Protein AF-A0A536S1Z6-F1 (afdb_monomer_lite)

Secondary structure (DSSP, 8-state):
-PPPPPPPP----------------------------------PPPPPPP------------------------------------------SSSSSSSSSS------PPP-----------------------PPPPPHHHHHHHHHHHHHHHHHHHHHHHHHHHHHTBTTTBT-HHHHHHHHHHHHHHHT--S-GGGGSS---TT-TT---S-HHHHHHHGGGGGS-HHHHHHHHHHHHHHHHHHHHHHHHTTS-TTTHHHHHHHHHH-HHHHHHHHHT-SHHHHHHHHHHHHHTTTSHHHHHHHHHHHHHH-GGGGGGHHHHHHTT-HHHHHHHHHHHHHHHHHHHHHHHHHHHHHHHHHHHHHT----TT--S-GGGTSTTHHHHHHHHHHHHHHHHHHHTT----S-TTHHHHHHHHHGGGGSSS--GGGGGGGHHHHHHHHHSS--HHHHHHHHHHHHHHHHTTSGGGTTHHHHHHHHHHHHHHHHHHHTTSS---------S----

Sequence (513 aa):
MRPPPAPSFFTRRSVSEGTTFHPRRRGRHGRSLSRKRSRMGSAKPPRQRRVASTRPTRSRPLRSSRPRPSRSSLRLESRPQTRPRQRTKRRSRRSRRRRRRRESGHRRRPPNSRNKTVSTHLSVAIGSSLPAATMPRLPVASQRALRIAGYAGCALAAVAIFLLIQQRGLGRNYGSYDFYAYLTAASHLVGGESLYPQLALPSFELGDQGLYLYPPPIAILFVPLLALPFATASAIWATALTVLAVVLAIALAREFAPARRPLAVALFLGAFPLQWELANGNLTLVTLALVIVAYRIRARMWPAAATFGLAVGLKLLALPLVVLFLAARALRVVIAAAVLVAFVVLITLPFLLRDWLDWLVVLSRLVGGPPTSSNLLPTVFLQWPGRGLVLGFAIASLGVAAAALYRPARLYKEFPLAISLAAAPFVSAFVFYPYLLFALPLVVLLIFGDVPAWVRAAGAVSWMLLELEAIAPLRGIGVAAVAIALAVGLALAAGARRAVAVPISAEKIGQPA

Radius of gyration: 34.52 Å; chains: 1; bounding box: 78×131×118 Å

pLDDT: mean 77.65, std 23.44, range [30.8, 98.62]

Structure (mmCIF, N/CA/C/O backbone):
data_AF-A0A536S1Z6-F1
#
_entry.id   AF-A0A536S1Z6-F1
#
loop_
_atom_site.group_PDB
_atom_site.id
_atom_site.type_symbol
_atom_site.label_atom_id
_atom_site.label_alt_id
_atom_site.label_comp_id
_atom_site.label_asym_id
_atom_site.label_entity_id
_atom_site.label_seq_id
_atom_site.pdbx_PDB_ins_code
_atom_site.Cartn_x
_atom_site.Cartn_y
_atom_site.Cartn_z
_atom_site.occupancy
_atom_site.B_iso_or_equiv
_atom_site.auth_seq_id
_atom_site.auth_comp_id
_atom_site.auth_asym_id
_atom_site.auth_atom_id
_atom_site.pdbx_PDB_model_num
ATOM 1 N N . MET A 1 1 ? 16.235 1.187 -43.573 1.00 48.72 1 MET A N 1
ATOM 2 C CA . MET A 1 1 ? 15.377 1.970 -42.656 1.00 48.72 1 MET A CA 1
ATOM 3 C C . MET A 1 1 ? 16.284 2.893 -41.860 1.00 48.72 1 MET A C 1
ATOM 5 O O . MET A 1 1 ? 17.217 2.394 -41.251 1.00 48.72 1 MET A O 1
ATOM 9 N N . ARG A 1 2 ? 16.102 4.217 -41.956 1.00 30.80 2 ARG A N 1
ATOM 10 C CA . ARG A 1 2 ? 16.881 5.191 -41.169 1.00 30.80 2 ARG A CA 1
ATOM 11 C C . ARG A 1 2 ? 16.291 5.285 -39.753 1.00 30.80 2 ARG A C 1
ATOM 13 O O . ARG A 1 2 ? 15.064 5.265 -39.649 1.00 30.80 2 ARG A O 1
ATOM 20 N N . PRO A 1 3 ? 17.116 5.385 -38.699 1.00 38.12 3 PRO A N 1
ATOM 21 C CA . PRO A 1 3 ? 16.620 5.584 -37.343 1.00 38.12 3 PRO A CA 1
ATOM 22 C C . PRO A 1 3 ? 15.983 6.980 -37.203 1.00 38.12 3 PRO A C 1
ATOM 24 O O . PRO A 1 3 ? 16.377 7.905 -37.924 1.00 38.12 3 PRO A O 1
ATOM 27 N N . PRO A 1 4 ? 14.986 7.149 -36.318 1.00 49.06 4 PRO A N 1
ATOM 28 C CA . PRO A 1 4 ? 14.392 8.452 -36.050 1.00 49.06 4 PRO A CA 1
ATOM 29 C C . PRO A 1 4 ? 15.393 9.374 -35.324 1.00 49.06 4 PRO A C 1
ATOM 31 O O . PRO A 1 4 ? 16.276 8.884 -34.616 1.00 49.06 4 PRO A O 1
ATOM 34 N N . PRO A 1 5 ? 15.279 10.705 -35.490 1.00 43.16 5 PRO A N 1
ATOM 35 C CA . PRO A 1 5 ? 16.161 11.659 -34.827 1.00 43.16 5 PRO A CA 1
ATOM 36 C C . PRO A 1 5 ? 15.886 11.711 -33.317 1.00 43.16 5 PRO A C 1
ATOM 38 O O . PRO A 1 5 ? 14.734 11.705 -32.880 1.00 43.16 5 PRO A O 1
ATOM 41 N N . ALA A 1 6 ? 16.962 11.772 -32.532 1.00 39.09 6 ALA A N 1
ATOM 42 C CA . ALA A 1 6 ? 16.921 11.909 -31.080 1.00 39.09 6 ALA A CA 1
ATOM 43 C C . ALA A 1 6 ? 16.329 13.271 -30.650 1.00 39.09 6 ALA A C 1
ATOM 45 O O . ALA A 1 6 ? 16.550 14.276 -31.333 1.00 39.09 6 ALA A O 1
ATOM 46 N N . PRO A 1 7 ? 15.604 13.341 -29.518 1.00 43.72 7 PRO A N 1
ATOM 47 C CA . PRO A 1 7 ? 15.088 14.599 -28.998 1.00 43.72 7 PRO A CA 1
ATOM 48 C C . PRO A 1 7 ? 16.217 15.454 -28.404 1.00 43.72 7 PRO A C 1
ATOM 50 O O . PRO A 1 7 ? 17.036 14.992 -27.610 1.00 43.72 7 PRO A O 1
ATOM 53 N N . SER A 1 8 ? 16.241 16.727 -28.792 1.00 32.88 8 SER A N 1
ATOM 54 C CA . SER A 1 8 ? 17.157 17.752 -28.295 1.00 32.88 8 SER A CA 1
ATOM 55 C C . SER A 1 8 ? 16.894 18.061 -26.818 1.00 32.88 8 SER A C 1
ATOM 57 O O . SER A 1 8 ? 15.831 18.578 -26.467 1.00 32.88 8 SER A O 1
ATOM 59 N N . PHE A 1 9 ? 17.876 17.780 -25.963 1.00 35.62 9 PHE A N 1
ATOM 60 C CA . PHE A 1 9 ? 17.883 18.178 -24.558 1.00 35.62 9 PHE A CA 1
ATOM 61 C C . PHE A 1 9 ? 18.094 19.692 -24.423 1.00 35.62 9 PHE A C 1
ATOM 63 O O . PHE A 1 9 ? 19.103 20.239 -24.867 1.00 35.62 9 PHE A O 1
ATOM 70 N N . PHE A 1 10 ? 17.147 20.365 -23.771 1.00 35.81 10 PHE A N 1
ATOM 71 C CA . PHE A 1 10 ? 17.311 21.730 -23.280 1.00 35.81 10 PHE A CA 1
ATOM 72 C C . PHE A 1 10 ? 18.246 21.710 -22.064 1.00 35.81 10 PHE A C 1
ATOM 74 O O . PHE A 1 10 ? 17.882 21.236 -20.988 1.00 35.81 10 PHE A O 1
ATOM 81 N N . THR A 1 11 ? 19.457 22.232 -22.228 1.00 34.47 11 THR A N 1
ATOM 82 C CA . THR A 1 11 ? 20.405 22.470 -21.139 1.00 34.47 11 THR A CA 1
ATOM 83 C C . THR A 1 11 ? 19.961 23.679 -20.315 1.00 34.47 11 THR A C 1
ATOM 85 O O . THR A 1 11 ? 19.941 24.819 -20.779 1.00 34.47 11 THR A O 1
ATOM 88 N N . ARG A 1 12 ? 19.595 23.435 -19.054 1.00 35.56 12 ARG A N 1
ATOM 89 C CA . ARG A 1 12 ? 19.380 24.482 -18.048 1.00 35.56 12 ARG A CA 1
ATOM 90 C C . ARG A 1 12 ? 20.754 24.953 -17.561 1.00 35.56 12 ARG A C 1
ATOM 92 O O . ARG A 1 12 ? 21.443 24.213 -16.869 1.00 35.56 12 ARG A O 1
ATOM 99 N N . ARG A 1 13 ? 21.160 26.171 -17.936 1.00 33.69 13 ARG A N 1
ATOM 100 C CA . ARG A 1 13 ? 22.329 26.848 -17.350 1.00 33.69 13 ARG A CA 1
ATOM 101 C C . ARG A 1 13 ? 22.072 27.115 -15.865 1.00 33.69 13 ARG A C 1
ATOM 103 O O . ARG A 1 13 ? 21.134 27.830 -15.522 1.00 33.69 13 ARG A O 1
ATOM 110 N N . SER A 1 14 ? 22.920 26.555 -15.011 1.00 34.25 14 SER A N 1
ATOM 111 C CA . SER A 1 14 ? 23.103 26.961 -13.619 1.00 34.25 14 SER A CA 1
ATOM 112 C C . SER A 1 14 ? 23.859 28.290 -13.578 1.00 34.25 14 SER A C 1
ATOM 114 O O . SER A 1 14 ? 24.958 28.385 -14.120 1.00 34.25 14 SER A O 1
ATOM 116 N N . VAL A 1 15 ? 23.276 29.307 -12.946 1.00 39.59 15 VAL A N 1
ATOM 117 C CA . VAL A 1 15 ? 23.974 30.545 -12.577 1.00 39.59 15 VAL A CA 1
ATOM 118 C C . VAL A 1 15 ? 24.303 30.440 -11.092 1.00 39.59 15 VAL A C 1
ATOM 120 O O . VAL A 1 15 ? 23.397 30.342 -10.266 1.00 39.59 15 VAL A O 1
ATOM 123 N N . SER A 1 16 ? 25.595 30.403 -10.783 1.00 37.16 16 SER A N 1
ATOM 124 C CA . SER A 1 16 ? 26.166 30.501 -9.442 1.00 37.16 16 SER A CA 1
ATOM 125 C C . SER A 1 16 ? 26.642 31.929 -9.181 1.00 37.16 16 SER A C 1
ATOM 127 O O . SER A 1 16 ? 27.216 32.535 -10.081 1.00 37.16 16 SER A O 1
ATOM 129 N N . GLU A 1 17 ? 26.454 32.369 -7.929 1.00 36.69 17 GLU A N 1
ATOM 130 C CA . GLU A 1 17 ? 27.156 33.466 -7.232 1.00 36.69 17 GLU A CA 1
ATOM 131 C C . GLU A 1 17 ? 26.914 34.878 -7.800 1.00 36.69 17 GLU A C 1
ATOM 133 O O . GLU A 1 17 ? 26.941 35.121 -8.995 1.00 36.69 17 GLU A O 1
ATOM 138 N N . GLY A 1 18 ? 26.620 35.924 -7.040 1.00 35.06 18 GLY A N 1
ATOM 139 C CA . GLY A 1 18 ? 26.765 36.231 -5.624 1.00 35.06 18 GLY A CA 1
ATOM 140 C C . GLY A 1 18 ? 27.048 37.735 -5.601 1.00 35.06 18 GLY A C 1
ATOM 141 O O . GLY A 1 18 ? 27.925 38.178 -6.335 1.00 35.06 18 GLY A O 1
ATOM 142 N N . THR A 1 19 ? 26.290 38.558 -4.872 1.00 34.09 19 THR A N 1
ATOM 143 C CA . THR A 1 19 ? 26.743 39.924 -4.547 1.00 34.09 19 THR A CA 1
ATOM 144 C C . THR A 1 19 ? 25.911 40.597 -3.465 1.00 34.09 19 THR A C 1
ATOM 146 O O . THR A 1 19 ? 24.696 40.454 -3.349 1.00 34.09 19 THR A O 1
ATOM 149 N N . THR A 1 20 ? 26.676 41.321 -2.670 1.00 38.56 20 THR A N 1
ATOM 150 C CA . THR A 1 20 ? 26.423 42.135 -1.494 1.00 38.56 20 THR A CA 1
ATOM 151 C C . THR A 1 20 ? 25.419 43.271 -1.698 1.00 38.56 20 THR A C 1
ATOM 153 O O . THR A 1 20 ? 25.301 43.884 -2.756 1.00 38.56 20 THR A O 1
ATOM 156 N N . PHE A 1 21 ? 24.722 43.570 -0.605 1.00 38.06 21 PHE A N 1
ATOM 157 C CA . PHE A 1 21 ? 23.783 44.669 -0.426 1.00 38.06 21 PHE A CA 1
ATOM 158 C C . PHE A 1 21 ? 24.520 46.019 -0.338 1.00 38.06 21 PHE A C 1
ATOM 160 O O . PHE A 1 21 ? 25.369 46.197 0.531 1.00 38.06 21 PHE A O 1
ATOM 167 N N . HIS A 1 22 ? 24.128 47.001 -1.155 1.00 39.22 22 HIS A N 1
ATOM 168 C CA . HIS A 1 22 ? 24.334 48.428 -0.882 1.00 39.22 22 HIS A CA 1
ATOM 169 C C . HIS A 1 22 ? 23.160 49.246 -1.449 1.00 39.22 22 HIS A C 1
ATOM 171 O O . HIS A 1 22 ? 22.784 49.043 -2.605 1.00 39.22 22 HIS A O 1
ATOM 177 N N . PRO A 1 23 ? 22.577 50.193 -0.689 1.00 60.94 23 PRO A N 1
ATOM 178 C CA . PRO A 1 23 ? 21.519 51.059 -1.189 1.00 60.94 23 PRO A CA 1
ATOM 179 C C . PRO A 1 23 ? 22.083 52.428 -1.590 1.00 60.94 23 PRO A C 1
ATOM 181 O O . PRO A 1 23 ? 22.785 53.045 -0.791 1.00 60.94 23 PRO A O 1
ATOM 184 N N . ARG A 1 24 ? 21.716 52.956 -2.771 1.00 36.91 24 ARG A N 1
ATOM 185 C CA . ARG A 1 24 ? 21.450 54.400 -2.984 1.00 36.91 24 ARG A CA 1
ATOM 186 C C . ARG A 1 24 ? 21.033 54.769 -4.420 1.00 36.91 24 ARG A C 1
ATOM 188 O O . ARG A 1 24 ? 21.657 54.372 -5.389 1.00 36.91 24 ARG A O 1
ATOM 195 N N . ARG A 1 25 ? 20.070 55.705 -4.442 1.00 35.50 25 ARG A N 1
ATOM 196 C CA . ARG A 1 25 ? 19.824 56.829 -5.379 1.00 35.50 25 ARG A CA 1
ATOM 197 C C . ARG A 1 25 ? 19.206 56.602 -6.777 1.00 35.50 25 ARG A C 1
ATOM 199 O O . ARG A 1 25 ? 19.857 56.209 -7.728 1.00 35.50 25 ARG A O 1
ATOM 206 N N . ARG A 1 26 ? 17.948 57.072 -6.861 1.00 45.31 26 ARG A N 1
ATOM 207 C CA . ARG A 1 26 ? 17.352 58.079 -7.781 1.00 45.31 26 ARG A CA 1
ATOM 208 C C . ARG A 1 26 ? 18.012 58.345 -9.154 1.00 45.31 26 ARG A C 1
ATOM 210 O O . ARG A 1 26 ? 19.119 58.861 -9.210 1.00 45.31 26 ARG A O 1
ATOM 217 N N . GLY A 1 27 ? 17.174 58.277 -10.198 1.00 32.44 27 GLY A N 1
ATOM 218 C CA . GLY A 1 27 ? 17.286 58.992 -11.489 1.00 32.44 27 GLY A CA 1
ATOM 219 C C . GLY A 1 27 ? 16.390 58.322 -12.548 1.00 32.44 27 GLY A C 1
ATOM 220 O O . GLY A 1 27 ? 16.661 57.191 -12.909 1.00 32.44 27 GLY A O 1
ATOM 221 N N . ARG A 1 28 ? 15.150 58.767 -12.808 1.00 39.38 28 ARG A N 1
ATOM 222 C CA . ARG A 1 28 ? 14.667 59.822 -13.737 1.00 39.38 28 ARG A CA 1
ATOM 223 C C . ARG A 1 28 ? 14.877 59.527 -15.242 1.00 39.38 28 ARG A C 1
ATOM 225 O O . ARG A 1 28 ? 16.007 59.434 -15.688 1.00 39.38 28 ARG A O 1
ATOM 232 N N . HIS A 1 29 ? 13.749 59.567 -15.975 1.00 35.12 29 HIS A N 1
ATOM 233 C CA . HIS A 1 29 ? 13.551 59.681 -17.440 1.00 35.12 29 HIS A CA 1
ATOM 234 C C . HIS A 1 29 ? 13.970 58.477 -18.311 1.00 35.12 29 HIS A C 1
ATOM 236 O O . HIS A 1 29 ? 14.991 57.864 -18.074 1.00 35.12 29 HIS A O 1
ATOM 242 N N . GLY A 1 30 ? 13.251 58.076 -19.362 1.00 33.53 30 GLY A N 1
ATOM 243 C CA . GLY A 1 30 ? 12.038 58.582 -19.998 1.00 33.53 30 GLY A CA 1
ATOM 244 C C . GLY A 1 30 ? 11.842 57.902 -21.366 1.00 33.53 30 GLY A C 1
ATOM 245 O O . GLY A 1 30 ? 12.807 57.387 -21.915 1.00 33.53 30 GLY A O 1
ATOM 246 N N . ARG A 1 31 ? 10.615 58.011 -21.913 1.00 37.06 31 ARG A N 1
ATOM 247 C CA . ARG A 1 31 ? 10.224 57.824 -23.336 1.00 37.06 31 ARG A CA 1
ATOM 248 C C . ARG A 1 31 ? 10.426 56.412 -23.929 1.00 37.06 31 ARG A C 1
ATOM 250 O O . ARG A 1 31 ? 11.268 55.658 -23.491 1.00 37.06 31 ARG A O 1
ATOM 257 N N . SER A 1 32 ? 9.777 55.973 -25.002 1.00 38.00 32 SER A N 1
ATOM 258 C CA . SER A 1 32 ? 8.482 56.173 -25.675 1.00 38.00 32 SER A CA 1
ATOM 259 C C . SER A 1 32 ? 8.598 55.364 -26.984 1.00 38.00 32 SER A C 1
ATOM 261 O O . SER A 1 32 ? 9.701 55.326 -27.525 1.00 38.00 32 SER A O 1
ATOM 263 N N . LEU A 1 33 ? 7.477 54.897 -27.559 1.00 39.34 33 LEU A N 1
ATOM 264 C CA . LEU A 1 33 ? 7.347 54.446 -28.967 1.00 39.34 33 LEU A CA 1
ATOM 265 C C . LEU A 1 33 ? 8.009 53.074 -29.256 1.00 39.34 33 LEU A C 1
ATOM 267 O O . LEU A 1 33 ? 8.988 52.700 -28.640 1.00 39.34 33 LEU A O 1
ATOM 271 N N . SER A 1 34 ? 7.547 52.214 -30.161 1.00 36.97 34 SER A N 1
ATOM 272 C CA . SER A 1 34 ? 6.586 52.338 -31.250 1.00 36.97 34 SER A CA 1
ATOM 273 C C . SER A 1 34 ? 6.054 50.949 -31.617 1.00 36.97 34 SER A C 1
ATOM 275 O O . SER A 1 34 ? 6.773 49.953 -31.584 1.00 36.97 34 SER A O 1
ATOM 277 N N . ARG A 1 35 ? 4.805 50.928 -32.083 1.00 45.16 35 ARG A N 1
ATOM 278 C CA . ARG A 1 35 ? 4.196 49.889 -32.923 1.00 45.16 35 ARG A CA 1
ATOM 279 C C . ARG A 1 35 ? 5.128 49.427 -34.056 1.00 45.16 35 ARG A C 1
ATOM 281 O O . ARG A 1 35 ? 5.709 50.270 -34.738 1.00 45.16 35 ARG A O 1
ATOM 288 N N . LYS A 1 36 ? 5.058 48.136 -34.401 1.00 38.59 36 LYS A N 1
ATOM 289 C CA . LYS A 1 36 ? 4.982 47.688 -35.805 1.00 38.59 36 LYS A CA 1
ATOM 290 C C . LYS A 1 36 ? 4.330 46.305 -35.909 1.00 38.59 36 LYS A C 1
ATOM 292 O O . LYS A 1 36 ? 4.885 45.294 -35.499 1.00 38.59 36 LYS A O 1
ATOM 297 N N . ARG A 1 37 ? 3.112 46.302 -36.459 1.00 46.97 37 ARG A N 1
ATOM 298 C CA . ARG A 1 37 ? 2.473 45.150 -37.105 1.00 46.97 37 ARG A CA 1
ATOM 299 C C . ARG A 1 37 ? 3.123 44.970 -38.477 1.00 46.97 37 ARG A C 1
ATOM 301 O O . ARG A 1 37 ? 3.217 45.948 -39.214 1.00 46.97 37 ARG A O 1
ATOM 308 N N . SER A 1 38 ? 3.412 43.737 -38.870 1.00 41.22 38 SER A N 1
ATOM 309 C CA . SER A 1 38 ? 3.482 43.360 -40.283 1.00 41.22 38 SER A CA 1
ATOM 310 C C . SER A 1 38 ? 3.002 41.924 -40.467 1.00 41.22 38 SER A C 1
ATOM 312 O O . SER A 1 38 ? 3.493 40.994 -39.835 1.00 41.22 38 SER A O 1
ATOM 314 N N . ARG A 1 39 ? 1.982 41.807 -41.319 1.00 45.00 39 ARG A N 1
ATOM 315 C CA . ARG A 1 39 ? 1.452 40.591 -41.941 1.00 45.00 39 ARG A CA 1
ATOM 316 C C . ARG A 1 39 ? 2.465 39.994 -42.934 1.00 45.00 39 ARG A C 1
ATOM 318 O O . ARG A 1 39 ? 3.361 40.706 -43.371 1.00 45.00 39 ARG A O 1
ATOM 325 N N . MET A 1 40 ? 2.142 38.772 -43.376 1.00 33.47 40 MET A N 1
ATOM 326 C CA . MET A 1 40 ? 2.639 37.965 -44.515 1.00 33.47 40 MET A CA 1
ATOM 327 C C . MET A 1 40 ? 3.372 36.707 -44.026 1.00 33.47 40 MET A C 1
ATOM 329 O O . MET A 1 40 ? 4.185 36.788 -43.123 1.00 33.47 40 MET A O 1
ATOM 333 N N . GLY A 1 41 ? 3.120 35.502 -44.529 1.00 32.66 41 GLY A N 1
ATOM 334 C CA . GLY A 1 41 ? 2.281 35.077 -45.640 1.00 32.66 41 GLY A CA 1
ATOM 335 C C . GLY A 1 41 ? 2.090 33.557 -45.595 1.00 32.66 41 GLY A C 1
ATOM 336 O O . GLY A 1 41 ? 2.833 32.828 -44.943 1.00 32.66 41 GLY A O 1
ATOM 337 N N . SER A 1 42 ? 1.036 33.106 -46.264 1.00 42.94 42 SER A N 1
ATOM 338 C CA . SER A 1 42 ? 0.646 31.712 -46.450 1.00 42.94 42 SER A CA 1
ATOM 339 C C . SER A 1 42 ? 1.601 30.973 -47.393 1.00 42.94 42 SER A C 1
ATOM 341 O O . SER A 1 42 ? 1.777 31.406 -48.531 1.00 42.94 42 SER A O 1
ATOM 343 N N . ALA A 1 43 ? 2.118 29.815 -46.977 1.00 39.44 43 ALA A N 1
ATOM 344 C CA . ALA A 1 43 ? 2.803 28.869 -47.856 1.00 39.44 43 ALA A CA 1
ATOM 345 C C . ALA A 1 43 ? 2.029 27.538 -47.908 1.00 39.44 43 ALA A C 1
ATOM 347 O O . ALA A 1 43 ? 1.792 26.897 -46.885 1.00 39.44 43 ALA A O 1
ATOM 348 N N . LYS A 1 44 ? 1.611 27.153 -49.121 1.00 42.59 44 LYS A N 1
ATOM 349 C CA . LYS A 1 44 ? 1.023 25.849 -49.471 1.00 42.59 44 LYS A CA 1
ATOM 350 C C . LYS A 1 44 ? 2.079 24.736 -49.360 1.00 42.59 44 LYS A C 1
ATOM 352 O O . LYS A 1 44 ? 3.208 24.966 -49.792 1.00 42.59 44 LYS A O 1
ATOM 357 N N . PRO A 1 45 ? 1.728 23.515 -48.920 1.00 49.44 45 PRO A N 1
ATOM 358 C CA . PRO A 1 45 ? 2.614 22.364 -49.054 1.00 49.44 45 PRO A CA 1
ATOM 359 C C . PRO A 1 45 ? 2.489 21.697 -50.443 1.00 49.44 45 PRO A C 1
ATOM 361 O O . PRO A 1 45 ? 1.428 21.768 -51.076 1.00 49.44 45 PRO A O 1
ATOM 364 N N . PRO A 1 46 ? 3.558 21.040 -50.935 1.00 46.94 46 PRO A N 1
ATOM 365 C CA . PRO A 1 46 ? 3.605 20.451 -52.267 1.00 46.94 46 PRO A CA 1
ATOM 366 C C . PRO A 1 46 ? 2.974 19.051 -52.339 1.00 46.94 46 PRO A C 1
ATOM 368 O O . PRO A 1 46 ? 3.016 18.254 -51.403 1.00 46.94 46 PRO A O 1
ATOM 371 N N . ARG A 1 47 ? 2.422 18.763 -53.525 1.00 41.56 47 ARG A N 1
ATOM 372 C CA . ARG A 1 47 ? 1.891 17.474 -53.992 1.00 41.56 47 ARG A CA 1
ATOM 373 C C . ARG A 1 47 ? 2.914 16.341 -53.833 1.00 41.56 47 ARG A C 1
ATOM 375 O O . ARG A 1 47 ? 3.987 16.394 -54.430 1.00 41.56 47 ARG A O 1
ATOM 382 N N . GLN A 1 48 ? 2.532 15.267 -53.142 1.00 42.66 48 GLN A N 1
ATOM 383 C CA . GLN A 1 48 ? 3.248 13.991 -53.195 1.00 42.66 48 GLN A CA 1
ATOM 384 C C . GLN A 1 48 ? 2.783 13.149 -54.392 1.00 42.66 48 GLN A C 1
ATOM 386 O O . GLN A 1 48 ? 1.598 12.865 -54.573 1.00 42.66 48 GLN A O 1
ATOM 391 N N . ARG A 1 49 ? 3.766 12.771 -55.213 1.00 41.25 49 ARG A N 1
ATOM 392 C CA . ARG A 1 49 ? 3.691 11.816 -56.323 1.00 41.25 49 ARG A CA 1
ATOM 393 C C . ARG A 1 49 ? 3.309 10.424 -55.804 1.00 41.25 49 ARG A C 1
ATOM 395 O O . ARG A 1 49 ? 4.000 9.872 -54.953 1.00 41.25 49 ARG A O 1
ATOM 402 N N . ARG A 1 50 ? 2.261 9.836 -56.390 1.00 42.09 50 ARG A N 1
ATOM 403 C CA . ARG A 1 50 ? 1.999 8.389 -56.367 1.00 42.09 50 ARG A CA 1
ATOM 404 C C . ARG A 1 50 ? 3.138 7.669 -57.091 1.00 42.09 50 ARG A C 1
ATOM 406 O O . ARG A 1 50 ? 3.402 7.980 -58.250 1.00 42.09 50 ARG A O 1
ATOM 413 N N . VAL A 1 51 ? 3.760 6.698 -56.429 1.00 44.38 51 VAL A N 1
ATOM 414 C CA . VAL A 1 51 ? 4.640 5.710 -57.062 1.00 44.38 51 VAL A CA 1
ATOM 415 C C . VAL A 1 51 ? 4.034 4.322 -56.879 1.00 44.38 51 VAL A C 1
ATOM 417 O O . VAL A 1 51 ? 3.419 4.012 -55.862 1.00 44.38 51 VAL A O 1
ATOM 420 N N . ALA A 1 52 ? 4.174 3.568 -57.962 1.00 37.22 52 ALA A N 1
ATOM 421 C CA . ALA A 1 52 ? 3.582 2.304 -58.340 1.00 37.22 52 ALA A CA 1
ATOM 422 C C . ALA A 1 52 ? 3.591 1.176 -57.297 1.00 37.22 52 ALA A C 1
ATOM 424 O O . ALA A 1 52 ? 4.548 0.938 -56.564 1.00 37.22 52 ALA A O 1
ATOM 425 N N . SER A 1 53 ? 2.503 0.414 -57.380 1.00 39.75 53 SER A N 1
ATOM 426 C CA . SER A 1 53 ? 2.323 -0.951 -56.910 1.00 39.75 53 SER A CA 1
ATOM 427 C C . SER A 1 53 ? 3.333 -1.923 -57.520 1.00 39.75 53 SER A C 1
ATOM 429 O O . SER A 1 53 ? 3.471 -1.978 -58.742 1.00 39.75 53 SER A O 1
ATOM 431 N N . THR A 1 54 ? 3.894 -2.805 -56.700 1.00 42.00 54 THR A N 1
ATOM 432 C CA . THR A 1 54 ? 4.390 -4.112 -57.148 1.00 42.00 54 THR A CA 1
ATOM 433 C C . THR A 1 54 ? 3.904 -5.193 -56.183 1.00 42.00 54 THR A C 1
ATOM 435 O O . THR A 1 54 ? 4.200 -5.194 -54.991 1.00 42.00 54 THR A O 1
ATOM 438 N N . ARG A 1 55 ? 3.077 -6.096 -56.725 1.00 43.69 55 ARG A N 1
ATOM 439 C CA . ARG A 1 55 ? 2.784 -7.425 -56.171 1.00 43.69 55 ARG A CA 1
ATOM 440 C C . ARG A 1 55 ? 4.079 -8.241 -56.125 1.00 43.69 55 ARG A C 1
ATOM 442 O O . ARG A 1 55 ? 4.902 -8.101 -57.028 1.00 43.69 55 ARG A O 1
ATOM 449 N N . PRO A 1 56 ? 4.145 -9.229 -55.223 1.00 51.50 56 PRO A N 1
ATOM 450 C CA . PRO A 1 56 ? 4.370 -10.572 -55.733 1.00 51.50 56 PRO A CA 1
ATOM 451 C C . PRO A 1 56 ? 3.393 -11.617 -55.192 1.00 51.50 56 PRO A C 1
ATOM 453 O O . PRO A 1 56 ? 2.781 -11.525 -54.132 1.00 51.50 56 PRO A O 1
ATOM 456 N N . THR A 1 57 ? 3.246 -12.602 -56.057 1.00 37.09 57 THR A N 1
ATOM 457 C CA . THR A 1 57 ? 2.422 -13.799 -56.071 1.00 37.09 57 THR A CA 1
ATOM 458 C C . THR A 1 57 ? 2.913 -14.916 -55.147 1.00 37.09 57 THR A C 1
ATOM 460 O O . THR A 1 57 ? 4.109 -15.124 -55.016 1.00 37.09 57 THR A O 1
ATOM 463 N N . ARG A 1 58 ? 1.932 -15.689 -54.648 1.00 42.50 58 ARG A N 1
ATOM 464 C CA . ARG A 1 58 ? 1.895 -17.157 -54.444 1.00 42.50 58 ARG A CA 1
ATOM 465 C C . ARG A 1 58 ? 3.108 -17.866 -53.814 1.00 42.50 58 ARG A C 1
ATOM 467 O O . ARG A 1 58 ? 4.118 -18.027 -54.475 1.00 42.50 58 ARG A O 1
ATOM 474 N N . SER A 1 59 ? 2.829 -18.602 -52.731 1.00 37.97 59 SER A N 1
ATOM 475 C CA . SER A 1 59 ? 2.881 -20.083 -52.741 1.00 37.97 59 SER A CA 1
ATOM 476 C C . SER A 1 59 ? 2.345 -20.694 -51.434 1.00 37.97 59 SER A C 1
ATOM 478 O O . SER A 1 59 ? 2.919 -20.515 -50.365 1.00 37.97 59 SER A O 1
ATOM 480 N N . ARG A 1 60 ? 1.240 -21.448 -51.541 1.00 44.72 60 ARG A N 1
ATOM 481 C CA . ARG A 1 60 ? 0.832 -22.509 -50.596 1.00 44.72 60 ARG A CA 1
ATOM 482 C C . ARG A 1 60 ? 1.837 -23.665 -50.689 1.00 44.72 60 ARG A C 1
ATOM 484 O O . ARG A 1 60 ? 2.266 -23.956 -51.805 1.00 44.72 60 ARG A O 1
ATOM 491 N N . PRO A 1 61 ? 2.081 -24.403 -49.593 1.00 53.78 61 PRO A N 1
ATOM 492 C CA . PRO A 1 61 ? 1.787 -25.838 -49.674 1.00 53.78 61 PRO A CA 1
ATOM 493 C C . PRO A 1 61 ? 1.225 -26.495 -48.391 1.00 53.78 61 PRO A C 1
ATOM 495 O O . PRO A 1 61 ? 1.582 -26.166 -47.268 1.00 53.78 61 PRO A O 1
ATOM 498 N N . LEU A 1 62 ? 0.353 -27.476 -48.652 1.00 43.94 62 LEU A N 1
ATOM 499 C CA . LEU A 1 62 ? 0.315 -28.842 -48.101 1.00 43.94 62 LEU A CA 1
ATOM 500 C C . LEU A 1 62 ? 0.039 -29.096 -46.601 1.00 43.94 62 LEU A C 1
ATOM 502 O O . LEU A 1 62 ? 0.910 -29.139 -45.744 1.00 43.94 62 LEU A O 1
ATOM 506 N N . ARG A 1 63 ? -1.237 -29.439 -46.375 1.00 45.03 63 ARG A N 1
ATOM 507 C CA . ARG A 1 63 ? -1.754 -30.595 -45.611 1.00 45.03 63 ARG A CA 1
ATOM 508 C C . ARG A 1 63 ? -0.732 -31.729 -45.357 1.00 45.03 63 ARG A C 1
ATOM 510 O O . ARG A 1 63 ? -0.269 -32.348 -46.308 1.00 45.03 63 ARG A O 1
ATOM 517 N N . SER A 1 64 ? -0.577 -32.124 -44.092 1.00 42.66 64 SER A N 1
ATOM 518 C CA . SER A 1 64 ? -0.213 -33.485 -43.653 1.00 42.66 64 SER A CA 1
ATOM 519 C C . SER A 1 64 ? -0.915 -33.756 -42.303 1.00 42.66 64 SER A C 1
ATOM 521 O O . SER A 1 64 ? -0.804 -32.995 -41.349 1.00 42.66 64 SER A O 1
ATOM 523 N N . SER A 1 65 ? -2.011 -34.520 -42.304 1.00 39.81 65 SER A N 1
ATOM 524 C CA . SER A 1 65 ? -2.091 -35.953 -41.961 1.00 39.81 65 SER A CA 1
ATOM 525 C C . SER A 1 65 ? -1.640 -36.299 -40.531 1.00 39.81 65 SER A C 1
ATOM 527 O O . SER A 1 65 ? -0.465 -36.512 -40.254 1.00 39.81 65 SER A O 1
ATOM 529 N N . ARG A 1 66 ? -2.638 -36.414 -39.641 1.00 45.19 66 ARG A N 1
ATOM 530 C CA . ARG A 1 66 ? -2.582 -37.113 -38.343 1.00 45.19 66 ARG A CA 1
ATOM 531 C C . ARG A 1 66 ? -2.185 -38.586 -38.519 1.00 45.19 66 ARG A C 1
ATOM 533 O O . ARG A 1 66 ? -2.692 -39.211 -39.450 1.00 45.19 66 ARG A O 1
ATOM 540 N N . PRO A 1 67 ? -1.542 -39.186 -37.504 1.00 51.66 67 PRO A N 1
ATOM 541 C CA . PRO A 1 67 ? -1.761 -40.590 -37.184 1.00 51.66 67 PRO A CA 1
ATOM 542 C C . PRO A 1 67 ? -2.354 -40.780 -35.775 1.00 51.66 67 PRO A C 1
ATOM 544 O O . PRO A 1 67 ? -1.898 -40.213 -34.785 1.00 51.66 67 PRO A O 1
ATOM 547 N N . ARG A 1 68 ? -3.401 -41.611 -35.711 1.00 47.09 68 ARG A N 1
ATOM 548 C CA . ARG A 1 68 ? -3.832 -42.368 -34.523 1.00 47.09 68 ARG A CA 1
ATOM 549 C C . ARG A 1 68 ? -2.953 -43.624 -34.396 1.00 47.09 68 ARG A C 1
ATOM 551 O O . ARG A 1 68 ? -2.616 -44.196 -35.427 1.00 47.09 68 ARG A O 1
ATOM 558 N N . PRO A 1 69 ? -2.768 -44.144 -33.174 1.00 55.38 69 PRO A N 1
ATOM 559 C CA . PRO A 1 69 ? -2.844 -45.594 -32.944 1.00 55.38 69 PRO A CA 1
ATOM 560 C C . PRO A 1 69 ? -3.839 -45.889 -31.800 1.00 55.38 69 PRO A C 1
ATOM 562 O O . PRO A 1 69 ? -3.845 -45.221 -30.770 1.00 55.38 69 PRO A O 1
ATOM 565 N N . SER A 1 70 ? -4.923 -46.630 -32.041 1.00 41.81 70 SER A N 1
ATOM 566 C CA . SER A 1 70 ? -5.058 -48.102 -32.057 1.00 41.81 70 SER A CA 1
ATOM 567 C C . SER A 1 70 ? -5.009 -48.745 -30.662 1.00 41.81 70 SER A C 1
ATOM 569 O O . SER A 1 70 ? -3.955 -48.977 -30.080 1.00 41.81 70 SER A O 1
ATOM 571 N N . ARG A 1 71 ? -6.212 -49.052 -30.159 1.00 44.91 71 ARG A N 1
ATOM 572 C CA . ARG A 1 71 ? -6.498 -50.045 -29.118 1.00 44.91 71 ARG A CA 1
ATOM 573 C C . ARG A 1 71 ? -6.425 -51.447 -29.721 1.00 44.91 71 ARG A C 1
ATOM 575 O O . ARG A 1 71 ? -7.103 -51.657 -30.720 1.00 44.91 71 ARG A O 1
ATOM 582 N N . SER A 1 72 ? -5.747 -52.361 -29.029 1.00 39.84 72 SER A N 1
ATOM 583 C CA . SER A 1 72 ? -5.901 -53.836 -29.010 1.00 39.84 72 SER A CA 1
ATOM 584 C C . SER A 1 72 ? -4.547 -54.404 -28.558 1.00 39.84 72 SER A C 1
ATOM 586 O O . SER A 1 72 ? -3.529 -53.865 -28.961 1.00 39.84 72 SER A O 1
ATOM 588 N N . SER A 1 73 ? -4.356 -55.467 -27.790 1.00 40.53 73 SER A N 1
ATOM 589 C CA . SER A 1 73 ? -5.171 -56.412 -27.028 1.00 40.53 73 SER A CA 1
ATOM 590 C C . SER A 1 73 ? -4.173 -57.492 -26.558 1.00 40.53 73 SER A C 1
ATOM 592 O O . SER A 1 73 ? -3.248 -57.791 -27.303 1.00 40.53 73 SER A O 1
ATOM 594 N N . LEU A 1 74 ? -4.422 -58.123 -25.405 1.00 42.00 74 LEU A N 1
ATOM 595 C CA . LEU A 1 74 ? -4.076 -59.527 -25.093 1.00 42.00 74 LEU A CA 1
ATOM 596 C C . LEU A 1 74 ? -2.592 -59.975 -25.070 1.00 42.00 74 LEU A C 1
ATOM 598 O O . LEU A 1 74 ? -2.001 -60.240 -26.108 1.00 42.00 74 LEU A O 1
ATOM 602 N N . ARG A 1 75 ? -2.081 -60.284 -23.869 1.00 39.53 75 ARG A N 1
ATOM 603 C CA . ARG A 1 75 ? -1.609 -61.631 -23.439 1.00 39.53 75 ARG A CA 1
ATOM 604 C C . ARG A 1 75 ? -1.164 -61.541 -21.963 1.00 39.53 75 ARG A C 1
ATOM 606 O O . ARG A 1 75 ? -0.476 -60.591 -21.626 1.00 39.53 75 ARG A O 1
ATOM 613 N N . LEU A 1 76 ? -1.701 -62.272 -20.978 1.00 42.06 76 LEU A N 1
ATOM 614 C CA . LEU A 1 76 ? -1.803 -63.726 -20.725 1.00 42.06 76 LEU A CA 1
ATOM 615 C C . LEU A 1 76 ? -0.450 -64.381 -20.397 1.00 42.06 76 LEU A C 1
ATOM 617 O O . LEU A 1 76 ? 0.244 -64.813 -21.303 1.00 42.06 76 LEU A O 1
ATOM 621 N N . GLU A 1 77 ? -0.151 -64.460 -19.094 1.00 41.72 77 GLU A N 1
ATOM 622 C CA . GLU A 1 77 ? 0.627 -65.505 -18.394 1.00 41.72 77 GLU A CA 1
ATOM 623 C C . GLU A 1 77 ? 0.302 -65.345 -16.881 1.00 41.72 77 GLU A C 1
ATOM 625 O O . GLU A 1 77 ? 0.532 -64.278 -16.324 1.00 41.72 77 GLU A O 1
ATOM 630 N N . SER A 1 78 ? -0.520 -66.153 -16.184 1.00 38.28 78 SER A N 1
ATOM 631 C CA . SER A 1 78 ? -0.400 -67.561 -15.729 1.00 38.28 78 SER A CA 1
ATOM 632 C C . SER A 1 78 ? 0.965 -67.860 -15.098 1.00 38.28 78 SER A C 1
ATOM 634 O O . SER A 1 78 ? 1.917 -68.035 -15.838 1.00 38.28 78 SER A O 1
ATOM 636 N N . ARG A 1 79 ? 1.171 -67.897 -13.768 1.00 42.94 79 ARG A N 1
ATOM 637 C CA . ARG A 1 79 ? 0.740 -68.846 -12.690 1.00 42.94 79 ARG A CA 1
ATOM 638 C C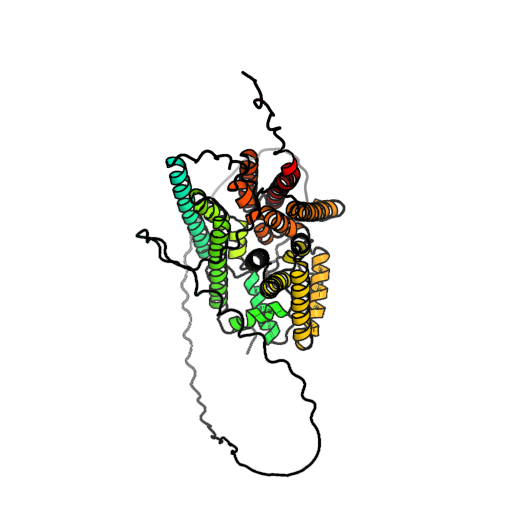 . ARG A 1 79 ? 1.965 -68.930 -11.705 1.00 42.94 79 ARG A C 1
ATOM 640 O O . ARG A 1 79 ? 3.015 -68.427 -12.081 1.00 42.94 79 ARG A O 1
ATOM 647 N N . PRO A 1 80 ? 1.983 -69.673 -10.570 1.00 54.22 80 PRO A N 1
ATOM 648 C CA . PRO A 1 80 ? 0.973 -69.927 -9.530 1.00 54.22 80 PRO A CA 1
ATOM 649 C C . PRO A 1 80 ? 1.548 -69.934 -8.067 1.00 54.22 80 PRO A C 1
ATOM 651 O O . PRO A 1 80 ? 2.750 -69.856 -7.871 1.00 54.22 80 PRO A O 1
ATOM 654 N N . GLN A 1 81 ? 0.665 -70.180 -7.072 1.00 39.81 81 GLN A N 1
ATOM 655 C CA . GLN A 1 81 ? 0.925 -70.840 -5.755 1.00 39.81 81 GLN A CA 1
ATOM 656 C C . GLN A 1 81 ? 1.762 -70.056 -4.695 1.00 39.81 81 GLN A C 1
ATOM 658 O O . GLN A 1 81 ? 2.703 -69.366 -5.026 1.00 39.81 81 GLN A O 1
ATOM 663 N N . THR A 1 82 ? 1.531 -70.058 -3.369 1.00 34.59 82 THR A N 1
ATOM 664 C CA . THR A 1 82 ? 0.651 -70.810 -2.451 1.00 34.59 82 THR A CA 1
ATOM 665 C C . THR A 1 82 ? 0.718 -70.226 -1.020 1.00 34.59 82 THR A C 1
ATOM 667 O O . THR A 1 82 ? 1.808 -69.943 -0.543 1.00 34.59 82 THR A O 1
ATOM 670 N N . ARG A 1 83 ? -0.429 -70.259 -0.305 1.00 42.00 83 ARG A N 1
ATOM 671 C CA . ARG A 1 83 ? -0.617 -70.416 1.174 1.00 42.00 83 ARG A CA 1
ATOM 672 C C . ARG A 1 83 ? -0.282 -69.228 2.129 1.00 42.00 83 ARG A C 1
ATOM 674 O O . ARG A 1 83 ? 0.407 -68.302 1.741 1.00 42.00 83 ARG A O 1
ATOM 681 N N . PRO A 1 84 ? -0.765 -69.233 3.400 1.00 54.28 84 PRO A N 1
ATOM 682 C CA . PRO A 1 84 ? -2.171 -69.333 3.810 1.00 54.28 84 PRO A CA 1
ATOM 683 C C . PRO A 1 84 ? -2.581 -68.331 4.928 1.00 54.28 84 PRO A C 1
ATOM 685 O O . PRO A 1 84 ? -1.784 -67.860 5.725 1.00 54.28 84 PRO A O 1
ATOM 688 N N . ARG A 1 85 ? -3.898 -68.094 5.013 1.00 44.91 85 ARG A N 1
ATOM 689 C CA . ARG A 1 85 ? -4.728 -67.834 6.213 1.00 44.91 85 ARG A CA 1
ATOM 690 C C . ARG A 1 85 ? -4.028 -67.385 7.518 1.00 44.91 85 ARG A C 1
ATOM 692 O O . ARG A 1 85 ? -3.552 -68.228 8.267 1.00 44.91 85 ARG A O 1
ATOM 699 N N . GLN A 1 86 ? -4.322 -66.155 7.951 1.00 43.22 86 GLN A N 1
ATOM 700 C CA . GLN A 1 86 ? -4.745 -65.914 9.338 1.00 43.22 86 GLN A CA 1
ATOM 701 C C . GLN A 1 86 ? -5.977 -65.000 9.402 1.00 43.22 86 GLN A C 1
ATOM 703 O O . GLN A 1 86 ? -5.965 -63.816 9.080 1.00 43.22 86 GLN A O 1
ATOM 708 N N . ARG A 1 87 ? -7.082 -65.626 9.813 1.00 45.88 87 ARG A N 1
ATOM 709 C CA . ARG A 1 87 ? -8.329 -65.021 10.278 1.00 45.88 87 ARG A CA 1
ATOM 710 C C . ARG A 1 87 ? -8.133 -64.602 11.734 1.00 45.88 87 ARG A C 1
ATOM 712 O O . ARG A 1 87 ? -8.008 -65.492 12.565 1.00 45.88 87 ARG A O 1
ATOM 719 N N . THR A 1 88 ? -8.339 -63.332 12.070 1.00 42.59 88 THR A N 1
ATOM 720 C CA . THR A 1 88 ? -8.891 -62.949 13.384 1.00 42.59 88 THR A CA 1
ATOM 721 C C . THR A 1 88 ? -9.717 -61.659 13.298 1.00 42.59 88 THR A C 1
ATOM 723 O O . THR A 1 88 ? -9.233 -60.537 13.254 1.00 42.59 88 THR A O 1
ATOM 726 N N . LYS A 1 89 ? -11.037 -61.871 13.266 1.00 47.72 89 LYS A N 1
ATOM 727 C CA . LYS A 1 89 ? -12.075 -61.170 14.043 1.00 47.72 89 LYS A CA 1
ATOM 728 C C . LYS A 1 89 ? -11.874 -59.666 14.324 1.00 47.72 89 LYS A C 1
ATOM 730 O O . LYS A 1 89 ? -11.340 -59.289 15.360 1.00 47.72 89 LYS A O 1
ATOM 735 N N . ARG A 1 90 ? -12.537 -58.807 13.537 1.00 45.09 90 ARG A N 1
ATOM 736 C CA . ARG A 1 90 ? -13.043 -57.505 14.034 1.00 45.09 90 ARG A CA 1
ATOM 737 C C . ARG A 1 90 ? -14.272 -57.008 13.258 1.00 45.09 90 ARG A C 1
ATOM 739 O O . ARG A 1 90 ? -14.279 -55.964 12.620 1.00 45.09 90 ARG A O 1
ATOM 746 N N . ARG A 1 91 ? -15.365 -57.769 13.347 1.00 47.78 91 ARG A N 1
ATOM 747 C CA . ARG A 1 91 ? -16.727 -57.330 12.997 1.00 47.78 91 ARG A CA 1
ATOM 748 C C . ARG A 1 91 ? -17.649 -57.653 14.171 1.00 47.78 91 ARG A C 1
ATOM 750 O O . ARG A 1 91 ? -18.034 -58.802 14.300 1.00 47.78 91 ARG A O 1
ATOM 757 N N . SER A 1 92 ? -17.986 -56.656 14.997 1.00 51.22 92 SER A N 1
ATOM 758 C CA . SER A 1 92 ? -19.250 -56.586 15.769 1.00 51.22 92 SER A CA 1
ATOM 759 C C . SER A 1 92 ? -19.254 -55.415 16.771 1.00 51.22 92 SER A C 1
ATOM 761 O O . SER A 1 92 ? -19.166 -55.616 17.979 1.00 51.22 92 SER A O 1
ATOM 763 N N . ARG A 1 93 ? -19.381 -54.163 16.311 1.00 48.00 93 ARG A N 1
ATOM 764 C CA . ARG A 1 93 ? -19.711 -53.027 17.209 1.00 48.00 93 ARG A CA 1
ATOM 765 C C . ARG A 1 93 ? -20.701 -52.022 16.605 1.00 48.00 93 ARG A C 1
ATOM 767 O O . ARG A 1 93 ? -20.695 -50.852 16.965 1.00 48.00 93 ARG A O 1
ATOM 774 N N . ARG A 1 94 ? -21.594 -52.468 15.709 1.00 48.12 94 ARG A N 1
ATOM 775 C CA . ARG A 1 94 ? -22.605 -51.588 15.079 1.00 48.12 94 ARG A CA 1
ATOM 776 C C . ARG A 1 94 ? -24.078 -51.946 15.315 1.00 48.12 94 ARG A C 1
ATOM 778 O O . ARG A 1 94 ? -24.934 -51.241 14.802 1.00 48.12 94 ARG A O 1
ATOM 785 N N . SER A 1 95 ? -24.406 -52.940 16.145 1.00 47.72 95 SER A N 1
ATOM 786 C CA . SER A 1 95 ? -25.803 -53.384 16.341 1.00 47.72 95 SER A CA 1
ATOM 787 C C . SER A 1 95 ? -26.401 -53.187 17.746 1.00 47.72 95 SER A C 1
ATOM 789 O O . SER A 1 95 ? -27.562 -53.524 17.953 1.00 47.72 95 SER A O 1
ATOM 791 N N . ARG A 1 96 ? -25.699 -52.585 18.720 1.00 48.50 96 ARG A N 1
ATOM 792 C CA . ARG A 1 96 ? -26.179 -52.513 20.125 1.00 48.50 96 ARG A CA 1
ATOM 793 C C . ARG A 1 96 ? -26.811 -51.193 20.596 1.00 48.50 96 ARG A C 1
ATOM 795 O O . ARG A 1 96 ? -27.036 -51.034 21.788 1.00 48.50 96 ARG A O 1
ATOM 802 N N . ARG A 1 97 ? -27.166 -50.261 19.700 1.00 48.78 97 ARG A N 1
ATOM 803 C CA . ARG A 1 97 ? -27.808 -48.980 20.095 1.00 48.78 97 ARG A CA 1
ATOM 804 C C . ARG A 1 97 ? -29.275 -48.800 19.681 1.00 48.78 97 ARG A C 1
ATOM 806 O O . ARG A 1 97 ? -29.831 -47.736 19.916 1.00 48.78 97 ARG A O 1
ATOM 813 N N . ARG A 1 98 ? -29.927 -49.826 19.117 1.00 49.91 98 ARG A N 1
ATOM 814 C CA . ARG A 1 98 ? -31.331 -49.746 18.653 1.00 49.91 98 ARG A CA 1
ATOM 815 C C . ARG A 1 98 ? -32.370 -50.494 19.504 1.00 49.91 98 ARG A C 1
ATOM 817 O O . ARG A 1 98 ? -33.529 -50.526 19.116 1.00 49.91 98 ARG A O 1
ATOM 824 N N . ARG A 1 99 ? -32.010 -51.046 20.672 1.00 47.09 99 ARG A N 1
ATOM 825 C CA . ARG A 1 99 ? -32.910 -51.925 21.454 1.00 47.09 99 ARG A CA 1
ATOM 826 C C . ARG A 1 99 ? -33.106 -51.538 22.932 1.00 47.09 99 ARG A C 1
ATOM 828 O O . ARG A 1 99 ? -33.241 -52.407 23.776 1.00 47.09 99 ARG A O 1
ATOM 835 N N . ARG A 1 100 ? -33.120 -50.236 23.251 1.00 46.94 100 ARG A N 1
ATOM 836 C CA . ARG A 1 100 ? -33.512 -49.699 24.580 1.00 46.94 100 ARG A CA 1
ATOM 837 C C . ARG A 1 100 ? -34.499 -48.526 24.468 1.00 46.94 100 ARG A C 1
ATOM 839 O O . ARG A 1 100 ? -34.332 -47.494 25.104 1.00 46.94 100 ARG A O 1
ATOM 846 N N . ARG A 1 101 ? -35.490 -48.633 23.575 1.00 48.62 101 ARG A N 1
ATOM 847 C CA . ARG A 1 101 ? -36.496 -47.569 23.378 1.00 48.62 101 ARG A CA 1
ATOM 848 C C . ARG A 1 101 ? -37.911 -48.081 23.097 1.00 48.62 101 ARG A C 1
ATOM 850 O O . ARG A 1 101 ? -38.672 -47.438 22.383 1.00 48.62 101 ARG A O 1
ATOM 857 N N . ARG A 1 102 ? -38.243 -49.251 23.635 1.00 50.34 102 ARG A N 1
ATOM 858 C CA . ARG A 1 102 ? -39.597 -49.807 23.663 1.00 50.34 102 ARG A CA 1
ATOM 859 C C . ARG A 1 102 ? -39.761 -50.475 25.019 1.00 50.34 102 ARG A C 1
ATOM 861 O O . ARG A 1 102 ? -39.262 -51.575 25.160 1.00 50.34 102 ARG A O 1
ATOM 868 N N . GLU A 1 103 ? -40.294 -49.730 25.986 1.00 51.75 103 GLU A N 1
ATOM 869 C CA . GLU A 1 103 ? -40.986 -50.186 27.211 1.00 51.75 103 GLU A CA 1
ATOM 870 C C . GLU A 1 103 ? -40.965 -49.059 28.250 1.00 51.75 103 GLU A C 1
ATOM 872 O O . GLU A 1 103 ? -40.038 -48.900 29.039 1.00 51.75 103 GLU A O 1
ATOM 877 N N . SER A 1 104 ? -41.953 -48.178 28.112 1.00 47.59 104 SER A N 1
ATOM 878 C CA . SER A 1 104 ? -42.501 -47.209 29.079 1.00 47.59 104 SER A CA 1
ATOM 879 C C . SER A 1 104 ? -43.423 -46.329 28.223 1.00 47.59 104 SER A C 1
ATOM 881 O O . SER A 1 104 ? -42.967 -45.514 27.430 1.00 47.59 104 SER A O 1
ATOM 883 N N . GLY A 1 105 ? -44.720 -46.604 28.120 1.00 45.25 105 GLY A N 1
ATOM 884 C CA . GLY A 1 105 ? -45.641 -46.761 29.240 1.00 45.25 105 GLY A CA 1
ATOM 885 C C . GLY A 1 105 ? -46.276 -45.396 29.495 1.00 45.25 105 GLY A C 1
ATOM 886 O O . GLY A 1 105 ? -45.666 -44.544 30.125 1.00 45.25 105 GLY A O 1
ATOM 887 N N . HIS A 1 106 ? -47.441 -45.193 28.879 1.00 57.31 106 HIS A N 1
ATOM 888 C CA . HIS A 1 106 ? -48.399 -44.089 28.987 1.00 57.31 106 HIS A CA 1
ATOM 889 C C . HIS A 1 106 ? -48.088 -42.901 29.913 1.00 57.31 106 HIS A C 1
ATOM 891 O O . HIS A 1 106 ? -48.105 -43.041 31.131 1.00 57.31 106 HIS A O 1
ATOM 897 N N . ARG A 1 107 ? -48.050 -41.689 29.332 1.00 48.34 107 ARG A N 1
ATOM 898 C CA . ARG A 1 107 ? -48.695 -40.491 29.906 1.00 48.34 107 ARG A CA 1
ATOM 899 C C . ARG A 1 107 ? -48.851 -39.371 28.863 1.00 48.34 107 ARG A C 1
ATOM 901 O O . ARG A 1 107 ? -47.883 -38.902 28.281 1.00 48.34 107 ARG A O 1
ATOM 908 N N . ARG A 1 108 ? -50.126 -39.030 28.639 1.00 50.62 108 ARG A N 1
ATOM 909 C CA . ARG A 1 108 ? -50.757 -37.760 28.222 1.00 50.62 108 ARG A CA 1
ATOM 910 C C . ARG A 1 108 ? -49.999 -36.822 27.261 1.00 50.62 108 ARG A C 1
ATOM 912 O O . ARG A 1 108 ? -48.978 -36.231 27.590 1.00 50.62 108 ARG A O 1
ATOM 919 N N . ARG A 1 109 ? -50.625 -36.610 26.096 1.00 54.75 109 ARG A N 1
ATOM 920 C CA . ARG A 1 109 ? -50.366 -35.523 25.136 1.00 54.75 109 ARG A CA 1
ATOM 921 C C . ARG A 1 109 ? -50.565 -34.141 25.788 1.00 54.75 109 ARG A C 1
ATOM 923 O O . ARG A 1 109 ? -51.630 -33.928 26.362 1.00 54.75 109 ARG A O 1
ATOM 930 N N . PRO A 1 110 ? -49.662 -33.174 25.560 1.00 53.06 110 PRO A N 1
ATOM 931 C CA . PRO A 1 110 ? -50.033 -31.779 25.361 1.00 53.06 110 PRO A CA 1
ATOM 932 C C . PRO A 1 110 ? -50.011 -31.440 23.853 1.00 53.06 110 PRO A C 1
ATOM 934 O O . PRO A 1 110 ? -49.216 -32.020 23.104 1.00 53.06 110 PRO A O 1
ATOM 937 N N . PRO A 1 111 ? -50.883 -30.537 23.374 1.00 64.25 111 PRO A N 1
ATOM 938 C CA . PRO A 1 111 ? -50.906 -30.122 21.980 1.00 64.25 111 PRO A CA 1
ATOM 939 C C . PRO A 1 111 ? -49.840 -29.051 21.704 1.00 64.25 111 PRO A C 1
ATOM 941 O O . PRO A 1 111 ? -49.427 -28.320 22.598 1.00 64.25 111 PRO A O 1
ATOM 944 N N . ASN A 1 112 ? -49.454 -28.946 20.431 1.00 63.88 112 ASN A N 1
ATOM 945 C CA . ASN A 1 112 ? -48.677 -27.862 19.827 1.00 63.88 112 ASN A CA 1
ATOM 946 C C . ASN A 1 112 ? -47.263 -27.599 20.373 1.00 63.88 112 ASN A C 1
ATOM 948 O O . ASN A 1 112 ? -47.064 -26.944 21.389 1.00 63.88 112 ASN A O 1
ATOM 952 N N . SER A 1 113 ? -46.245 -27.965 19.584 1.00 48.97 113 SER A N 1
ATOM 953 C CA . SER A 1 113 ? -45.253 -26.992 19.090 1.00 48.97 113 SER A CA 1
ATOM 954 C C . SER A 1 113 ? -44.125 -27.642 18.270 1.00 48.97 113 SER A C 1
ATOM 956 O O . SER A 1 113 ? -43.630 -28.720 18.588 1.00 48.97 113 SER A O 1
ATOM 958 N N . ARG A 1 114 ? -43.644 -26.860 17.291 1.00 45.75 114 ARG A N 1
ATOM 959 C CA . ARG A 1 114 ? -42.245 -26.759 16.826 1.00 45.75 114 ARG A CA 1
ATOM 960 C C . ARG A 1 114 ? -41.716 -27.744 15.775 1.00 45.75 114 ARG A C 1
ATOM 962 O O . ARG A 1 114 ? -41.170 -28.805 16.072 1.00 45.75 114 ARG A O 1
ATOM 969 N N . ASN A 1 115 ? -41.672 -27.206 14.552 1.00 47.25 115 ASN A N 1
ATOM 970 C CA . ASN A 1 115 ? -40.578 -27.339 13.587 1.00 47.25 115 ASN A CA 1
ATOM 971 C C . ASN A 1 115 ? -39.207 -27.412 14.284 1.00 47.25 115 ASN A C 1
ATOM 973 O O . ASN A 1 115 ? -38.732 -26.429 14.855 1.00 47.25 115 ASN A O 1
ATOM 977 N N . LYS A 1 116 ? -38.562 -28.580 14.219 1.00 44.31 116 LYS A N 1
ATOM 978 C CA . LYS A 1 116 ? -37.158 -28.776 14.598 1.00 44.31 116 LYS A CA 1
ATOM 979 C C . LYS A 1 116 ? -36.274 -28.622 13.366 1.00 44.31 116 LYS A C 1
ATOM 981 O O . LYS A 1 116 ? -35.928 -29.598 12.707 1.00 44.31 116 LYS A O 1
ATOM 986 N N . THR A 1 117 ? -35.877 -27.388 13.092 1.00 47.66 117 THR A N 1
ATOM 987 C CA . THR A 1 117 ? -34.664 -27.089 12.330 1.00 47.66 117 THR A CA 1
ATOM 988 C C . THR A 1 117 ? -33.468 -27.462 13.202 1.00 47.66 117 THR A C 1
ATOM 990 O O . THR A 1 117 ? -33.327 -26.995 14.332 1.00 47.66 117 THR A O 1
ATOM 993 N N . VAL A 1 118 ? -32.628 -28.362 12.700 1.00 46.00 118 VAL A N 1
ATOM 994 C CA . VAL A 1 118 ? -31.402 -28.816 13.358 1.00 46.00 118 VAL A CA 1
ATOM 995 C C . VAL A 1 118 ? -30.400 -27.659 13.358 1.00 46.00 118 VAL A C 1
ATOM 997 O O . VAL A 1 118 ? -29.789 -27.377 12.333 1.00 46.00 118 VAL A O 1
ATOM 1000 N N . SER A 1 119 ? -30.237 -26.980 14.497 1.00 40.88 119 SER A N 1
ATOM 1001 C CA . SER A 1 119 ? -29.125 -26.057 14.733 1.00 40.88 119 SER A CA 1
ATOM 1002 C C . SER A 1 119 ? -28.084 -26.726 15.635 1.00 40.88 119 SER A C 1
ATOM 1004 O O . SER A 1 119 ? -28.311 -27.043 16.802 1.00 40.88 119 SER A O 1
ATOM 1006 N N . THR A 1 120 ? -26.911 -26.988 15.071 1.00 44.59 120 THR A N 1
ATOM 1007 C CA . THR A 1 120 ? -25.696 -27.321 15.816 1.00 44.59 120 THR A CA 1
ATOM 1008 C C . THR A 1 120 ? -25.089 -26.028 16.357 1.00 44.59 120 THR A C 1
ATOM 1010 O O . THR A 1 120 ? -24.226 -25.434 15.718 1.00 44.59 120 THR A O 1
ATOM 1013 N N . HIS A 1 121 ? -25.546 -25.583 17.530 1.00 39.75 121 HIS A N 1
ATOM 1014 C CA . HIS A 1 121 ? -24.866 -24.556 18.323 1.00 39.75 121 HIS A CA 1
ATOM 1015 C C . HIS A 1 121 ? -24.104 -25.218 19.475 1.00 39.75 121 HIS A C 1
ATOM 1017 O O . HIS A 1 121 ? -24.686 -25.624 20.479 1.00 39.75 121 HIS A O 1
ATOM 1023 N N . LEU A 1 122 ? -22.782 -25.316 19.321 1.00 42.38 122 LEU A N 1
ATOM 1024 C CA . LEU A 1 122 ? -21.855 -25.560 20.424 1.00 42.38 122 LEU A CA 1
ATOM 1025 C C . LEU A 1 122 ? -21.663 -24.224 21.163 1.00 42.38 122 LEU A C 1
ATOM 1027 O O . LEU A 1 122 ? -20.757 -23.448 20.866 1.00 42.38 122 LEU A O 1
ATOM 1031 N N . SER A 1 123 ? -22.578 -23.919 22.079 1.00 37.38 123 SER A N 1
ATOM 1032 C CA . SER A 1 123 ? -22.475 -22.767 22.974 1.00 37.38 123 SER A CA 1
ATOM 1033 C C . SER A 1 123 ? -21.602 -23.150 24.165 1.00 37.38 123 SER A C 1
ATOM 1035 O O . SER A 1 123 ? -22.081 -23.715 25.144 1.00 37.38 123 SER A O 1
ATOM 1037 N N . VAL A 1 124 ? -20.302 -22.869 24.074 1.00 45.09 124 VAL A N 1
ATOM 1038 C CA . VAL A 1 124 ? -19.418 -22.853 25.244 1.00 45.09 124 VAL A CA 1
ATOM 1039 C C . VAL A 1 124 ? -19.814 -21.638 26.083 1.00 45.09 124 VAL A C 1
ATOM 1041 O O . VAL A 1 124 ? -19.603 -20.494 25.682 1.00 45.09 124 VAL A O 1
ATOM 1044 N N . ALA A 1 125 ? -20.444 -21.903 27.225 1.00 42.31 125 ALA A N 1
ATOM 1045 C CA . ALA A 1 125 ? -20.815 -20.910 28.218 1.00 42.31 125 ALA A CA 1
ATOM 1046 C C . ALA A 1 125 ? -19.554 -20.362 28.906 1.00 42.31 125 ALA A C 1
ATOM 1048 O O . ALA A 1 125 ? -19.096 -20.900 29.908 1.00 42.31 125 ALA A O 1
ATOM 1049 N N . ILE A 1 126 ? -18.985 -19.285 28.362 1.00 42.97 126 ILE A N 1
ATOM 1050 C CA . ILE A 1 126 ? -18.109 -18.386 29.122 1.00 42.97 126 ILE A CA 1
ATOM 1051 C C . ILE A 1 126 ? -18.998 -17.242 29.602 1.00 42.97 126 ILE A C 1
ATOM 1053 O O . ILE A 1 126 ? -19.247 -16.270 28.888 1.00 42.97 126 ILE A O 1
ATOM 1057 N N . GLY A 1 127 ? -19.548 -17.425 30.801 1.00 40.97 127 GLY A N 1
ATOM 1058 C CA . GLY A 1 127 ? -20.312 -16.418 31.519 1.00 40.97 127 GLY A CA 1
ATOM 1059 C C . GLY A 1 127 ? -19.400 -15.304 32.021 1.00 40.97 127 GLY A C 1
ATOM 1060 O O . GLY A 1 127 ? -18.682 -15.470 32.998 1.00 40.97 127 GLY A O 1
ATOM 1061 N N . SER A 1 128 ? -19.449 -14.159 31.347 1.00 37.91 128 SER A N 1
ATOM 1062 C CA . SER A 1 128 ? -19.173 -12.842 31.930 1.00 37.91 128 SER A CA 1
ATOM 1063 C C . SER A 1 128 ? -19.923 -11.784 31.119 1.00 37.91 128 SER A C 1
ATOM 1065 O O . SER A 1 128 ? -19.370 -11.001 30.342 1.00 37.91 128 SER A O 1
ATOM 1067 N N . SER A 1 129 ? -21.248 -11.798 31.266 1.00 37.16 129 SER A N 1
ATOM 1068 C CA . SER A 1 129 ? -22.121 -10.698 30.867 1.00 37.16 129 SER A CA 1
ATOM 1069 C C . SER A 1 129 ? -21.923 -9.540 31.843 1.00 37.16 129 SER A C 1
ATOM 1071 O O . SER A 1 129 ? -22.774 -9.273 32.687 1.00 37.16 129 SER A O 1
ATOM 1073 N N . LEU A 1 130 ? -20.781 -8.856 31.742 1.00 45.00 130 LEU A N 1
ATOM 1074 C CA . LEU A 1 130 ? -20.715 -7.479 32.217 1.00 45.00 130 LEU A CA 1
ATOM 1075 C C . LEU A 1 130 ? -21.847 -6.722 31.506 1.00 45.00 130 LEU A C 1
ATOM 1077 O O . LEU A 1 130 ? -21.974 -6.886 30.283 1.00 45.00 130 LEU A O 1
ATOM 1081 N N . PRO A 1 131 ? -22.685 -5.960 32.233 1.00 45.25 131 PRO A N 1
ATOM 1082 C CA . PRO A 1 131 ? -23.751 -5.178 31.629 1.00 45.25 131 PRO A CA 1
ATOM 1083 C C . PRO A 1 131 ? -23.111 -4.345 30.528 1.00 45.25 131 PRO A C 1
ATOM 1085 O O . PRO A 1 131 ? -22.166 -3.596 30.777 1.00 45.25 131 PRO A O 1
ATOM 1088 N N . ALA A 1 132 ? -23.543 -4.575 29.288 1.00 50.78 132 ALA A N 1
ATOM 1089 C CA . ALA A 1 132 ? -23.074 -3.805 28.155 1.00 50.78 132 ALA A CA 1
ATOM 1090 C C . ALA A 1 132 ? -23.453 -2.363 28.463 1.00 50.78 132 ALA A C 1
ATOM 1092 O O . ALA A 1 132 ? -24.625 -2.023 28.339 1.00 50.78 132 ALA A O 1
ATOM 1093 N N . ALA A 1 133 ? -22.486 -1.577 28.949 1.00 52.75 133 ALA A N 1
ATOM 1094 C CA . ALA A 1 133 ? -22.671 -0.174 29.262 1.00 52.75 133 ALA A CA 1
ATOM 1095 C C . ALA A 1 133 ? -23.382 0.435 28.061 1.00 52.75 133 ALA A C 1
ATOM 1097 O O . ALA A 1 133 ? -22.841 0.438 26.949 1.00 52.75 133 ALA A O 1
ATOM 1098 N N . THR A 1 134 ? -24.650 0.784 28.265 1.00 51.91 134 THR A N 1
ATOM 1099 C CA . THR A 1 134 ? -25.571 1.145 27.200 1.00 51.91 134 THR A CA 1
ATOM 1100 C C . THR A 1 134 ? -25.080 2.472 26.666 1.00 51.91 134 THR A C 1
ATOM 1102 O O . THR A 1 134 ? -25.428 3.525 27.192 1.00 51.91 134 THR A O 1
ATOM 1105 N N . MET A 1 135 ? -24.175 2.434 25.685 1.00 59.28 135 MET A N 1
ATOM 1106 C CA . MET A 1 135 ? -23.638 3.664 25.136 1.00 59.28 135 MET A CA 1
ATOM 1107 C C . MET A 1 135 ? -24.815 4.480 24.607 1.00 59.28 135 MET A C 1
ATOM 1109 O O . MET A 1 135 ? -25.668 3.918 23.904 1.00 59.28 135 MET A O 1
ATOM 1113 N N . PRO A 1 136 ? -24.892 5.772 24.965 1.00 71.12 136 PRO A N 1
ATOM 1114 C CA . PRO A 1 136 ? -26.002 6.616 24.572 1.00 71.12 136 PRO A CA 1
ATOM 1115 C C . PRO A 1 136 ? -26.121 6.570 23.052 1.00 71.12 136 PRO A C 1
ATOM 1117 O O . PRO A 1 136 ? -25.194 6.922 22.315 1.00 71.12 136 PRO A O 1
ATOM 1120 N N . ARG A 1 137 ? -27.254 6.051 22.566 1.00 77.12 137 ARG A N 1
ATOM 1121 C CA . ARG A 1 137 ? -27.537 6.036 21.134 1.00 77.12 137 ARG A CA 1
ATOM 1122 C C . ARG A 1 137 ? -27.612 7.486 20.683 1.00 77.12 137 ARG A C 1
ATOM 1124 O O . ARG A 1 137 ? -28.382 8.266 21.232 1.00 77.12 137 ARG A O 1
ATOM 1131 N N . LEU A 1 138 ? -26.817 7.832 19.675 1.00 78.81 138 LEU A N 1
ATOM 1132 C CA . LEU A 1 138 ? -26.898 9.143 19.045 1.00 78.81 138 LEU A CA 1
ATOM 1133 C C . LEU A 1 138 ? -28.345 9.412 18.588 1.00 78.81 138 LEU A C 1
ATOM 1135 O O . LEU A 1 138 ? -28.959 8.489 18.029 1.00 78.81 138 LEU A O 1
ATOM 1139 N N . PRO A 1 139 ? -28.866 10.641 18.768 1.00 84.25 139 PRO A N 1
ATOM 1140 C CA . PRO A 1 139 ? -30.180 11.029 18.268 1.00 84.25 139 PRO A CA 1
ATOM 1141 C C . PRO A 1 139 ? -30.364 10.661 16.789 1.00 84.25 139 PRO A C 1
ATOM 1143 O O . PRO A 1 139 ? -29.430 10.743 15.991 1.00 84.25 139 PRO A O 1
ATOM 1146 N N . VAL A 1 140 ? -31.575 10.275 16.383 1.00 86.25 140 VAL A N 1
ATOM 1147 C CA . VAL A 1 140 ? -31.854 9.848 14.995 1.00 86.25 140 VAL A CA 1
ATOM 1148 C C . VAL A 1 140 ? -31.459 10.926 13.974 1.00 86.25 140 VAL A C 1
ATOM 1150 O O . VAL A 1 140 ? -30.926 10.604 12.911 1.00 86.25 140 VAL A O 1
ATOM 1153 N N . ALA A 1 141 ? -31.655 12.203 14.315 1.00 86.00 141 ALA A N 1
ATOM 1154 C CA . ALA A 1 141 ? -31.274 13.336 13.475 1.00 86.00 141 ALA A CA 1
ATOM 1155 C C . ALA A 1 141 ? -29.763 13.379 13.182 1.00 86.00 141 ALA A C 1
ATOM 1157 O O . ALA A 1 141 ? -29.371 13.532 12.025 1.00 86.00 141 ALA A O 1
ATOM 1158 N N . SER A 1 142 ? -28.904 13.147 14.183 1.00 90.69 142 SER A N 1
ATOM 1159 C CA . SER A 1 142 ? -27.449 13.152 13.977 1.00 90.69 142 SER A CA 1
ATOM 1160 C C . SER A 1 142 ? -26.980 11.947 13.160 1.00 90.69 142 SER A C 1
ATOM 1162 O O . SER A 1 142 ? -26.065 12.068 12.348 1.00 90.69 142 SER A O 1
ATOM 1164 N N . GLN A 1 143 ? -27.656 10.798 13.271 1.00 92.31 143 GLN A N 1
ATOM 1165 C CA . GLN A 1 143 ? -27.381 9.646 12.405 1.00 92.31 143 GLN A CA 1
ATOM 1166 C C . GLN A 1 143 ? -27.721 9.922 10.936 1.00 92.31 143 GLN A C 1
ATOM 1168 O O . GLN A 1 143 ? -26.982 9.491 10.049 1.00 92.31 143 GLN A O 1
ATOM 1173 N N . ARG A 1 144 ? -28.828 10.628 10.665 1.00 93.50 144 ARG A N 1
ATOM 1174 C CA . ARG A 1 144 ? -29.197 11.047 9.303 1.00 93.50 144 ARG A CA 1
ATOM 1175 C C . ARG A 1 144 ? -28.191 12.053 8.748 1.00 93.50 144 ARG A C 1
ATOM 1177 O O . ARG A 1 144 ? -27.698 11.838 7.644 1.00 93.50 144 ARG A O 1
ATOM 1184 N N . ALA A 1 145 ? -27.828 13.072 9.529 1.00 94.69 145 ALA A N 1
ATOM 1185 C CA . ALA A 1 145 ? -26.835 14.070 9.136 1.00 94.69 145 ALA A CA 1
ATOM 1186 C C . ALA A 1 145 ? -25.482 13.428 8.776 1.00 94.69 145 ALA A C 1
ATOM 1188 O O . ALA A 1 145 ? -24.934 13.717 7.717 1.00 94.69 145 ALA A O 1
ATOM 1189 N N . LEU A 1 146 ? -24.993 12.479 9.586 1.00 94.12 146 LEU A N 1
ATOM 1190 C CA . LEU A 1 146 ? -23.751 11.744 9.305 1.00 94.12 146 LEU A CA 1
ATOM 1191 C C . LEU A 1 146 ? -23.808 10.942 7.998 1.00 94.12 146 LEU A C 1
ATOM 1193 O O . LEU A 1 146 ? -22.823 10.894 7.264 1.00 94.12 146 LEU A O 1
ATOM 1197 N N . ARG A 1 147 ? -24.954 10.325 7.682 1.00 95.88 147 ARG A N 1
ATOM 1198 C CA . ARG A 1 147 ? -25.127 9.602 6.413 1.00 95.88 147 ARG A CA 1
ATOM 1199 C C . ARG A 1 147 ? -25.126 10.551 5.224 1.00 95.88 147 ARG A C 1
ATOM 1201 O O . ARG A 1 147 ? -24.443 10.264 4.251 1.00 95.88 147 ARG A O 1
ATOM 1208 N N . ILE A 1 148 ? -25.862 11.661 5.312 1.00 96.88 148 ILE A N 1
ATOM 1209 C CA . ILE A 1 148 ? -25.917 12.675 4.250 1.00 96.88 148 ILE A CA 1
ATOM 1210 C C . ILE A 1 148 ? -24.519 13.247 4.008 1.00 96.88 148 ILE A C 1
ATOM 1212 O O . ILE A 1 148 ? -24.049 13.222 2.875 1.00 96.88 148 ILE A O 1
ATOM 1216 N N . ALA A 1 149 ? -23.823 13.661 5.071 1.00 96.44 149 ALA A N 1
ATOM 1217 C CA . ALA A 1 149 ? -22.448 14.144 4.989 1.00 96.44 149 ALA A CA 1
ATOM 1218 C C . ALA A 1 149 ? -21.511 13.092 4.380 1.00 96.44 149 ALA A C 1
ATOM 1220 O O . ALA A 1 149 ? -20.692 13.406 3.523 1.00 96.44 149 ALA A O 1
ATOM 1221 N N . GLY A 1 150 ? -21.660 11.824 4.770 1.00 97.06 150 GLY A N 1
ATOM 1222 C CA . GLY A 1 150 ? -20.864 10.739 4.214 1.00 97.06 150 GLY A CA 1
ATOM 1223 C C . GLY A 1 150 ? -21.139 10.460 2.733 1.00 97.06 150 GLY A C 1
ATOM 1224 O O . GLY A 1 150 ? -20.195 10.225 1.985 1.00 97.06 150 GLY A O 1
ATOM 1225 N N . TYR A 1 151 ? -22.394 10.521 2.279 1.00 98.12 151 TYR A N 1
ATOM 1226 C CA . TYR A 1 151 ? -22.725 10.381 0.856 1.00 98.12 151 TYR A CA 1
ATOM 1227 C C . TYR A 1 151 ? -22.251 11.577 0.032 1.00 98.12 151 TYR A C 1
ATOM 1229 O O . TYR A 1 151 ? -21.683 11.375 -1.039 1.00 98.12 151 TYR A O 1
ATOM 1237 N N . ALA A 1 152 ? -22.412 12.798 0.547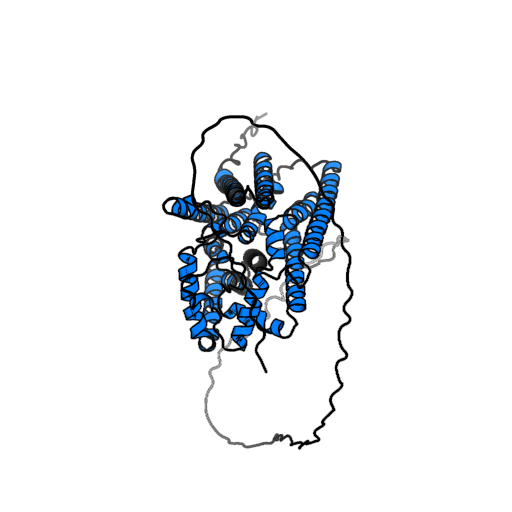 1.00 97.88 152 ALA A N 1
ATOM 1238 C CA . ALA A 1 152 ? -21.852 13.996 -0.069 1.00 97.88 152 ALA A CA 1
ATOM 1239 C C . ALA A 1 152 ? -20.323 13.885 -0.184 1.00 97.88 152 ALA A C 1
ATOM 1241 O O . ALA A 1 152 ? -19.768 14.112 -1.254 1.00 97.88 152 ALA A O 1
ATOM 1242 N N . GLY A 1 153 ? -19.648 13.425 0.873 1.00 97.56 153 GLY A N 1
ATOM 1243 C CA . GLY A 1 153 ? -18.212 13.152 0.854 1.00 97.56 153 GLY A CA 1
ATOM 1244 C C . GLY A 1 153 ? -17.813 12.082 -0.168 1.00 97.56 153 GLY A C 1
ATOM 1245 O O . GLY A 1 153 ? -16.825 12.254 -0.872 1.00 97.56 153 GLY A O 1
ATOM 1246 N N . CYS A 1 154 ? -18.588 11.000 -0.307 1.00 98.12 154 CYS A N 1
ATOM 1247 C CA . CYS A 1 154 ? -18.343 9.985 -1.337 1.00 98.12 154 CYS A CA 1
ATOM 1248 C C . CYS A 1 154 ? -18.484 10.568 -2.750 1.00 98.12 154 CYS A C 1
ATOM 1250 O O . CYS A 1 154 ? -17.667 10.261 -3.614 1.00 98.12 154 CYS A O 1
ATOM 1252 N N . ALA A 1 155 ? -19.493 11.414 -2.982 1.00 97.94 155 ALA A N 1
ATOM 1253 C CA . ALA A 1 155 ? -19.675 12.098 -4.258 1.00 97.94 155 ALA A CA 1
ATOM 1254 C C . ALA A 1 155 ? -18.498 13.039 -4.557 1.00 97.94 155 ALA A C 1
ATOM 1256 O O . ALA A 1 155 ? -17.965 13.004 -5.660 1.00 97.94 155 ALA A O 1
ATOM 1257 N N . LEU A 1 156 ? -18.031 13.806 -3.566 1.00 97.50 156 LEU A N 1
ATOM 1258 C CA . LEU A 1 156 ? -16.851 14.664 -3.704 1.00 97.50 156 LEU A CA 1
ATOM 1259 C C . LEU A 1 156 ? -15.579 13.858 -3.999 1.00 97.50 156 LEU A C 1
ATOM 1261 O O . LEU A 1 156 ? -14.830 14.228 -4.897 1.00 97.50 156 LEU A O 1
ATOM 1265 N N . ALA A 1 157 ? -15.356 12.735 -3.311 1.00 96.94 157 ALA A N 1
ATOM 1266 C CA . ALA A 1 157 ? -14.222 11.853 -3.585 1.00 96.94 157 ALA A CA 1
ATOM 1267 C C . ALA A 1 157 ? -14.291 11.259 -5.003 1.00 96.94 157 ALA A C 1
ATOM 1269 O O . ALA A 1 157 ? -13.285 11.213 -5.708 1.00 96.94 157 ALA A O 1
ATOM 1270 N N . ALA A 1 158 ? -15.482 10.856 -5.458 1.00 97.69 158 ALA A N 1
ATOM 1271 C CA . ALA A 1 158 ? -15.688 10.381 -6.824 1.00 97.69 158 ALA A CA 1
ATOM 1272 C C . ALA A 1 158 ? -15.424 11.483 -7.864 1.00 97.69 158 ALA A C 1
ATOM 1274 O O . ALA A 1 158 ? -14.766 11.221 -8.869 1.00 97.69 158 ALA A O 1
ATOM 1275 N N . VAL A 1 159 ? -15.876 12.717 -7.607 1.00 97.56 159 VAL A N 1
ATOM 1276 C CA . VAL A 1 159 ? -15.576 13.884 -8.451 1.00 97.56 159 VAL A CA 1
ATOM 1277 C C . VAL A 1 159 ? -14.075 14.164 -8.472 1.00 97.56 159 VAL A C 1
ATOM 1279 O O . VAL A 1 159 ? -13.530 14.364 -9.550 1.00 97.56 159 VAL A O 1
ATOM 1282 N N . ALA A 1 160 ? -13.382 14.120 -7.332 1.00 95.88 160 ALA A N 1
ATOM 1283 C CA . ALA A 1 160 ? -11.934 14.315 -7.270 1.00 95.88 160 ALA A CA 1
ATOM 1284 C C . ALA A 1 160 ? -11.179 13.261 -8.097 1.00 95.88 160 ALA A C 1
ATOM 1286 O O . ALA A 1 160 ? -10.343 13.611 -8.929 1.00 95.88 160 ALA A O 1
ATOM 1287 N N . ILE A 1 161 ? -11.535 11.978 -7.952 1.00 96.62 161 ILE A N 1
ATOM 1288 C CA . ILE A 1 161 ? -10.975 10.887 -8.764 1.00 96.62 161 ILE A CA 1
ATOM 1289 C C . ILE A 1 161 ? -11.274 11.109 -10.252 1.00 96.62 161 ILE A C 1
ATOM 1291 O O . ILE A 1 161 ? -10.384 10.954 -11.086 1.00 96.62 161 ILE A O 1
ATOM 1295 N N . PHE A 1 162 ? -12.499 11.507 -10.602 1.00 97.38 162 PHE A N 1
ATOM 1296 C CA . PHE A 1 162 ? -12.871 11.804 -11.983 1.00 97.38 162 PHE A CA 1
ATOM 1297 C C . PHE A 1 162 ? -12.067 12.976 -12.559 1.00 97.38 162 PHE A C 1
ATOM 1299 O O . PHE A 1 162 ? -11.538 12.863 -13.661 1.00 97.38 162 PHE A O 1
ATOM 1306 N N . LEU A 1 163 ? -11.921 14.077 -11.821 1.00 96.56 163 LEU A N 1
ATOM 1307 C CA . LEU A 1 163 ? -11.108 15.222 -12.233 1.00 96.56 163 LEU A CA 1
ATOM 1308 C C . LEU A 1 163 ? -9.639 14.828 -12.406 1.00 96.56 163 LEU A C 1
ATOM 1310 O O . LEU A 1 163 ? -9.009 15.250 -13.371 1.00 96.56 163 LEU A O 1
ATOM 1314 N N . LEU A 1 164 ? -9.113 13.964 -11.537 1.00 94.75 164 LEU A N 1
ATOM 1315 C CA . LEU A 1 164 ? -7.760 13.427 -11.653 1.00 94.75 164 LEU A CA 1
ATOM 1316 C C . LEU A 1 164 ? -7.593 12.562 -12.912 1.00 94.75 164 LEU A C 1
ATOM 1318 O O . LEU A 1 164 ? -6.582 12.674 -13.609 1.00 94.75 164 LEU A O 1
ATOM 1322 N N . ILE A 1 165 ? -8.606 11.755 -13.249 1.00 96.25 165 ILE A N 1
ATOM 1323 C CA . ILE A 1 165 ? -8.672 11.005 -14.510 1.00 96.25 165 ILE A CA 1
ATOM 1324 C C . ILE A 1 165 ? -8.720 11.958 -15.711 1.00 96.25 165 ILE A C 1
ATOM 1326 O O . ILE A 1 165 ? -8.005 11.723 -16.681 1.00 96.25 165 ILE A O 1
ATOM 1330 N N . GLN A 1 166 ? -9.516 13.030 -15.667 1.00 96.69 166 GLN A N 1
ATOM 1331 C CA . GLN A 1 166 ? -9.595 14.015 -16.754 1.00 96.69 166 GLN A CA 1
ATOM 1332 C C . GLN A 1 166 ? -8.273 14.772 -16.934 1.00 96.69 166 GLN A C 1
ATOM 1334 O O . GLN A 1 166 ? -7.793 14.919 -18.055 1.00 96.69 166 GLN A O 1
ATOM 1339 N N . GLN A 1 167 ? -7.648 15.197 -15.834 1.00 96.00 167 GLN A N 1
ATOM 1340 C CA . GLN A 1 167 ? -6.390 15.941 -15.845 1.00 96.00 167 GLN A CA 1
ATOM 1341 C C . GLN A 1 167 ? -5.228 15.097 -16.380 1.00 96.00 167 GLN A C 1
ATOM 1343 O O . GLN A 1 167 ? -4.416 15.585 -17.165 1.00 96.00 167 GLN A O 1
ATOM 1348 N N . ARG A 1 168 ? -5.116 13.836 -15.943 1.00 94.88 168 ARG A N 1
ATOM 1349 C CA . ARG A 1 168 ? -4.007 12.950 -16.333 1.00 94.88 168 ARG A CA 1
ATOM 1350 C C . ARG A 1 168 ? -4.307 12.116 -17.586 1.00 94.88 168 ARG A C 1
ATOM 1352 O O . ARG A 1 168 ? -3.383 11.648 -18.247 1.00 94.88 168 ARG A O 1
ATOM 1359 N N . GLY A 1 169 ? -5.574 11.949 -17.942 1.00 94.38 169 GLY A N 1
ATOM 1360 C CA . GLY A 1 169 ? -6.039 11.111 -19.042 1.00 94.38 169 GLY A CA 1
ATOM 1361 C C . GLY A 1 169 ? -5.976 9.617 -18.711 1.00 94.38 169 GLY A C 1
ATOM 1362 O O . GLY A 1 169 ? -4.898 9.061 -18.474 1.00 94.38 169 GLY A O 1
ATOM 1363 N N . LEU A 1 170 ? -7.130 8.943 -18.755 1.00 94.75 170 LEU A N 1
ATOM 1364 C CA . LEU A 1 170 ? -7.207 7.483 -18.659 1.00 94.75 170 LEU A CA 1
ATOM 1365 C C . LEU A 1 170 ? -6.450 6.835 -19.828 1.00 94.75 170 LEU A C 1
ATOM 1367 O O . LEU A 1 170 ? -6.659 7.205 -20.984 1.00 94.75 170 LEU A O 1
ATOM 1371 N N . GLY A 1 171 ? -5.554 5.892 -19.528 1.00 89.88 171 GLY A N 1
ATOM 1372 C CA . GLY A 1 171 ? -4.679 5.287 -20.537 1.00 89.88 171 GLY A CA 1
ATOM 1373 C C . GLY A 1 171 ? -3.573 6.218 -21.050 1.00 89.88 171 GLY A C 1
ATOM 1374 O O . GLY A 1 171 ? -2.941 5.926 -22.062 1.00 89.88 171 GLY A O 1
ATOM 1375 N N . ARG A 1 172 ? -3.344 7.357 -20.387 1.00 91.06 172 ARG A N 1
ATOM 1376 C CA . ARG A 1 172 ? -2.212 8.254 -20.651 1.00 91.06 172 ARG A CA 1
ATOM 1377 C C . ARG A 1 172 ? -1.346 8.365 -19.404 1.00 91.06 172 ARG A C 1
ATOM 1379 O O . ARG A 1 172 ? -0.451 7.546 -19.234 1.00 91.06 172 ARG A O 1
ATOM 1386 N N . ASN A 1 173 ? -1.642 9.318 -18.517 1.00 91.19 173 ASN A N 1
ATOM 1387 C CA . ASN A 1 173 ? -0.868 9.565 -17.296 1.00 91.19 173 ASN A CA 1
ATOM 1388 C C . ASN A 1 173 ? -1.584 9.100 -16.015 1.00 91.19 173 ASN A C 1
ATOM 1390 O O . ASN A 1 173 ? -0.987 9.136 -14.941 1.00 91.19 173 ASN A O 1
ATOM 1394 N N . TYR A 1 174 ? -2.864 8.705 -16.085 1.00 92.75 174 TYR A N 1
ATOM 1395 C CA . TYR A 1 174 ? -3.589 8.177 -14.926 1.00 92.75 174 TYR A CA 1
ATOM 1396 C C . TYR A 1 174 ? -3.349 6.674 -14.776 1.00 92.75 174 TYR A C 1
ATOM 1398 O O . TYR A 1 174 ? -3.689 5.898 -15.668 1.00 92.75 174 TYR A O 1
ATOM 1406 N N . GLY A 1 175 ? -2.779 6.274 -13.641 1.00 92.75 175 GLY A N 1
ATOM 1407 C CA . GLY A 1 175 ? -2.465 4.882 -13.331 1.00 92.75 175 GLY A CA 1
ATOM 1408 C C . GLY A 1 175 ? -1.347 4.306 -14.199 1.00 92.75 175 GLY A C 1
ATOM 1409 O O . GLY A 1 175 ? -1.319 3.099 -14.425 1.00 92.75 175 GLY A O 1
ATOM 1410 N N . SER A 1 176 ? -0.474 5.156 -14.747 1.00 94.50 176 SER A N 1
ATOM 1411 C CA . SER A 1 176 ? 0.498 4.744 -15.763 1.00 94.50 176 SER A CA 1
ATOM 1412 C C . SER A 1 176 ? 1.960 4.883 -15.347 1.00 94.50 176 SER A C 1
ATOM 1414 O O . SER A 1 176 ? 2.793 4.194 -15.920 1.00 94.50 176 SER A O 1
ATOM 1416 N N . TYR A 1 177 ? 2.285 5.730 -14.367 1.00 95.12 177 TYR A N 1
ATOM 1417 C CA . TYR A 1 177 ? 3.673 6.037 -14.012 1.00 95.12 177 TYR A CA 1
ATOM 1418 C C . TYR A 1 177 ? 4.450 4.793 -13.541 1.00 95.12 177 TYR A C 1
ATOM 1420 O O . TYR A 1 177 ? 5.444 4.418 -14.159 1.00 95.12 177 TYR A O 1
ATOM 1428 N N . ASP A 1 178 ? 3.963 4.106 -12.503 1.00 96.44 178 ASP A N 1
ATOM 1429 C CA . ASP A 1 178 ? 4.578 2.866 -12.008 1.00 96.44 178 ASP A CA 1
ATOM 1430 C C . ASP A 1 178 ? 4.227 1.678 -12.913 1.00 96.44 178 ASP A C 1
ATOM 1432 O O . ASP A 1 178 ? 5.044 0.786 -13.138 1.00 96.44 178 ASP A O 1
ATOM 1436 N N . PHE A 1 179 ? 3.029 1.700 -13.506 1.00 97.62 179 PHE A N 1
ATOM 1437 C CA . PHE A 1 179 ? 2.598 0.690 -14.471 1.00 97.62 179 PHE A CA 1
ATOM 1438 C C . PHE A 1 179 ? 3.519 0.601 -15.693 1.00 97.62 179 PHE A C 1
ATOM 1440 O O . PHE A 1 179 ? 3.769 -0.490 -16.202 1.00 97.62 179 PHE A O 1
ATOM 1447 N N . TYR A 1 180 ? 4.070 1.730 -16.137 1.00 97.81 180 TYR A N 1
ATOM 1448 C CA . TYR A 1 180 ? 5.052 1.779 -17.212 1.00 97.81 180 TYR A CA 1
ATOM 1449 C C . TYR A 1 180 ? 6.314 0.985 -16.868 1.00 97.81 180 TYR A C 1
ATOM 1451 O O . TYR A 1 180 ? 6.793 0.230 -17.712 1.00 97.81 180 TYR A O 1
ATOM 1459 N N . ALA A 1 181 ? 6.811 1.075 -15.630 1.00 97.75 181 ALA A N 1
ATOM 1460 C CA . ALA A 1 181 ? 7.945 0.268 -15.183 1.00 97.75 181 ALA A CA 1
ATOM 1461 C C . ALA A 1 181 ? 7.611 -1.234 -15.203 1.00 97.75 181 ALA A C 1
ATOM 1463 O O . ALA A 1 181 ? 8.432 -2.039 -15.637 1.00 97.75 181 ALA A O 1
ATOM 1464 N N . TYR A 1 182 ? 6.394 -1.619 -14.798 1.00 98.38 182 TYR A N 1
ATOM 1465 C CA . TYR A 1 182 ? 5.957 -3.020 -14.827 1.00 98.38 182 TYR A CA 1
ATOM 1466 C C . TYR A 1 182 ? 5.862 -3.579 -16.245 1.00 98.38 182 TYR A C 1
ATOM 1468 O O . TYR A 1 182 ? 6.337 -4.684 -16.506 1.00 98.38 182 TYR A O 1
ATOM 1476 N N . LEU A 1 183 ? 5.263 -2.821 -17.165 1.00 98.25 183 LEU A N 1
ATOM 1477 C CA . LEU A 1 183 ? 5.099 -3.267 -18.544 1.00 98.25 183 LEU A CA 1
ATOM 1478 C C . LEU A 1 183 ? 6.438 -3.285 -19.294 1.00 98.25 183 LEU A C 1
ATOM 1480 O O . LEU A 1 183 ? 6.676 -4.208 -20.065 1.00 98.25 183 LEU A O 1
ATOM 1484 N N . THR A 1 184 ? 7.325 -2.324 -19.020 1.00 98.25 184 THR A N 1
ATOM 1485 C CA . THR A 1 184 ? 8.689 -2.295 -19.578 1.00 98.25 184 THR A CA 1
ATOM 1486 C C . THR A 1 184 ? 9.501 -3.498 -19.099 1.00 98.25 184 THR A C 1
ATOM 1488 O O . THR A 1 184 ? 10.112 -4.199 -19.902 1.00 98.25 184 THR A O 1
ATOM 1491 N N . ALA A 1 185 ? 9.442 -3.818 -17.803 1.00 98.50 185 ALA A N 1
ATOM 1492 C CA . ALA A 1 185 ? 10.075 -5.020 -17.269 1.00 98.50 185 ALA A CA 1
ATOM 1493 C C . ALA A 1 185 ? 9.496 -6.296 -17.901 1.00 98.50 185 ALA A C 1
ATOM 1495 O O . ALA A 1 185 ? 10.241 -7.196 -18.275 1.00 98.50 185 ALA A O 1
ATOM 1496 N N . ALA A 1 186 ? 8.177 -6.366 -18.097 1.00 98.56 186 ALA A N 1
ATOM 1497 C CA . ALA A 1 186 ? 7.559 -7.485 -18.804 1.00 98.56 186 ALA A CA 1
ATOM 1498 C C . ALA A 1 186 ? 8.032 -7.588 -20.266 1.00 98.56 186 ALA A C 1
ATOM 1500 O O . ALA A 1 186 ? 8.280 -8.696 -20.740 1.00 98.56 186 ALA A O 1
ATOM 1501 N N . SER A 1 187 ? 8.184 -6.469 -20.987 1.00 98.50 187 SER A N 1
ATOM 1502 C CA . SER A 1 187 ? 8.707 -6.496 -22.358 1.00 98.50 187 SER A CA 1
ATOM 1503 C C . SER A 1 187 ? 10.169 -6.926 -22.408 1.00 98.50 187 SER A C 1
ATOM 1505 O O . SER A 1 187 ? 10.513 -7.746 -23.254 1.00 98.50 187 SER A O 1
ATOM 1507 N N . HIS A 1 188 ? 11.002 -6.448 -21.476 1.00 98.38 188 HIS A N 1
ATOM 1508 C CA . HIS A 1 188 ? 12.397 -6.880 -21.365 1.00 98.38 188 HIS A CA 1
ATOM 1509 C C . HIS A 1 188 ? 12.477 -8.382 -21.082 1.00 98.38 188 HIS A C 1
ATOM 1511 O O . HIS A 1 188 ? 13.228 -9.090 -21.746 1.00 98.38 188 HIS A O 1
ATOM 1517 N N . LEU A 1 189 ? 11.625 -8.888 -20.181 1.00 98.31 189 LEU A N 1
ATOM 1518 C CA . LEU A 1 189 ? 11.543 -10.313 -19.872 1.00 98.31 189 LEU A CA 1
ATOM 1519 C C . LEU A 1 189 ? 11.272 -11.164 -21.120 1.00 98.31 189 LEU A C 1
ATOM 1521 O O . LEU A 1 189 ? 11.930 -12.178 -21.335 1.00 98.31 189 LEU A O 1
ATOM 1525 N N . VAL A 1 190 ? 10.304 -10.758 -21.948 1.00 98.38 190 VAL A N 1
ATOM 1526 C CA . VAL A 1 190 ? 9.953 -11.471 -23.189 1.00 98.38 190 VAL A CA 1
ATOM 1527 C C . VAL A 1 190 ? 11.039 -11.315 -24.260 1.00 98.38 190 VAL A C 1
ATOM 1529 O O . VAL A 1 190 ? 11.261 -12.241 -25.037 1.00 98.38 190 VAL A O 1
ATOM 1532 N N . GLY A 1 191 ? 11.720 -10.168 -24.295 1.00 98.06 191 GLY A N 1
ATOM 1533 C CA . GLY A 1 191 ? 12.822 -9.886 -25.217 1.00 98.06 191 GLY A CA 1
ATOM 1534 C C . GLY A 1 191 ? 14.161 -10.524 -24.833 1.00 98.06 191 GLY A C 1
ATOM 1535 O O . GLY A 1 191 ? 15.083 -10.510 -25.645 1.00 98.06 191 GLY A O 1
ATOM 1536 N N . GLY A 1 192 ? 14.287 -11.087 -23.625 1.00 97.44 192 GLY A N 1
ATOM 1537 C CA . GLY A 1 192 ? 15.568 -11.565 -23.092 1.00 97.44 192 GLY A CA 1
ATOM 1538 C C . GLY A 1 192 ? 16.535 -10.433 -22.714 1.00 97.44 192 GLY A C 1
ATOM 1539 O O . GLY A 1 192 ? 17.749 -10.636 -22.681 1.00 97.44 192 GLY A O 1
ATOM 1540 N N . GLU A 1 193 ? 16.010 -9.236 -22.458 1.00 98.06 193 GLU A N 1
ATOM 1541 C CA . GLU A 1 193 ? 16.759 -8.059 -22.016 1.00 98.06 193 GLU A CA 1
ATOM 1542 C C . GLU A 1 193 ? 16.819 -7.998 -20.479 1.00 98.06 193 GLU A C 1
ATOM 1544 O O . GLU A 1 193 ? 16.037 -8.647 -19.784 1.00 98.06 193 GLU A O 1
ATOM 1549 N N . SER A 1 194 ? 17.743 -7.208 -19.918 1.00 97.06 194 SER A N 1
ATOM 1550 C CA . SER A 1 194 ? 17.848 -7.063 -18.457 1.00 97.06 194 SER A CA 1
ATOM 1551 C C . SER A 1 194 ? 16.602 -6.387 -17.874 1.00 97.06 194 SER A C 1
ATOM 1553 O O . SER A 1 194 ? 16.200 -5.313 -18.332 1.00 97.06 194 SER A O 1
ATOM 1555 N N . LEU A 1 195 ? 16.039 -6.960 -16.804 1.00 98.12 195 LEU A N 1
ATOM 1556 C CA . LEU A 1 195 ? 14.951 -6.332 -16.042 1.00 98.12 195 LEU A CA 1
ATOM 1557 C C . LEU A 1 195 ? 15.375 -5.052 -15.308 1.00 98.12 195 LEU A C 1
ATOM 1559 O O . LEU A 1 195 ? 14.519 -4.246 -14.941 1.00 98.12 195 LEU A O 1
ATOM 1563 N N . TYR A 1 196 ? 16.679 -4.871 -15.085 1.00 97.94 196 TYR A N 1
ATOM 1564 C CA . TYR A 1 196 ? 17.240 -3.797 -14.265 1.00 97.94 196 TYR A CA 1
ATOM 1565 C C . TYR A 1 196 ? 18.293 -2.989 -15.044 1.00 97.94 196 TYR A C 1
ATOM 1567 O O . TYR A 1 196 ? 19.450 -2.909 -14.617 1.00 97.94 196 TYR A O 1
ATOM 1575 N N . PRO A 1 197 ? 17.926 -2.352 -16.176 1.00 96.38 197 PRO A N 1
ATOM 1576 C CA . PRO A 1 197 ? 18.869 -1.600 -17.012 1.00 96.38 197 PRO A CA 1
ATOM 1577 C C . PRO A 1 197 ? 19.573 -0.468 -16.248 1.00 96.38 197 PRO A C 1
ATOM 1579 O O . PRO A 1 197 ? 20.700 -0.104 -16.577 1.00 96.38 197 PRO A O 1
ATOM 1582 N N . GLN A 1 198 ? 18.958 0.048 -15.180 1.00 95.25 198 GLN A N 1
ATOM 1583 C CA . GLN A 1 198 ? 19.549 1.059 -14.304 1.00 95.25 198 GLN A CA 1
ATOM 1584 C C . GLN A 1 198 ? 20.836 0.604 -13.598 1.00 95.25 198 GLN A C 1
ATOM 1586 O O . GLN A 1 198 ? 21.584 1.442 -13.101 1.00 95.25 198 GLN A O 1
ATOM 1591 N N . LEU A 1 199 ? 21.123 -0.701 -13.534 1.00 95.81 199 LEU A N 1
ATOM 1592 C CA . LEU A 1 199 ? 22.381 -1.199 -12.974 1.00 95.81 199 LEU A CA 1
ATOM 1593 C C . LEU A 1 199 ? 23.589 -0.923 -13.874 1.00 95.81 199 LEU A C 1
ATOM 1595 O O . LEU A 1 199 ? 24.708 -0.893 -13.367 1.00 95.81 199 LEU A O 1
ATOM 1599 N N . ALA A 1 200 ? 23.372 -0.680 -15.171 1.00 95.06 200 ALA A N 1
ATOM 1600 C CA . ALA A 1 200 ? 24.425 -0.249 -16.090 1.00 95.06 200 ALA A CA 1
ATOM 1601 C C . ALA A 1 200 ? 24.837 1.219 -15.871 1.00 95.06 200 ALA A C 1
ATOM 1603 O O . ALA A 1 200 ? 25.871 1.653 -16.376 1.00 95.06 200 ALA A O 1
ATOM 1604 N N . LEU A 1 201 ? 24.037 1.988 -15.124 1.00 91.94 201 LEU A N 1
ATOM 1605 C CA . LEU A 1 201 ? 24.349 3.365 -14.767 1.00 91.94 201 LEU A CA 1
ATOM 1606 C C . LEU A 1 201 ? 25.220 3.405 -13.497 1.00 91.94 201 LEU A C 1
ATOM 1608 O O . LEU A 1 201 ? 24.998 2.604 -12.578 1.00 91.94 201 LEU A O 1
ATOM 1612 N N . PRO A 1 202 ? 26.160 4.367 -13.386 1.00 87.44 202 PRO A N 1
ATOM 1613 C CA . PRO A 1 202 ? 26.942 4.567 -12.162 1.00 87.44 202 PRO A CA 1
ATOM 1614 C C . PRO A 1 202 ? 26.056 4.777 -10.925 1.00 87.44 202 PRO A C 1
ATOM 1616 O O . PRO A 1 202 ? 26.372 4.308 -9.832 1.00 87.44 202 PRO A O 1
ATOM 1619 N N . SER A 1 203 ? 24.919 5.448 -11.109 1.00 86.00 203 SER A N 1
ATOM 1620 C CA . SER A 1 203 ? 23.880 5.669 -10.106 1.00 86.00 203 SER A CA 1
ATOM 1621 C C . SER A 1 203 ? 22.516 5.857 -10.784 1.00 86.00 203 SER A C 1
ATOM 1623 O O . SER A 1 203 ? 22.441 6.105 -11.987 1.00 86.00 203 SER A O 1
ATOM 1625 N N . PHE A 1 204 ? 21.433 5.718 -10.014 1.00 90.50 204 PHE A N 1
ATOM 1626 C CA . PHE A 1 204 ? 20.071 6.067 -10.433 1.00 90.50 204 PHE A CA 1
ATOM 1627 C C . PHE A 1 204 ? 19.357 6.800 -9.291 1.00 90.50 204 PHE A C 1
ATOM 1629 O O . PHE A 1 204 ? 19.638 6.522 -8.120 1.00 90.50 204 PHE A O 1
ATOM 1636 N N . GLU A 1 205 ? 18.452 7.727 -9.614 1.00 90.88 205 GLU A N 1
ATOM 1637 C CA . GLU A 1 205 ? 17.643 8.441 -8.621 1.00 90.88 205 GLU A CA 1
ATOM 1638 C C . GLU A 1 205 ? 16.301 7.723 -8.443 1.00 90.88 205 GLU A C 1
ATOM 1640 O O . GLU A 1 205 ? 15.607 7.418 -9.413 1.00 90.88 205 GLU A O 1
ATOM 1645 N N . LEU A 1 206 ? 15.892 7.425 -7.202 1.00 90.12 206 LEU A N 1
ATOM 1646 C CA . LEU A 1 206 ? 14.554 6.853 -7.023 1.00 90.12 206 LEU A CA 1
ATOM 1647 C C . LEU A 1 206 ? 13.494 7.900 -7.356 1.00 90.12 206 LEU A C 1
ATOM 1649 O O . LEU A 1 206 ? 13.519 9.011 -6.823 1.00 90.12 206 LEU A O 1
ATOM 1653 N N . GLY A 1 207 ? 12.512 7.496 -8.157 1.00 86.81 207 GLY A N 1
ATOM 1654 C CA . GLY A 1 207 ? 11.518 8.408 -8.717 1.00 86.81 207 GLY A CA 1
ATOM 1655 C C . GLY A 1 207 ? 11.802 8.791 -10.169 1.00 86.81 207 GLY A C 1
ATOM 1656 O O . GLY A 1 207 ? 11.036 9.568 -10.741 1.00 86.81 207 GLY A O 1
ATOM 1657 N N . ASP A 1 208 ? 12.835 8.225 -10.798 1.00 90.00 208 ASP A N 1
ATOM 1658 C CA . ASP A 1 208 ? 12.929 8.236 -12.255 1.00 90.00 208 ASP A CA 1
ATOM 1659 C C . ASP A 1 208 ? 11.869 7.310 -12.871 1.00 90.00 208 ASP A C 1
ATOM 1661 O O . ASP A 1 208 ? 11.573 6.215 -12.377 1.00 90.00 208 ASP A O 1
ATOM 1665 N N . GLN A 1 209 ? 11.271 7.766 -13.971 1.00 89.12 209 GLN A N 1
ATOM 1666 C CA . GLN A 1 209 ? 10.236 7.016 -14.673 1.00 89.12 209 GLN A CA 1
ATOM 1667 C C . GLN A 1 209 ? 10.810 5.730 -15.283 1.00 89.12 209 GLN A C 1
ATOM 1669 O O . GLN A 1 209 ? 11.878 5.735 -15.888 1.00 89.12 209 GLN A O 1
ATOM 1674 N N . GLY A 1 210 ? 10.064 4.627 -15.178 1.00 91.81 210 GLY A N 1
ATOM 1675 C CA . GLY A 1 210 ? 10.461 3.340 -15.760 1.00 91.81 210 GLY A CA 1
ATOM 1676 C C . GLY A 1 210 ? 11.404 2.509 -14.890 1.00 91.81 210 GLY A C 1
ATOM 1677 O O . GLY A 1 210 ? 11.775 1.411 -15.293 1.00 91.81 210 GLY A O 1
ATOM 1678 N N . LEU A 1 211 ? 11.749 2.973 -13.684 1.00 94.62 211 LEU A N 1
ATOM 1679 C CA . LEU A 1 211 ? 12.542 2.183 -12.747 1.00 94.62 211 LEU A CA 1
ATOM 1680 C C . LEU A 1 211 ? 11.757 0.984 -12.210 1.00 94.62 211 LEU A C 1
ATOM 1682 O O . LEU A 1 211 ? 10.850 1.112 -11.384 1.00 94.62 211 LEU A O 1
ATOM 1686 N N . TYR A 1 212 ? 12.160 -0.211 -12.633 1.00 97.25 212 TYR A N 1
ATOM 1687 C CA . TYR A 1 212 ? 11.646 -1.457 -12.085 1.00 97.25 212 TYR A CA 1
ATOM 1688 C C . TYR A 1 212 ? 12.440 -1.862 -10.834 1.00 97.25 212 TYR A C 1
ATOM 1690 O O . TYR A 1 212 ? 13.630 -2.161 -10.901 1.00 97.25 212 TYR A O 1
ATOM 1698 N N . LEU A 1 213 ? 11.776 -1.851 -9.672 1.00 96.00 213 LEU A N 1
ATOM 1699 C CA . LEU A 1 213 ? 12.384 -2.086 -8.347 1.00 96.00 213 LEU A CA 1
ATOM 1700 C C . LEU A 1 213 ? 11.869 -3.360 -7.650 1.00 96.00 213 LEU A C 1
ATOM 1702 O O . LEU A 1 213 ? 12.085 -3.565 -6.455 1.00 96.00 213 LEU A O 1
ATOM 1706 N N . TYR A 1 214 ? 11.141 -4.203 -8.378 1.00 97.06 214 TYR A N 1
ATOM 1707 C CA . TYR A 1 214 ? 10.388 -5.332 -7.828 1.00 97.06 214 TYR A CA 1
ATOM 1708 C C . TYR A 1 214 ? 11.106 -6.656 -8.109 1.00 97.06 214 TYR A C 1
ATOM 1710 O O . TYR A 1 214 ? 11.927 -6.703 -9.028 1.00 97.06 214 TYR A O 1
ATOM 1718 N N . PRO A 1 215 ? 10.823 -7.734 -7.353 1.00 97.38 215 PRO A N 1
ATOM 1719 C CA . PRO A 1 215 ? 11.405 -9.046 -7.630 1.00 97.38 215 PRO A CA 1
ATOM 1720 C C . PRO A 1 215 ? 11.095 -9.533 -9.057 1.00 97.38 215 PRO A C 1
ATOM 1722 O O . PRO A 1 215 ? 10.007 -9.237 -9.566 1.00 97.38 215 PRO A O 1
ATOM 1725 N N . PRO A 1 216 ? 11.975 -10.326 -9.694 1.00 97.81 216 PRO A N 1
ATOM 1726 C CA . PRO A 1 216 ? 11.803 -10.753 -11.086 1.00 97.81 216 PRO A CA 1
ATOM 1727 C C . PRO A 1 216 ? 10.438 -11.392 -11.415 1.00 97.81 216 PRO A C 1
ATOM 1729 O O . PRO A 1 216 ? 9.840 -11.012 -12.423 1.00 97.81 216 PRO A O 1
ATOM 1732 N N . PRO A 1 217 ? 9.850 -12.268 -10.566 1.00 97.56 217 PRO A N 1
ATOM 1733 C CA . PRO A 1 217 ? 8.564 -12.897 -10.878 1.00 97.56 217 PRO A CA 1
ATOM 1734 C C . PRO A 1 217 ? 7.390 -11.923 -11.021 1.00 97.56 217 PRO A C 1
ATOM 1736 O O . PRO A 1 217 ? 6.370 -12.289 -11.601 1.00 97.56 217 PRO A O 1
ATOM 1739 N N . ILE A 1 218 ? 7.499 -10.694 -10.504 1.00 97.88 218 ILE A N 1
ATOM 1740 C CA . ILE A 1 218 ? 6.426 -9.705 -10.643 1.00 97.88 218 ILE A CA 1
ATOM 1741 C C . ILE A 1 218 ? 6.269 -9.271 -12.105 1.00 97.88 218 ILE A C 1
ATOM 1743 O O . ILE A 1 218 ? 5.136 -9.101 -12.546 1.00 97.88 218 ILE A O 1
ATOM 1747 N N . ALA A 1 219 ? 7.349 -9.206 -12.892 1.00 98.25 219 ALA A N 1
ATOM 1748 C CA . ALA A 1 219 ? 7.290 -8.877 -14.318 1.00 98.25 219 ALA A CA 1
ATOM 1749 C C . ALA A 1 219 ? 6.437 -9.889 -15.108 1.00 98.25 219 ALA A C 1
ATOM 1751 O O . ALA A 1 219 ? 5.681 -9.499 -15.998 1.00 98.25 219 ALA A O 1
ATOM 1752 N N . ILE A 1 220 ? 6.462 -11.173 -14.718 1.00 97.75 220 ILE A N 1
ATOM 1753 C CA . ILE A 1 220 ? 5.644 -12.238 -15.330 1.00 97.75 220 ILE A CA 1
ATOM 1754 C C . ILE A 1 220 ? 4.147 -11.903 -15.252 1.00 97.75 220 ILE A C 1
ATOM 1756 O O . ILE A 1 220 ? 3.406 -12.164 -16.199 1.00 97.75 220 ILE A O 1
ATOM 1760 N N . LEU A 1 221 ? 3.691 -11.284 -14.157 1.00 96.94 221 LEU A N 1
ATOM 1761 C CA . LEU A 1 221 ? 2.276 -10.944 -13.959 1.00 96.94 221 LEU A CA 1
ATOM 1762 C C . LEU A 1 221 ? 1.760 -9.920 -14.979 1.00 96.94 221 LEU A C 1
ATOM 1764 O O . LEU A 1 221 ? 0.556 -9.862 -15.229 1.00 96.94 221 LEU A O 1
ATOM 1768 N N . PHE A 1 222 ? 2.659 -9.135 -15.576 1.00 98.38 222 PHE A N 1
ATOM 1769 C CA . PHE A 1 222 ? 2.328 -8.094 -16.548 1.00 98.38 222 PHE A CA 1
ATOM 1770 C C . PHE A 1 222 ? 2.534 -8.539 -18.004 1.00 98.38 222 PHE A C 1
ATOM 1772 O O . PHE A 1 222 ? 2.049 -7.861 -18.908 1.00 98.38 222 PHE A O 1
ATOM 1779 N N . VAL A 1 223 ? 3.144 -9.707 -18.250 1.00 98.50 223 VAL A N 1
ATOM 1780 C CA . VAL A 1 223 ? 3.313 -10.277 -19.602 1.00 98.50 223 VAL A CA 1
ATOM 1781 C C . VAL A 1 223 ? 1.989 -10.391 -20.373 1.00 98.50 223 VAL A C 1
ATOM 1783 O O . VAL A 1 223 ? 1.964 -9.981 -21.534 1.00 98.50 223 VAL A O 1
ATOM 1786 N N . PRO A 1 224 ? 0.858 -10.846 -19.785 1.00 98.44 224 PRO A N 1
ATOM 1787 C CA . PRO A 1 224 ? -0.411 -10.908 -20.516 1.00 98.44 224 PRO A CA 1
ATOM 1788 C C . PRO A 1 224 ? -0.894 -9.552 -21.054 1.00 98.44 224 PRO A C 1
ATOM 1790 O O . PRO A 1 224 ? -1.626 -9.510 -22.040 1.00 98.44 224 PRO A O 1
ATOM 1793 N N . LEU A 1 225 ? -0.487 -8.439 -20.432 1.00 98.31 225 LEU A N 1
ATOM 1794 C CA . LEU A 1 225 ? -0.888 -7.092 -20.842 1.00 98.31 225 LEU A CA 1
ATOM 1795 C C . LEU A 1 225 ? -0.070 -6.550 -22.022 1.00 98.31 225 LEU A C 1
ATOM 1797 O O . LEU A 1 225 ? -0.501 -5.581 -22.642 1.00 98.31 225 LEU A O 1
ATOM 1801 N N . LEU A 1 226 ? 1.050 -7.190 -22.385 1.00 98.38 226 LEU A N 1
ATOM 1802 C CA . LEU A 1 226 ? 1.847 -6.831 -23.569 1.00 98.38 226 LEU A CA 1
ATOM 1803 C C . LEU A 1 226 ? 1.090 -7.045 -24.886 1.00 98.38 226 LEU A C 1
ATOM 1805 O O . LEU A 1 226 ? 1.430 -6.445 -25.900 1.00 98.38 226 LEU A O 1
ATOM 1809 N N . ALA A 1 227 ? 0.045 -7.878 -24.876 1.00 98.31 227 ALA A N 1
ATOM 1810 C CA . ALA A 1 227 ? -0.818 -8.096 -26.035 1.00 98.31 227 ALA A CA 1
ATOM 1811 C C . ALA A 1 227 ? -1.709 -6.884 -26.372 1.00 98.31 227 ALA A C 1
ATOM 1813 O O . ALA A 1 227 ? -2.392 -6.884 -27.397 1.00 98.31 227 ALA A O 1
ATOM 1814 N N . LEU A 1 228 ? -1.745 -5.867 -25.507 1.00 98.44 228 LEU A N 1
ATOM 1815 C CA . LEU A 1 228 ? -2.600 -4.694 -25.639 1.00 98.44 228 LEU A CA 1
ATOM 1816 C C . LEU A 1 228 ? -1.759 -3.436 -25.904 1.00 98.44 228 LEU A C 1
ATOM 1818 O O . LEU A 1 228 ? -0.645 -3.319 -25.392 1.00 98.44 228 LEU A O 1
ATOM 1822 N N . PRO A 1 229 ? -2.299 -2.430 -26.619 1.00 98.00 229 PRO A N 1
ATOM 1823 C CA . PRO A 1 229 ? -1.688 -1.106 -26.650 1.00 98.00 229 PRO A CA 1
ATOM 1824 C C . PRO A 1 229 ? -1.527 -0.555 -25.228 1.00 98.00 229 PRO A C 1
ATOM 1826 O O . PRO A 1 229 ? -2.449 -0.685 -24.417 1.00 98.00 229 PRO A O 1
ATOM 1829 N N . PHE A 1 230 ? -0.408 0.125 -24.947 1.00 96.56 230 PHE A N 1
ATOM 1830 C CA . PHE A 1 230 ? -0.096 0.667 -23.613 1.00 96.56 230 PHE A CA 1
ATOM 1831 C C . PHE A 1 230 ? -1.281 1.409 -22.981 1.00 96.56 230 PHE A C 1
ATOM 1833 O O . PHE A 1 230 ? -1.632 1.161 -21.830 1.00 96.56 230 PHE A O 1
ATOM 1840 N N . ALA A 1 231 ? -1.950 2.265 -23.760 1.00 97.19 231 ALA A N 1
ATOM 1841 C CA . ALA A 1 231 ? -3.093 3.035 -23.287 1.00 97.19 231 ALA A CA 1
ATOM 1842 C C . ALA A 1 231 ? -4.255 2.155 -22.802 1.00 97.19 231 ALA A C 1
ATOM 1844 O O . ALA A 1 231 ? -4.879 2.446 -21.785 1.00 97.19 231 ALA A O 1
ATOM 1845 N N . THR A 1 232 ? -4.526 1.051 -23.502 1.00 98.25 232 THR A N 1
ATOM 1846 C CA . THR A 1 232 ? -5.576 0.099 -23.114 1.00 98.25 232 THR A CA 1
ATOM 1847 C C . THR A 1 232 ? -5.166 -0.677 -21.866 1.00 98.25 232 THR A C 1
ATOM 1849 O O . THR A 1 232 ? -5.946 -0.767 -20.920 1.00 98.25 232 THR A O 1
ATOM 1852 N N . ALA A 1 233 ? -3.929 -1.179 -21.822 1.00 98.06 233 ALA A N 1
ATOM 1853 C CA . ALA A 1 233 ? -3.402 -1.905 -20.670 1.00 98.06 233 ALA A CA 1
ATOM 1854 C C . ALA A 1 233 ? -3.407 -1.042 -19.393 1.00 98.06 233 ALA A C 1
ATOM 1856 O O . ALA A 1 233 ? -3.899 -1.471 -18.350 1.00 98.06 233 ALA A O 1
ATOM 1857 N N . SER A 1 234 ? -2.946 0.207 -19.501 1.00 97.12 234 SER A N 1
ATOM 1858 C CA . SER A 1 234 ? -2.940 1.173 -18.401 1.00 97.12 234 SER A CA 1
ATOM 1859 C C . SER A 1 234 ? -4.355 1.551 -17.955 1.00 97.12 234 SER A C 1
ATOM 1861 O O . SER A 1 234 ? -4.609 1.616 -16.756 1.00 97.12 234 SER A O 1
ATOM 1863 N N . ALA A 1 235 ? -5.307 1.730 -18.879 1.00 97.62 235 ALA A N 1
ATOM 1864 C CA . ALA A 1 235 ? -6.701 2.005 -18.526 1.00 97.62 235 ALA A CA 1
ATOM 1865 C C . ALA A 1 235 ? -7.347 0.844 -17.751 1.00 97.62 235 ALA A C 1
ATOM 1867 O O . ALA A 1 235 ? -8.048 1.080 -16.764 1.00 97.62 235 ALA A O 1
ATOM 1868 N N . ILE A 1 236 ? -7.086 -0.404 -18.158 1.00 98.00 236 ILE A N 1
ATOM 1869 C CA . ILE A 1 236 ? -7.556 -1.603 -17.448 1.00 98.00 236 ILE A CA 1
ATOM 1870 C C . ILE A 1 236 ? -6.950 -1.647 -16.044 1.00 98.00 236 ILE A C 1
ATOM 1872 O O . ILE A 1 236 ? -7.680 -1.813 -15.066 1.00 98.00 236 ILE A O 1
ATOM 1876 N N . TRP A 1 237 ? -5.633 -1.454 -15.941 1.00 97.81 237 TRP A N 1
ATOM 1877 C CA . TRP A 1 237 ? -4.918 -1.454 -14.667 1.00 97.81 237 TRP A CA 1
ATOM 1878 C C . TRP A 1 237 ? -5.441 -0.382 -13.707 1.00 97.81 237 TRP A C 1
ATOM 1880 O O . TRP A 1 237 ? -5.809 -0.686 -12.572 1.00 97.81 237 TRP A O 1
ATOM 1890 N N . ALA A 1 238 ? -5.559 0.856 -14.184 1.00 97.38 238 ALA A N 1
ATOM 1891 C CA . ALA A 1 238 ? -6.077 1.969 -13.403 1.00 97.38 238 ALA A CA 1
ATOM 1892 C C . ALA A 1 238 ? -7.506 1.699 -12.918 1.00 97.38 238 ALA A C 1
ATOM 1894 O O . ALA A 1 238 ? -7.805 1.874 -11.739 1.00 97.38 238 ALA A O 1
ATOM 1895 N N . THR A 1 239 ? -8.372 1.188 -13.798 1.00 97.75 239 THR A N 1
ATOM 1896 C CA . THR A 1 239 ? -9.753 0.841 -13.440 1.00 97.75 239 THR A CA 1
ATOM 1897 C 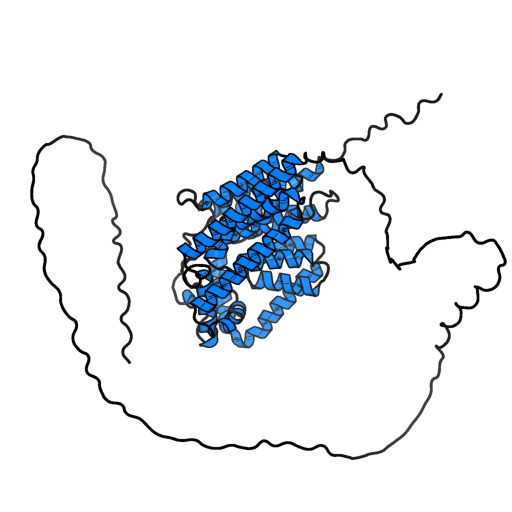C . THR A 1 239 ? -9.793 -0.255 -12.374 1.00 97.75 239 THR A C 1
ATOM 1899 O O . THR A 1 239 ? -10.547 -0.145 -11.407 1.00 97.75 239 THR A O 1
ATOM 1902 N N . ALA A 1 240 ? -8.960 -1.293 -12.504 1.00 98.25 240 ALA A N 1
ATOM 1903 C CA . ALA A 1 240 ? -8.865 -2.363 -11.516 1.00 98.25 240 ALA A CA 1
ATOM 1904 C C . ALA A 1 240 ? -8.433 -1.837 -10.137 1.00 98.25 240 ALA A C 1
ATOM 1906 O O . ALA A 1 240 ? -9.030 -2.214 -9.126 1.00 98.25 240 ALA A O 1
ATOM 1907 N N . LEU A 1 241 ? -7.458 -0.923 -10.086 1.00 98.25 241 LEU A N 1
ATOM 1908 C CA . LEU A 1 241 ? -7.037 -0.274 -8.843 1.00 98.25 241 LEU A CA 1
ATOM 1909 C C . LEU A 1 241 ? -8.139 0.609 -8.244 1.00 98.25 241 LEU A C 1
ATOM 1911 O O . LEU A 1 241 ? -8.380 0.535 -7.040 1.00 98.25 241 LEU A O 1
ATOM 1915 N N . THR A 1 242 ? -8.860 1.392 -9.053 1.00 98.12 242 THR A N 1
ATOM 1916 C CA . THR A 1 242 ? -9.986 2.208 -8.568 1.00 98.12 242 THR A CA 1
ATOM 1917 C C . THR A 1 242 ? -11.098 1.334 -7.981 1.00 98.12 242 THR A C 1
ATOM 1919 O O . THR A 1 242 ? -11.597 1.615 -6.890 1.00 98.12 242 THR A O 1
ATOM 1922 N N . VAL A 1 243 ? -11.458 0.233 -8.650 1.00 98.50 243 VAL A N 1
ATOM 1923 C CA . VAL A 1 243 ? -12.443 -0.731 -8.129 1.00 98.50 243 VAL A CA 1
ATOM 1924 C C . VAL A 1 243 ? -11.949 -1.353 -6.824 1.00 98.50 243 VAL A C 1
ATOM 1926 O O . VAL A 1 243 ? -12.706 -1.420 -5.854 1.00 98.50 243 VAL A O 1
ATOM 1929 N N . LEU A 1 244 ? -10.678 -1.761 -6.763 1.00 98.62 244 LEU A N 1
ATOM 1930 C CA . LEU A 1 244 ? -10.079 -2.309 -5.548 1.00 98.62 244 LEU A CA 1
ATOM 1931 C C . LEU A 1 244 ? -10.126 -1.304 -4.390 1.00 98.62 244 LEU A C 1
ATOM 1933 O O . LEU A 1 244 ? -10.473 -1.689 -3.275 1.00 98.62 244 LEU A O 1
ATOM 1937 N N . ALA A 1 245 ? -9.840 -0.027 -4.648 1.00 98.50 245 ALA A N 1
ATOM 1938 C CA . ALA A 1 245 ? -9.912 1.035 -3.649 1.00 98.50 245 ALA A CA 1
ATOM 1939 C C . ALA A 1 245 ? -11.325 1.173 -3.069 1.00 98.50 245 ALA A C 1
ATOM 1941 O O . ALA A 1 245 ? -11.489 1.205 -1.849 1.00 98.50 245 ALA A O 1
ATOM 1942 N N . VAL A 1 246 ? -12.353 1.182 -3.925 1.00 98.56 246 VAL A N 1
ATOM 1943 C CA . VAL A 1 246 ? -13.764 1.246 -3.506 1.00 98.56 246 VAL A CA 1
ATOM 1944 C C . VAL A 1 246 ? -14.152 0.019 -2.685 1.00 98.56 246 VAL A C 1
ATOM 1946 O O . VAL A 1 246 ? -14.720 0.154 -1.599 1.00 98.56 246 VAL A O 1
ATOM 1949 N N . VAL A 1 247 ? -13.814 -1.183 -3.160 1.00 98.56 247 VAL A N 1
ATOM 1950 C CA . VAL A 1 247 ? -14.101 -2.436 -2.446 1.00 98.56 247 VAL A CA 1
ATOM 1951 C C . VAL A 1 247 ? -13.420 -2.449 -1.080 1.00 98.56 247 VAL A C 1
ATOM 1953 O O . VAL A 1 247 ? -14.059 -2.794 -0.083 1.00 98.56 247 VAL A O 1
ATOM 1956 N N . LEU A 1 248 ? -12.152 -2.040 -1.012 1.00 98.25 248 LEU A N 1
ATOM 1957 C CA . LEU A 1 248 ? -11.387 -1.992 0.227 1.00 98.25 248 LEU A CA 1
ATOM 1958 C C . LEU A 1 248 ? -11.961 -0.963 1.208 1.00 98.25 248 LEU A C 1
ATOM 1960 O O . LEU A 1 248 ? -12.165 -1.296 2.375 1.00 98.25 248 LEU A O 1
ATOM 1964 N N . ALA A 1 249 ? -12.291 0.244 0.740 1.00 98.31 249 ALA A N 1
ATOM 1965 C CA . ALA A 1 249 ? -12.905 1.290 1.556 1.00 98.31 249 ALA A CA 1
ATOM 1966 C C . ALA A 1 249 ? -14.233 0.815 2.167 1.00 98.31 249 ALA A C 1
ATOM 1968 O O . ALA A 1 249 ? -14.453 0.939 3.373 1.00 98.31 249 ALA A O 1
ATOM 1969 N N . ILE A 1 250 ? -15.101 0.201 1.353 1.00 98.31 250 ILE A N 1
ATOM 1970 C CA . ILE A 1 250 ? -16.376 -0.365 1.811 1.00 98.31 250 ILE A CA 1
ATOM 1971 C C . ILE A 1 250 ? -16.138 -1.497 2.812 1.00 98.31 250 ILE A C 1
ATOM 1973 O O . ILE A 1 250 ? -16.830 -1.565 3.829 1.00 98.31 250 ILE A O 1
ATOM 1977 N N . ALA A 1 251 ? -15.184 -2.392 2.542 1.00 97.25 251 ALA A N 1
ATOM 1978 C CA . ALA A 1 251 ? -14.871 -3.515 3.418 1.00 97.25 251 ALA A CA 1
ATOM 1979 C C . ALA A 1 251 ? -14.385 -3.043 4.795 1.00 97.25 251 ALA A C 1
ATOM 1981 O O . ALA A 1 251 ? -14.904 -3.513 5.806 1.00 97.25 251 ALA A O 1
ATOM 1982 N N . LEU A 1 252 ? -13.463 -2.077 4.836 1.00 95.19 252 LEU A N 1
ATOM 1983 C CA . LEU A 1 252 ? -12.969 -1.471 6.075 1.00 95.19 252 LEU A CA 1
ATOM 1984 C C . LEU A 1 252 ? -14.078 -0.726 6.826 1.00 95.19 252 LEU A C 1
ATOM 1986 O O . LEU A 1 252 ? -14.188 -0.839 8.046 1.00 95.19 252 LEU A O 1
ATOM 1990 N N . ALA A 1 253 ? -14.960 -0.029 6.107 1.00 96.31 253 ALA A N 1
ATOM 1991 C CA . ALA A 1 253 ? -16.043 0.726 6.721 1.00 96.31 253 ALA A CA 1
ATOM 1992 C C . ALA A 1 253 ? -17.097 -0.152 7.422 1.00 96.31 25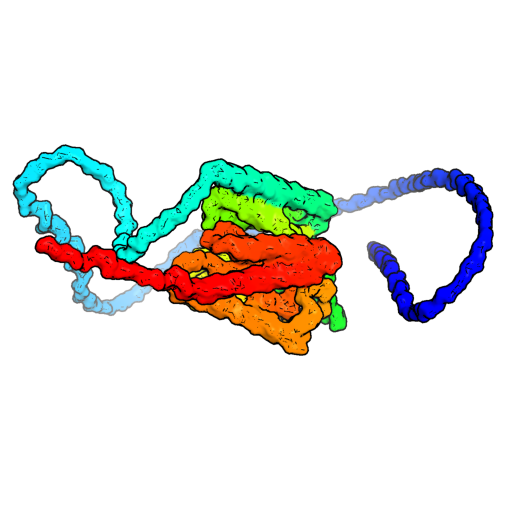3 ALA A C 1
ATOM 1994 O O . ALA A 1 253 ? -17.847 0.345 8.265 1.00 96.31 253 ALA A O 1
ATOM 1995 N N . ARG A 1 254 ? -17.177 -1.456 7.114 1.00 95.44 254 ARG A N 1
ATOM 1996 C CA . ARG A 1 254 ? -18.143 -2.380 7.744 1.00 95.44 254 ARG A CA 1
ATOM 1997 C C . ARG A 1 254 ? -17.948 -2.526 9.251 1.00 95.44 254 ARG A C 1
ATOM 1999 O O . ARG A 1 254 ? -18.933 -2.814 9.934 1.00 95.44 254 ARG A O 1
ATOM 2006 N N . GLU A 1 255 ? -16.735 -2.281 9.742 1.00 90.69 255 GLU A N 1
ATOM 2007 C CA . GLU A 1 255 ? -16.388 -2.314 11.169 1.00 90.69 255 GLU A CA 1
ATOM 2008 C C . GLU A 1 255 ? -17.047 -1.186 11.973 1.00 90.69 255 GLU A C 1
ATOM 2010 O O . GLU A 1 255 ? -17.155 -1.271 13.194 1.00 90.69 255 GLU A O 1
ATOM 2015 N N . PHE A 1 256 ? -17.526 -0.133 11.305 1.00 92.62 256 PHE A N 1
ATOM 2016 C CA . PHE A 1 256 ? -18.158 1.006 11.961 1.00 92.62 256 PHE A CA 1
ATOM 2017 C C . PHE A 1 256 ? -19.684 0.891 11.989 1.00 92.62 256 PHE A C 1
ATOM 2019 O O . PHE A 1 256 ? -20.319 0.197 11.179 1.00 92.62 256 PHE A O 1
ATOM 2026 N N . ALA A 1 257 ? -20.290 1.652 12.905 1.00 92.06 257 ALA A N 1
ATOM 2027 C CA . ALA A 1 257 ? -21.736 1.815 12.984 1.00 92.06 257 ALA A CA 1
ATOM 2028 C C . ALA A 1 257 ? -22.319 2.236 11.615 1.00 92.06 257 ALA A C 1
ATOM 2030 O O . ALA A 1 257 ? -21.737 3.104 10.958 1.00 92.06 257 ALA A O 1
ATOM 2031 N N . PRO A 1 258 ? -23.487 1.705 11.190 1.00 95.19 258 PRO A N 1
ATOM 2032 C CA . PRO A 1 258 ? -24.063 1.963 9.865 1.00 95.19 258 PRO A CA 1
ATOM 2033 C C . PRO A 1 258 ? -24.151 3.441 9.465 1.00 95.19 258 PRO A C 1
ATOM 2035 O O . PRO A 1 258 ? -23.970 3.769 8.299 1.00 95.19 258 PRO A O 1
ATOM 2038 N N . ALA A 1 259 ? -24.396 4.341 10.424 1.00 94.88 259 ALA A N 1
ATOM 2039 C CA . ALA A 1 259 ? -24.467 5.780 10.171 1.00 94.88 259 ALA A CA 1
ATOM 2040 C C . ALA A 1 259 ? -23.114 6.429 9.817 1.00 94.88 259 ALA A C 1
ATOM 2042 O O . ALA A 1 259 ? -23.105 7.447 9.139 1.00 94.88 259 ALA A O 1
ATOM 2043 N N . ARG A 1 260 ? -21.985 5.845 10.247 1.00 95.25 260 ARG A N 1
ATOM 2044 C CA . ARG A 1 260 ? -20.626 6.365 10.007 1.00 95.25 260 ARG A CA 1
ATOM 2045 C C . ARG A 1 260 ? -19.975 5.793 8.744 1.00 95.25 260 ARG A C 1
ATOM 2047 O O . ARG A 1 260 ? -19.010 6.365 8.252 1.00 95.25 260 ARG A O 1
ATOM 2054 N N . ARG A 1 261 ? -20.488 4.678 8.205 1.00 97.12 261 ARG A N 1
ATOM 2055 C CA . ARG A 1 261 ? -19.845 3.952 7.093 1.00 97.12 261 ARG A CA 1
ATOM 2056 C C . ARG A 1 261 ? -19.631 4.803 5.839 1.00 97.12 261 ARG A C 1
ATOM 2058 O O . ARG A 1 261 ? -18.512 4.773 5.339 1.00 97.12 261 ARG A O 1
ATOM 2065 N N . PRO A 1 262 ? -20.622 5.571 5.339 1.00 98.19 262 PRO A N 1
ATOM 2066 C CA . PRO A 1 262 ? -20.414 6.368 4.131 1.00 98.19 262 PRO A CA 1
ATOM 2067 C C . PRO A 1 262 ? -19.322 7.423 4.328 1.00 98.19 262 PRO A C 1
ATOM 2069 O O . PRO A 1 262 ? -18.512 7.642 3.441 1.00 98.19 262 PRO A O 1
ATOM 2072 N N . LEU A 1 263 ? -19.236 8.017 5.521 1.00 97.19 263 LEU A N 1
ATOM 2073 C CA . LEU A 1 263 ? -18.205 9.005 5.829 1.00 97.19 263 LEU A CA 1
ATOM 2074 C C . LEU A 1 263 ? -16.812 8.367 5.966 1.00 97.19 263 LEU A C 1
ATOM 2076 O O . LEU A 1 263 ? -15.836 8.936 5.494 1.00 97.19 263 LEU A O 1
ATOM 2080 N N . ALA A 1 264 ? -16.716 7.160 6.531 1.00 96.94 264 ALA A N 1
ATOM 2081 C CA . ALA A 1 264 ? -15.467 6.397 6.546 1.00 96.94 264 ALA A CA 1
ATOM 2082 C C . ALA A 1 264 ? -14.988 6.034 5.130 1.00 96.94 264 ALA A C 1
ATOM 2084 O O . ALA A 1 264 ? -13.800 6.155 4.839 1.00 96.94 264 ALA A O 1
ATOM 2085 N N . VAL A 1 265 ? -15.911 5.644 4.241 1.00 98.31 265 VAL A N 1
ATOM 2086 C CA . VAL A 1 265 ? -15.612 5.421 2.817 1.00 98.31 265 VAL A CA 1
ATOM 2087 C C . VAL A 1 265 ? -15.144 6.719 2.159 1.00 98.31 265 VAL A C 1
ATOM 2089 O O . VAL A 1 265 ? -14.119 6.707 1.487 1.00 98.31 265 VAL A O 1
ATOM 2092 N N . ALA A 1 266 ? -15.843 7.832 2.393 1.00 98.00 266 ALA A N 1
ATOM 2093 C CA . ALA A 1 266 ? -15.485 9.139 1.850 1.00 98.00 266 ALA A CA 1
ATOM 2094 C C . ALA A 1 266 ? -14.078 9.584 2.269 1.00 98.00 266 ALA A C 1
ATOM 2096 O O . ALA A 1 266 ? -13.297 9.967 1.407 1.00 98.00 266 ALA A O 1
ATOM 2097 N N . LEU A 1 267 ? -13.729 9.490 3.559 1.00 96.31 267 LEU A N 1
ATOM 2098 C CA . LEU A 1 267 ? -12.393 9.871 4.037 1.00 96.31 267 LEU A CA 1
ATOM 2099 C C . LEU A 1 267 ? -11.296 8.950 3.502 1.00 96.31 267 LEU A C 1
ATOM 2101 O O . LEU A 1 267 ? -10.197 9.419 3.233 1.00 96.31 267 LEU A O 1
ATOM 2105 N N . PHE A 1 268 ? -11.574 7.654 3.339 1.00 97.25 268 PHE A N 1
ATOM 2106 C CA . PHE A 1 268 ? -10.603 6.735 2.749 1.00 97.25 268 PHE A CA 1
ATOM 2107 C C . PHE A 1 268 ? -10.391 7.034 1.259 1.00 97.25 268 PHE A C 1
ATOM 2109 O O . PHE A 1 268 ? -9.253 7.166 0.826 1.00 97.25 268 PHE A O 1
ATOM 2116 N N . LEU A 1 269 ? -11.476 7.171 0.485 1.00 97.88 269 LEU A N 1
ATOM 2117 C CA . LEU A 1 269 ? -11.426 7.435 -0.959 1.00 97.88 269 LEU A CA 1
ATOM 2118 C C . LEU A 1 269 ? -10.898 8.830 -1.297 1.00 97.88 269 LEU A C 1
ATOM 2120 O O . LEU A 1 269 ? -10.209 9.004 -2.297 1.00 97.88 269 LEU A O 1
ATOM 2124 N N . GLY A 1 270 ? -11.230 9.811 -0.462 1.00 96.25 270 GLY A N 1
ATOM 2125 C CA . GLY A 1 270 ? -10.778 11.186 -0.594 1.00 96.25 270 GLY A CA 1
ATOM 2126 C C . GLY A 1 270 ? -9.338 11.398 -0.141 1.00 96.25 270 GLY A C 1
ATOM 2127 O O . GLY A 1 270 ? -8.803 12.458 -0.431 1.00 96.25 270 GLY A O 1
ATOM 2128 N N . ALA A 1 271 ? -8.705 10.421 0.515 1.00 95.50 271 ALA A N 1
ATOM 2129 C CA . ALA A 1 271 ? -7.371 10.605 1.065 1.00 95.50 271 ALA A CA 1
ATOM 2130 C C . ALA A 1 271 ? -6.315 10.816 -0.033 1.00 95.50 271 ALA A C 1
ATOM 2132 O O . ALA A 1 271 ? -6.175 9.975 -0.929 1.00 95.50 271 ALA A O 1
ATOM 2133 N N . PHE A 1 272 ? -5.508 11.871 0.074 1.00 93.38 272 PHE A N 1
ATOM 2134 C CA . PHE A 1 272 ? -4.442 12.183 -0.876 1.00 93.38 272 PHE A CA 1
ATOM 2135 C C . PHE A 1 272 ? -3.489 11.001 -1.146 1.00 93.38 272 PHE A C 1
ATOM 2137 O O . PHE A 1 272 ? -3.261 10.708 -2.324 1.00 93.38 272 PHE A O 1
ATOM 2144 N N . PRO A 1 273 ? -2.997 10.233 -0.143 1.00 94.69 273 PRO A N 1
ATOM 2145 C CA . PRO A 1 273 ? -2.155 9.061 -0.404 1.00 94.69 273 PRO A CA 1
ATOM 2146 C C . PRO A 1 273 ? -2.798 8.025 -1.332 1.00 94.69 273 PRO A C 1
ATOM 2148 O O . PRO A 1 273 ? -2.114 7.438 -2.169 1.00 94.69 273 PRO A O 1
ATOM 2151 N N . LEU A 1 274 ? -4.113 7.811 -1.215 1.00 96.88 274 LEU A N 1
ATOM 2152 C CA . LEU A 1 274 ? -4.836 6.898 -2.095 1.00 96.88 274 LEU A CA 1
ATOM 2153 C C . LEU A 1 274 ? -5.018 7.500 -3.490 1.00 96.88 274 LEU A C 1
ATOM 2155 O O . LEU A 1 274 ? -4.826 6.802 -4.481 1.00 96.88 274 LEU A O 1
ATOM 2159 N N . GLN A 1 275 ? -5.375 8.781 -3.592 1.00 95.81 275 GLN A N 1
ATOM 2160 C CA . GLN A 1 275 ? -5.507 9.436 -4.894 1.00 95.81 275 GLN A CA 1
ATOM 2161 C C . GLN A 1 275 ? -4.180 9.411 -5.666 1.00 95.81 275 GLN A C 1
ATOM 2163 O O . GLN A 1 275 ? -4.163 9.108 -6.859 1.00 95.81 275 GLN A O 1
ATOM 2168 N N . TRP A 1 276 ? -3.063 9.654 -4.976 1.00 94.31 276 TRP A N 1
ATOM 2169 C CA . TRP A 1 276 ? -1.715 9.578 -5.536 1.00 94.31 276 TRP A CA 1
ATOM 2170 C C . TRP A 1 276 ? -1.351 8.159 -5.992 1.00 94.31 276 TRP A C 1
ATOM 2172 O O . TRP A 1 276 ? -0.855 7.973 -7.104 1.00 94.31 276 TRP A O 1
ATOM 2182 N N . GLU A 1 277 ? -1.652 7.153 -5.166 1.00 96.12 277 GLU A N 1
ATOM 2183 C CA . GLU A 1 277 ? -1.489 5.734 -5.497 1.00 96.12 277 GLU A CA 1
ATOM 2184 C C . GLU A 1 277 ? -2.233 5.363 -6.789 1.00 96.12 277 GLU A C 1
ATOM 2186 O O . GLU A 1 277 ? -1.644 4.779 -7.701 1.00 96.12 277 GLU A O 1
ATOM 2191 N N . LEU A 1 278 ? -3.513 5.741 -6.892 1.00 97.00 278 LEU A N 1
ATOM 2192 C CA . LEU A 1 278 ? -4.333 5.484 -8.077 1.00 97.00 278 LEU A CA 1
ATOM 2193 C C . LEU A 1 278 ? -3.778 6.197 -9.313 1.00 97.00 278 LEU A C 1
ATOM 2195 O O . LEU A 1 278 ? -3.728 5.624 -10.398 1.00 97.00 278 LEU A O 1
ATOM 2199 N N . ALA A 1 279 ? -3.331 7.440 -9.146 1.00 95.31 279 ALA A N 1
ATOM 2200 C CA . ALA A 1 279 ? -2.831 8.251 -10.240 1.00 95.31 279 ALA A CA 1
ATOM 2201 C C . ALA A 1 279 ? -1.497 7.749 -10.807 1.00 95.31 279 ALA A C 1
ATOM 2203 O O . ALA A 1 279 ? -1.233 7.984 -11.986 1.00 95.31 279 ALA A O 1
ATOM 2204 N N . ASN A 1 280 ? -0.680 7.058 -10.011 1.00 95.44 280 ASN A N 1
ATOM 2205 C CA . ASN A 1 280 ? 0.583 6.472 -10.470 1.00 95.44 280 ASN A CA 1
ATOM 2206 C C . ASN A 1 280 ? 0.453 4.993 -10.850 1.00 95.44 280 ASN A C 1
ATOM 2208 O O . ASN A 1 280 ? 1.241 4.502 -11.655 1.00 95.44 280 ASN A O 1
ATOM 2212 N N . GLY A 1 281 ? -0.566 4.300 -10.338 1.00 96.56 281 GLY A N 1
ATOM 2213 C CA . GLY A 1 281 ? -0.821 2.900 -10.651 1.00 96.56 281 GLY A CA 1
ATOM 2214 C C . GLY A 1 281 ? 0.131 1.949 -9.929 1.00 96.56 281 GLY A C 1
ATOM 2215 O O . GLY A 1 281 ? 0.568 0.966 -10.522 1.00 96.56 281 GLY A O 1
ATOM 2216 N N . ASN A 1 282 ? 0.487 2.248 -8.679 1.00 96.44 282 ASN A N 1
ATOM 2217 C CA . ASN A 1 282 ? 1.424 1.440 -7.899 1.00 96.44 282 ASN A CA 1
ATOM 2218 C C . ASN A 1 282 ? 0.756 0.159 -7.341 1.00 96.44 282 ASN A C 1
ATOM 2220 O O . ASN A 1 282 ? -0.467 0.012 -7.304 1.00 96.44 282 ASN A O 1
ATOM 2224 N N . LEU A 1 283 ? 1.581 -0.791 -6.899 1.00 97.38 283 LEU A N 1
ATOM 2225 C CA . LEU A 1 283 ? 1.166 -2.045 -6.264 1.00 97.38 283 LEU A CA 1
ATOM 2226 C C . LEU A 1 283 ? 0.887 -1.923 -4.755 1.00 97.38 283 LEU A C 1
ATOM 2228 O O . LEU A 1 283 ? 0.481 -2.907 -4.136 1.00 97.38 283 LEU A O 1
ATOM 2232 N N . THR A 1 284 ? 1.080 -0.755 -4.135 1.00 97.38 284 THR A N 1
ATOM 2233 C CA . THR A 1 284 ? 0.907 -0.569 -2.681 1.00 97.38 284 THR A CA 1
ATOM 2234 C C . THR A 1 284 ? -0.514 -0.884 -2.223 1.00 97.38 284 THR A C 1
ATOM 2236 O O . THR A 1 284 ? -0.688 -1.559 -1.208 1.00 97.38 284 THR A O 1
ATOM 2239 N N . LEU A 1 285 ? -1.533 -0.444 -2.968 1.00 98.06 285 LEU A N 1
ATOM 2240 C CA . LEU A 1 285 ? -2.939 -0.722 -2.665 1.00 98.06 285 LEU A CA 1
ATOM 2241 C C . LEU A 1 285 ? -3.248 -2.220 -2.735 1.00 98.06 285 LEU A C 1
ATOM 2243 O O . LEU A 1 285 ? -3.959 -2.748 -1.876 1.00 98.06 285 LEU A O 1
ATOM 2247 N N . VAL A 1 286 ? -2.677 -2.912 -3.725 1.00 98.50 286 VAL A N 1
ATOM 2248 C CA . VAL A 1 286 ? -2.803 -4.368 -3.870 1.00 98.50 286 VAL A CA 1
ATOM 2249 C C . VAL A 1 286 ? -2.161 -5.065 -2.674 1.00 98.50 286 VAL A C 1
ATOM 2251 O O . VAL A 1 286 ? -2.798 -5.909 -2.042 1.00 98.50 286 VAL A O 1
ATOM 2254 N N . THR A 1 287 ? -0.944 -4.666 -2.294 1.00 98.44 287 THR A N 1
ATOM 2255 C CA . THR A 1 287 ? -0.267 -5.196 -1.105 1.00 98.44 287 THR A CA 1
ATOM 2256 C C . THR A 1 287 ? -1.091 -4.961 0.162 1.00 98.44 287 THR A C 1
ATOM 2258 O O . THR A 1 287 ? -1.288 -5.900 0.933 1.00 98.44 287 THR A O 1
ATOM 2261 N N . LEU A 1 288 ? -1.619 -3.750 0.376 1.00 98.25 288 LEU A N 1
ATOM 2262 C CA . LEU A 1 288 ? -2.455 -3.428 1.536 1.00 98.25 288 LEU A CA 1
ATOM 2263 C C . LEU A 1 288 ? -3.687 -4.342 1.608 1.00 98.25 288 LEU A C 1
ATOM 2265 O O . LEU A 1 288 ? -3.962 -4.935 2.656 1.00 98.25 288 LEU A O 1
ATOM 2269 N N . ALA A 1 289 ? -4.408 -4.492 0.493 1.00 98.62 289 ALA A N 1
ATOM 2270 C CA . ALA A 1 289 ? -5.584 -5.352 0.417 1.00 98.62 289 ALA A CA 1
ATOM 2271 C C . ALA A 1 289 ? -5.239 -6.814 0.745 1.00 98.62 289 ALA A C 1
ATOM 2273 O O . ALA A 1 289 ? -5.929 -7.446 1.549 1.00 98.62 289 ALA A O 1
ATOM 2274 N N . LEU A 1 290 ? -4.142 -7.339 0.188 1.00 98.62 290 LEU A N 1
ATOM 2275 C CA . LEU A 1 290 ? -3.681 -8.702 0.452 1.00 98.62 290 LEU A CA 1
ATOM 2276 C C . LEU A 1 290 ? -3.300 -8.910 1.923 1.00 98.62 290 LEU A C 1
ATOM 2278 O O . LEU A 1 290 ? -3.716 -9.907 2.511 1.00 98.62 290 LEU A O 1
ATOM 2282 N N . VAL A 1 291 ? -2.582 -7.975 2.556 1.00 98.44 291 VAL A N 1
ATOM 2283 C CA . VAL A 1 291 ? -2.232 -8.081 3.987 1.00 98.44 291 VAL A CA 1
ATOM 2284 C C . VAL A 1 291 ? -3.488 -8.117 4.858 1.00 98.44 291 VAL A C 1
ATOM 2286 O O . VAL A 1 291 ? -3.601 -8.974 5.739 1.00 98.44 291 VAL A O 1
ATOM 2289 N N . ILE A 1 292 ? -4.457 -7.234 4.595 1.00 98.00 292 I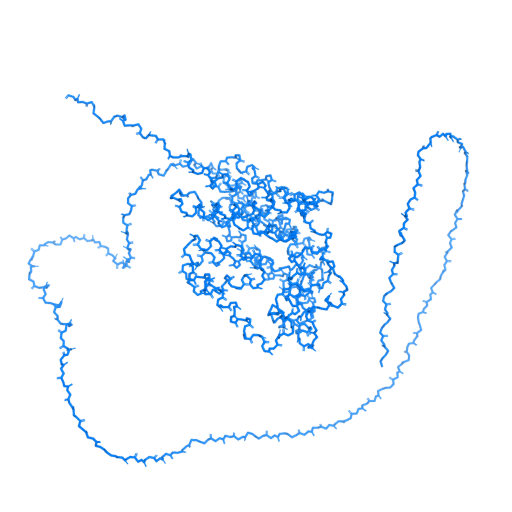LE A N 1
ATOM 2290 C CA . ILE A 1 292 ? -5.723 -7.206 5.337 1.00 98.00 292 ILE A CA 1
ATOM 2291 C C . ILE A 1 292 ? -6.465 -8.534 5.161 1.00 98.00 292 ILE A C 1
ATOM 2293 O O . ILE A 1 292 ? -6.863 -9.149 6.153 1.00 98.00 292 ILE A O 1
ATOM 2297 N N . VAL A 1 293 ? -6.611 -9.021 3.925 1.00 98.50 293 VAL A N 1
ATOM 2298 C CA . VAL A 1 293 ? -7.277 -10.301 3.643 1.00 98.50 293 VAL A CA 1
ATOM 2299 C C . VAL A 1 293 ? -6.562 -11.451 4.347 1.00 98.50 293 VAL A C 1
ATOM 2301 O O . VAL A 1 293 ? -7.217 -12.218 5.053 1.00 98.50 293 VAL A O 1
ATOM 2304 N N . ALA A 1 294 ? -5.236 -11.544 4.221 1.00 98.44 294 ALA A N 1
ATOM 2305 C CA . ALA A 1 294 ? -4.430 -12.585 4.849 1.00 98.44 294 ALA A CA 1
ATOM 2306 C C . ALA A 1 294 ? -4.616 -12.606 6.371 1.00 98.44 294 ALA A C 1
ATOM 2308 O O . ALA A 1 294 ? -4.824 -13.669 6.960 1.00 98.44 294 ALA A O 1
ATOM 2309 N N . TYR A 1 295 ? -4.617 -11.432 7.007 1.00 97.50 295 TYR A N 1
ATOM 2310 C CA . TYR A 1 295 ? -4.842 -11.325 8.443 1.00 97.50 295 TYR A CA 1
ATOM 2311 C C . TYR A 1 295 ? -6.258 -11.761 8.833 1.00 97.50 295 TYR A C 1
ATOM 2313 O O . TYR A 1 295 ? -6.435 -12.488 9.814 1.00 97.50 295 TYR A O 1
ATOM 2321 N N . ARG A 1 296 ? -7.285 -11.374 8.067 1.00 96.25 296 ARG A N 1
ATOM 2322 C CA . ARG A 1 296 ? -8.684 -11.753 8.338 1.00 96.25 296 ARG A CA 1
ATOM 2323 C C . ARG A 1 296 ? -8.927 -13.251 8.180 1.00 96.25 296 ARG A C 1
ATOM 2325 O O . ARG A 1 296 ? -9.679 -13.826 8.964 1.00 96.25 296 ARG A O 1
ATOM 2332 N N . ILE A 1 297 ? -8.261 -13.899 7.226 1.00 97.62 297 ILE A N 1
ATOM 2333 C CA . ILE A 1 297 ? -8.402 -15.340 6.973 1.00 97.62 297 ILE A CA 1
ATOM 2334 C C . ILE A 1 297 ? -7.325 -16.189 7.656 1.00 97.62 297 ILE A C 1
ATOM 2336 O O . ILE A 1 297 ? -7.258 -17.384 7.384 1.00 97.62 297 ILE A O 1
ATOM 2340 N N . ARG A 1 298 ? -6.527 -15.627 8.579 1.00 97.19 298 ARG A N 1
ATOM 2341 C CA . ARG A 1 298 ? -5.378 -16.293 9.237 1.00 97.19 298 ARG A CA 1
ATOM 2342 C C . ARG A 1 298 ? -5.680 -17.628 9.924 1.00 97.19 298 ARG A C 1
ATOM 2344 O O . ARG A 1 298 ? -4.775 -18.426 10.133 1.00 97.19 298 ARG A O 1
ATOM 2351 N N . ALA A 1 299 ? -6.945 -17.899 10.251 1.00 96.38 299 ALA A N 1
ATOM 2352 C CA . ALA A 1 299 ? -7.380 -19.201 10.760 1.00 96.38 299 ALA A CA 1
ATOM 2353 C C . ALA A 1 299 ? -7.282 -20.328 9.707 1.00 96.38 299 ALA A C 1
ATOM 2355 O O . ALA A 1 299 ? -7.238 -21.505 10.056 1.00 96.38 299 ALA A O 1
ATOM 2356 N N . ARG A 1 300 ? -7.248 -19.982 8.414 1.00 97.44 300 ARG A N 1
ATOM 2357 C CA . ARG A 1 300 ? -7.095 -20.899 7.281 1.00 97.44 300 ARG A CA 1
ATOM 2358 C C . ARG A 1 300 ? -5.659 -20.813 6.777 1.00 97.44 300 ARG A C 1
ATOM 2360 O O . ARG A 1 300 ? -5.335 -19.928 5.992 1.00 97.44 300 ARG A O 1
ATOM 2367 N N . MET A 1 301 ? -4.823 -21.748 7.230 1.00 97.25 301 MET A N 1
ATOM 2368 C CA . MET A 1 301 ? -3.371 -21.719 7.017 1.00 97.25 301 MET A CA 1
ATOM 2369 C C . MET A 1 301 ? -2.973 -21.450 5.559 1.00 97.25 301 MET A C 1
ATOM 2371 O O . MET A 1 301 ? -2.320 -20.447 5.300 1.00 97.25 301 MET A O 1
ATOM 2375 N N . TRP A 1 302 ? -3.389 -22.307 4.619 1.00 98.06 302 TRP A N 1
ATOM 2376 C CA . TRP A 1 302 ? -2.964 -22.216 3.217 1.00 98.06 302 TRP A CA 1
ATOM 2377 C C . TRP A 1 302 ? -3.454 -20.948 2.500 1.00 98.06 302 TRP A C 1
ATOM 2379 O O . TRP A 1 302 ? -2.608 -20.248 1.950 1.00 98.06 302 TRP A O 1
ATOM 2389 N N . PRO A 1 303 ? -4.755 -20.579 2.537 1.00 98.38 303 PRO A N 1
ATOM 2390 C CA . PRO A 1 303 ? -5.201 -19.316 1.951 1.00 98.38 303 PRO A CA 1
ATOM 2391 C C . PRO A 1 303 ? -4.495 -18.098 2.549 1.00 98.38 303 PRO A C 1
ATOM 2393 O O . PRO A 1 303 ? -4.042 -17.237 1.809 1.00 98.38 303 PRO A O 1
ATOM 2396 N N . ALA A 1 304 ? -4.352 -18.032 3.877 1.00 98.31 304 ALA A N 1
ATOM 2397 C CA . ALA A 1 304 ? -3.666 -16.914 4.519 1.00 98.31 304 ALA A CA 1
ATOM 2398 C C . ALA A 1 304 ? -2.186 -16.841 4.121 1.00 98.31 304 ALA A C 1
ATOM 2400 O O . ALA A 1 304 ? -1.682 -15.751 3.871 1.00 98.31 304 ALA A O 1
ATOM 2401 N N . ALA A 1 305 ? -1.510 -17.991 4.043 1.00 98.38 305 ALA A N 1
ATOM 2402 C CA . ALA A 1 305 ? -0.103 -18.086 3.676 1.00 98.38 305 ALA A CA 1
ATOM 2403 C C . ALA A 1 305 ? 0.139 -17.665 2.226 1.00 98.38 305 ALA A C 1
ATOM 2405 O O . ALA A 1 305 ? 1.052 -16.888 1.972 1.00 98.38 305 ALA A O 1
ATOM 2406 N N . ALA A 1 306 ? -0.701 -18.120 1.292 1.00 98.38 306 ALA A N 1
ATOM 2407 C CA . ALA A 1 306 ? -0.620 -17.721 -0.109 1.00 98.38 306 ALA A CA 1
ATOM 2408 C C . ALA A 1 306 ? -0.857 -16.213 -0.275 1.00 98.38 306 ALA A C 1
ATOM 2410 O O . ALA A 1 306 ? -0.058 -15.530 -0.910 1.00 98.38 306 ALA A O 1
ATOM 2411 N N . THR A 1 307 ? -1.904 -15.673 0.357 1.00 98.50 307 THR A N 1
ATOM 2412 C CA . THR A 1 307 ? -2.212 -14.239 0.292 1.00 98.50 307 THR A CA 1
ATOM 2413 C C . THR A 1 307 ? -1.110 -13.388 0.934 1.00 98.50 307 THR A C 1
ATOM 2415 O O . THR A 1 307 ? -0.715 -12.372 0.366 1.00 98.50 307 THR A O 1
ATOM 2418 N N . PHE A 1 308 ? -0.583 -13.790 2.097 1.00 98.62 308 PHE A N 1
ATOM 2419 C CA . PHE A 1 308 ? 0.493 -13.057 2.771 1.00 98.62 308 PHE A CA 1
ATOM 2420 C C . PHE A 1 308 ? 1.823 -13.158 2.017 1.00 98.62 308 PHE A C 1
ATOM 2422 O O . PHE A 1 308 ? 2.498 -12.148 1.839 1.00 98.62 308 PHE A O 1
ATOM 2429 N N . GLY A 1 309 ? 2.175 -14.349 1.525 1.00 98.25 309 GLY A N 1
ATOM 2430 C CA . GLY A 1 309 ? 3.361 -14.567 0.698 1.00 98.25 309 GLY A CA 1
ATOM 2431 C C . GLY A 1 309 ? 3.327 -13.729 -0.578 1.00 98.25 309 GLY A C 1
ATOM 2432 O O . GLY A 1 309 ? 4.320 -13.085 -0.904 1.00 98.25 309 GLY A O 1
ATOM 2433 N N . LEU A 1 310 ? 2.167 -13.641 -1.241 1.00 98.06 310 LEU A N 1
ATOM 2434 C CA . LEU A 1 310 ? 1.975 -12.753 -2.389 1.00 98.06 310 LEU A CA 1
ATOM 2435 C C . LEU A 1 310 ? 2.137 -11.275 -2.006 1.00 98.06 310 LEU A C 1
ATOM 2437 O O . LEU A 1 310 ? 2.781 -10.532 -2.737 1.00 98.06 310 LEU A O 1
ATOM 2441 N N . ALA A 1 311 ? 1.607 -10.842 -0.857 1.00 98.25 311 ALA A N 1
ATOM 2442 C CA . ALA A 1 311 ? 1.787 -9.467 -0.392 1.00 98.25 311 ALA A CA 1
ATOM 2443 C C . ALA A 1 311 ? 3.272 -9.118 -0.189 1.00 98.25 311 ALA A C 1
ATOM 2445 O O . ALA A 1 311 ? 3.727 -8.089 -0.686 1.00 98.25 311 ALA A O 1
ATOM 2446 N N . VAL A 1 312 ? 4.025 -9.991 0.491 1.00 97.69 312 VAL A N 1
ATOM 2447 C CA . VAL A 1 312 ? 5.472 -9.831 0.715 1.00 97.69 312 VAL A CA 1
ATOM 2448 C C . VAL A 1 312 ? 6.242 -9.858 -0.606 1.00 97.69 312 VAL A C 1
ATOM 2450 O O . VAL A 1 312 ? 7.105 -9.009 -0.816 1.00 97.69 312 VAL A O 1
ATOM 2453 N N . GLY A 1 313 ? 5.907 -10.785 -1.507 1.00 95.94 313 GLY A N 1
ATOM 2454 C CA . GLY A 1 313 ? 6.543 -10.907 -2.819 1.00 95.94 313 GLY A CA 1
ATOM 2455 C C . GLY A 1 313 ? 6.281 -9.712 -3.739 1.00 95.94 313 GLY A C 1
ATOM 2456 O O . GLY A 1 313 ? 7.173 -9.305 -4.474 1.00 95.94 313 GLY A O 1
ATOM 2457 N N . LEU A 1 314 ? 5.090 -9.108 -3.672 1.00 95.94 314 LEU A N 1
ATOM 2458 C CA . LEU A 1 314 ? 4.787 -7.874 -4.402 1.00 95.94 314 LEU A CA 1
ATOM 2459 C C . LEU A 1 314 ? 5.516 -6.674 -3.808 1.00 95.94 314 LEU A C 1
ATOM 2461 O O . LEU A 1 314 ? 6.004 -5.826 -4.545 1.00 95.94 314 LEU A O 1
ATOM 2465 N N . LYS A 1 315 ? 5.561 -6.562 -2.479 1.00 94.81 315 LYS A N 1
ATOM 2466 C CA . LYS A 1 315 ? 6.219 -5.439 -1.815 1.00 94.81 315 LYS A CA 1
ATOM 2467 C C . LYS A 1 315 ? 6.708 -5.862 -0.439 1.00 94.81 315 LYS A C 1
ATOM 2469 O O . LYS A 1 315 ? 5.915 -6.153 0.459 1.00 94.81 315 LYS A O 1
ATOM 2474 N N . LEU A 1 316 ? 8.024 -5.780 -0.237 1.00 95.00 316 LEU A N 1
ATOM 2475 C CA . LEU A 1 316 ? 8.676 -6.122 1.034 1.00 95.00 316 LEU A CA 1
ATOM 2476 C C . LEU A 1 316 ? 8.175 -5.282 2.223 1.00 95.00 316 LEU A C 1
ATOM 2478 O O . LEU A 1 316 ? 8.392 -5.654 3.371 1.00 95.00 316 LEU A O 1
ATOM 2482 N N . LEU A 1 317 ? 7.429 -4.204 1.962 1.00 92.94 317 LEU A N 1
ATOM 2483 C CA . LEU A 1 317 ? 6.693 -3.424 2.957 1.00 92.94 317 LEU A CA 1
ATOM 2484 C C . LEU A 1 317 ? 5.762 -4.274 3.838 1.00 92.94 317 LEU A C 1
ATOM 2486 O O . LEU A 1 317 ? 5.458 -3.881 4.958 1.00 92.94 317 LEU A O 1
ATOM 2490 N N . ALA A 1 318 ? 5.305 -5.435 3.357 1.00 96.62 318 ALA A N 1
ATOM 2491 C CA . ALA A 1 318 ? 4.487 -6.352 4.148 1.00 96.62 318 ALA A CA 1
ATOM 2492 C C . ALA A 1 318 ? 5.298 -7.209 5.144 1.00 96.62 318 ALA A C 1
ATOM 2494 O O . ALA A 1 318 ? 4.724 -7.784 6.071 1.00 96.62 318 ALA A O 1
ATOM 2495 N N . LEU A 1 319 ? 6.623 -7.303 4.983 1.00 96.62 319 LEU A N 1
ATOM 2496 C CA . LEU A 1 319 ? 7.485 -8.176 5.782 1.00 96.62 319 LEU A CA 1
ATOM 2497 C C . LEU A 1 319 ? 7.472 -7.853 7.291 1.00 96.62 319 LEU A C 1
ATOM 2499 O O . LEU A 1 319 ? 7.374 -8.797 8.078 1.00 96.62 319 LEU A O 1
ATOM 2503 N N . PRO A 1 320 ? 7.472 -6.579 7.743 1.00 96.88 320 PRO A N 1
ATOM 2504 C CA . PRO A 1 320 ? 7.388 -6.263 9.172 1.00 96.88 320 PRO A CA 1
ATOM 2505 C C . PRO A 1 320 ? 6.133 -6.824 9.862 1.00 96.88 320 PRO A C 1
ATOM 2507 O O . PRO A 1 320 ? 6.146 -7.057 11.072 1.00 96.88 320 PRO A O 1
ATOM 2510 N N . LEU A 1 321 ? 5.059 -7.118 9.111 1.00 97.25 321 LEU A N 1
ATOM 2511 C CA . LEU A 1 321 ? 3.839 -7.707 9.672 1.00 97.25 321 LEU A CA 1
ATOM 2512 C C . LEU A 1 321 ? 4.018 -9.165 10.115 1.00 97.25 321 LEU A C 1
ATOM 2514 O O . LEU A 1 321 ? 3.149 -9.680 10.820 1.00 97.25 321 LEU A O 1
ATOM 2518 N N . VAL A 1 322 ? 5.140 -9.822 9.795 1.00 97.94 322 VAL A N 1
ATOM 2519 C CA . VAL A 1 322 ? 5.487 -11.135 10.365 1.00 97.94 322 VAL A CA 1
ATOM 2520 C C . VAL A 1 322 ? 5.401 -11.103 11.893 1.00 97.94 322 VAL A C 1
ATOM 2522 O O . VAL A 1 322 ? 4.821 -12.015 12.481 1.00 97.94 322 VAL A O 1
ATOM 2525 N N . VAL A 1 323 ? 5.866 -10.024 12.536 1.00 96.69 323 VAL A N 1
ATOM 2526 C CA . VAL A 1 323 ? 5.799 -9.844 13.999 1.00 96.69 323 VAL A CA 1
ATOM 2527 C C . VAL A 1 323 ? 4.358 -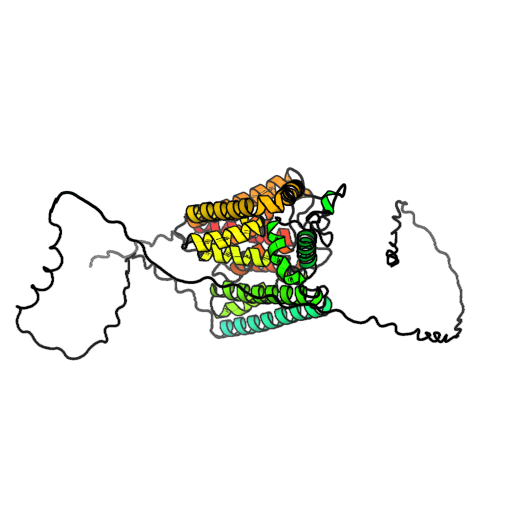9.962 14.506 1.00 96.69 323 VAL A C 1
ATOM 2529 O O . VAL A 1 323 ? 4.088 -10.679 15.472 1.00 96.69 323 VAL A O 1
ATOM 2532 N N . LEU A 1 324 ? 3.409 -9.327 13.812 1.00 96.12 324 LEU A N 1
ATOM 2533 C CA . LEU A 1 324 ? 1.990 -9.385 14.157 1.00 96.12 324 LEU A CA 1
ATOM 2534 C C . LEU A 1 324 ? 1.407 -10.793 13.960 1.00 96.12 324 LEU A C 1
ATOM 2536 O O . LEU A 1 324 ? 0.654 -11.262 14.811 1.00 96.12 324 LEU A O 1
ATOM 2540 N N . PHE A 1 325 ? 1.743 -11.489 12.869 1.00 97.44 325 PHE A N 1
ATOM 2541 C CA . PHE A 1 325 ? 1.265 -12.860 12.635 1.00 97.44 325 PHE A CA 1
ATOM 2542 C C . PHE A 1 325 ? 1.811 -13.844 13.676 1.00 97.44 325 PHE A C 1
ATOM 2544 O O . PHE A 1 325 ? 1.063 -14.698 14.160 1.00 97.44 325 PHE A O 1
ATOM 2551 N N . LEU A 1 326 ? 3.080 -13.709 14.064 1.00 97.38 326 LEU A N 1
ATOM 2552 C CA . LEU A 1 326 ? 3.675 -14.498 15.143 1.00 97.38 326 LEU A CA 1
ATOM 2553 C C . LEU A 1 326 ? 2.960 -14.234 16.473 1.00 97.38 326 LEU A C 1
ATOM 2555 O O . LEU A 1 326 ? 2.550 -15.180 17.148 1.00 97.38 326 LEU A O 1
ATOM 2559 N N . ALA A 1 327 ? 2.709 -12.964 16.802 1.00 95.56 327 ALA A N 1
ATOM 2560 C CA . ALA A 1 327 ? 1.954 -12.577 17.992 1.00 95.56 327 ALA A CA 1
ATOM 2561 C C . ALA A 1 327 ? 0.495 -13.067 17.967 1.00 95.56 327 ALA A C 1
ATOM 2563 O O . ALA A 1 327 ? -0.062 -13.457 18.989 1.00 95.56 327 ALA A O 1
ATOM 2564 N N . ALA A 1 328 ? -0.111 -13.152 16.783 1.00 94.88 328 ALA A N 1
ATOM 2565 C CA . ALA A 1 328 ? -1.427 -13.750 16.578 1.00 94.88 328 ALA A CA 1
ATOM 2566 C C . ALA A 1 328 ? -1.418 -15.294 16.617 1.00 94.88 328 ALA A C 1
ATOM 2568 O O . ALA A 1 328 ? -2.424 -15.914 16.262 1.00 94.88 328 ALA A O 1
ATOM 2569 N N . ARG A 1 329 ? -0.303 -15.924 17.026 1.00 96.31 329 ARG A N 1
ATOM 2570 C CA . ARG A 1 329 ? -0.078 -17.382 17.054 1.00 96.31 329 ARG A CA 1
ATOM 2571 C C . ARG A 1 329 ? -0.256 -18.058 15.691 1.00 96.31 329 ARG A C 1
ATOM 2573 O O . ARG A 1 329 ? -0.555 -19.247 15.606 1.00 96.31 329 ARG A O 1
ATOM 2580 N N . ALA A 1 330 ? -0.033 -17.316 14.609 1.00 97.00 330 ALA A N 1
ATOM 2581 C CA . ALA A 1 330 ? -0.161 -17.790 13.236 1.00 97.00 330 ALA A CA 1
ATOM 2582 C C . ALA A 1 330 ? 1.192 -18.233 12.642 1.00 97.00 330 ALA A C 1
ATOM 2584 O O . ALA A 1 330 ? 1.429 -18.060 11.450 1.00 97.00 330 ALA A O 1
ATOM 2585 N N . LEU A 1 331 ? 2.075 -18.846 13.446 1.00 97.75 331 LEU A N 1
ATOM 2586 C CA . LEU A 1 331 ? 3.404 -19.308 13.006 1.00 97.75 331 LEU A CA 1
ATOM 2587 C C . LEU A 1 331 ? 3.330 -20.202 11.759 1.00 97.75 331 LEU A C 1
ATOM 2589 O O . LEU A 1 331 ? 4.123 -20.055 10.835 1.00 97.75 331 LEU A O 1
ATOM 2593 N N . ARG A 1 332 ? 2.327 -21.084 11.694 1.00 98.06 332 ARG A N 1
ATOM 2594 C CA . ARG A 1 332 ? 2.113 -21.960 10.534 1.00 98.06 332 ARG A CA 1
ATOM 2595 C C . ARG A 1 332 ? 1.848 -21.181 9.242 1.00 98.06 332 ARG A C 1
ATOM 2597 O O . ARG A 1 332 ? 2.281 -21.617 8.185 1.00 98.06 332 ARG A O 1
ATOM 2604 N N . VAL A 1 333 ? 1.162 -20.037 9.326 1.00 98.31 333 VAL A N 1
ATOM 2605 C CA . VAL A 1 333 ? 0.928 -19.145 8.178 1.00 98.31 333 VAL A CA 1
ATOM 2606 C C . VAL A 1 333 ? 2.240 -18.511 7.729 1.00 98.31 333 VAL A C 1
ATOM 2608 O O . VAL A 1 333 ? 2.517 -18.503 6.537 1.00 98.31 333 VAL A O 1
ATOM 2611 N N . VAL A 1 334 ? 3.055 -18.028 8.673 1.00 98.38 334 VAL A N 1
ATOM 2612 C CA . VAL A 1 334 ? 4.358 -17.405 8.382 1.00 98.38 334 VAL A CA 1
ATOM 2613 C C . VAL A 1 334 ? 5.302 -18.398 7.704 1.00 98.38 334 VAL A C 1
ATOM 2615 O O . VAL A 1 334 ? 5.840 -18.091 6.646 1.00 98.38 334 VAL A O 1
ATOM 2618 N N . ILE A 1 335 ? 5.454 -19.602 8.266 1.00 98.38 335 ILE A N 1
ATOM 2619 C CA . ILE A 1 335 ? 6.311 -20.649 7.688 1.00 98.38 335 ILE A CA 1
ATOM 2620 C C . ILE A 1 335 ? 5.803 -21.042 6.299 1.00 98.38 335 ILE A C 1
ATOM 2622 O O . ILE A 1 335 ? 6.582 -21.071 5.353 1.00 98.38 335 ILE A O 1
ATOM 2626 N N . ALA A 1 336 ? 4.501 -21.304 6.147 1.00 98.19 336 ALA A N 1
ATOM 2627 C CA . ALA A 1 336 ? 3.941 -21.669 4.850 1.00 98.19 336 ALA A CA 1
ATOM 2628 C C . ALA A 1 336 ? 4.096 -20.542 3.812 1.00 98.19 336 ALA A C 1
ATOM 2630 O O . ALA A 1 336 ? 4.394 -20.828 2.658 1.00 98.19 336 ALA A O 1
ATOM 2631 N N . ALA A 1 337 ? 3.951 -19.271 4.205 1.00 98.44 337 ALA A N 1
ATOM 2632 C CA . ALA A 1 337 ? 4.184 -18.133 3.318 1.00 98.44 337 ALA A CA 1
ATOM 2633 C C . ALA A 1 337 ? 5.653 -18.059 2.882 1.00 98.44 337 ALA A C 1
ATOM 2635 O O . ALA A 1 337 ? 5.922 -17.904 1.694 1.00 98.44 337 ALA A O 1
ATOM 2636 N N . ALA A 1 338 ? 6.595 -18.237 3.815 1.00 98.31 338 ALA A N 1
ATOM 2637 C CA . ALA A 1 338 ? 8.023 -18.275 3.513 1.00 98.31 338 ALA A CA 1
ATOM 2638 C C . ALA A 1 338 ? 8.376 -19.428 2.559 1.00 98.31 338 ALA A C 1
ATOM 2640 O O . ALA A 1 338 ? 9.092 -19.213 1.587 1.00 98.31 338 ALA A O 1
ATOM 2641 N N . VAL A 1 339 ? 7.816 -20.624 2.780 1.00 98.25 339 VAL A N 1
ATOM 2642 C CA . VAL A 1 339 ? 7.989 -21.782 1.887 1.00 98.25 339 VAL A CA 1
ATOM 2643 C C . VAL A 1 339 ? 7.419 -21.504 0.497 1.00 98.25 339 VAL A C 1
ATOM 2645 O O . VAL A 1 339 ? 8.065 -21.832 -0.489 1.00 98.25 339 VAL A O 1
ATOM 2648 N N . LEU A 1 340 ? 6.241 -20.880 0.391 1.00 98.12 340 LEU A N 1
ATOM 2649 C CA . LEU A 1 340 ? 5.651 -20.530 -0.905 1.00 98.12 340 LEU A CA 1
ATOM 2650 C C . LEU A 1 340 ? 6.482 -19.482 -1.652 1.00 98.12 340 LEU A C 1
ATOM 2652 O O . LEU A 1 340 ? 6.700 -19.629 -2.850 1.00 98.12 340 LEU A O 1
ATOM 2656 N N . VAL A 1 341 ? 6.982 -18.456 -0.958 1.00 97.56 341 VAL A N 1
ATOM 2657 C CA . VAL A 1 341 ? 7.890 -17.463 -1.553 1.00 97.56 341 VAL A CA 1
ATOM 2658 C C . VAL A 1 341 ? 9.183 -18.138 -2.013 1.00 97.56 341 VAL A C 1
ATOM 2660 O O . VAL A 1 341 ? 9.581 -17.955 -3.159 1.00 97.56 341 VAL A O 1
ATOM 2663 N N . ALA A 1 342 ? 9.794 -18.978 -1.174 1.00 97.75 342 ALA A N 1
ATOM 2664 C CA . ALA A 1 342 ? 10.985 -19.741 -1.537 1.00 97.75 342 ALA A CA 1
ATOM 2665 C C . ALA A 1 342 ? 10.726 -20.670 -2.733 1.00 97.75 342 ALA A C 1
ATOM 2667 O O . ALA A 1 342 ? 11.552 -20.749 -3.633 1.00 97.75 342 ALA A O 1
ATOM 2668 N N . PHE A 1 343 ? 9.564 -21.321 -2.796 1.00 97.94 343 PHE A N 1
ATOM 2669 C CA . PHE A 1 343 ? 9.169 -22.145 -3.936 1.00 97.94 343 PHE A CA 1
ATOM 2670 C C . PHE A 1 343 ? 9.058 -21.326 -5.230 1.00 97.94 343 PHE A C 1
ATOM 2672 O O . PHE A 1 343 ? 9.558 -21.767 -6.261 1.00 97.94 343 PHE A O 1
ATOM 2679 N N . VAL A 1 344 ? 8.475 -20.120 -5.183 1.00 97.88 344 VAL A N 1
ATOM 2680 C CA . VAL A 1 344 ? 8.429 -19.201 -6.338 1.00 97.88 344 VAL A CA 1
ATOM 2681 C C . VAL A 1 344 ? 9.835 -18.776 -6.770 1.00 97.88 344 VAL A C 1
ATOM 2683 O O . VAL A 1 344 ? 10.122 -18.740 -7.965 1.00 97.88 344 VAL A O 1
ATOM 2686 N N . VAL A 1 345 ? 10.735 -18.495 -5.823 1.00 97.38 345 VAL A N 1
ATOM 2687 C CA . VAL A 1 345 ? 12.147 -18.220 -6.134 1.00 97.38 345 VAL A CA 1
ATOM 2688 C C . VAL A 1 345 ? 12.769 -19.430 -6.831 1.00 97.38 345 VAL A C 1
ATOM 2690 O O . VAL A 1 345 ? 13.260 -19.297 -7.944 1.00 97.38 345 VAL A O 1
ATOM 2693 N N . LEU A 1 346 ? 12.677 -20.622 -6.238 1.00 98.06 346 LEU A N 1
ATOM 2694 C CA . LEU A 1 346 ? 13.300 -21.844 -6.754 1.00 98.06 346 LEU A CA 1
ATOM 2695 C C . LEU A 1 346 ? 12.778 -22.254 -8.136 1.00 98.06 346 LEU A C 1
ATOM 2697 O O . LEU A 1 346 ? 13.574 -22.650 -8.980 1.00 98.06 346 LEU A O 1
ATOM 2701 N N . ILE A 1 347 ? 11.470 -22.150 -8.391 1.00 98.12 347 ILE A N 1
ATOM 2702 C CA . ILE A 1 347 ? 10.892 -22.528 -9.690 1.00 98.12 347 ILE A CA 1
ATOM 2703 C C . ILE A 1 347 ? 11.226 -21.518 -10.795 1.00 98.12 347 ILE A C 1
ATOM 2705 O O . ILE A 1 347 ? 11.290 -21.889 -11.964 1.00 98.12 347 ILE A O 1
ATOM 2709 N N . THR A 1 348 ? 11.451 -20.249 -10.440 1.00 97.81 348 THR A N 1
ATOM 2710 C CA . THR A 1 348 ? 11.836 -19.207 -11.405 1.00 97.81 348 THR A CA 1
ATOM 2711 C C . THR A 1 348 ? 13.345 -19.099 -11.588 1.00 97.81 348 THR A C 1
ATOM 2713 O O . THR A 1 348 ? 13.787 -18.608 -12.623 1.00 97.81 348 THR A O 1
ATOM 2716 N N . LEU A 1 349 ? 14.139 -19.597 -10.637 1.00 97.88 349 LEU A N 1
ATOM 2717 C CA . LEU A 1 349 ? 15.596 -19.488 -10.638 1.00 97.88 349 LEU A CA 1
ATOM 2718 C C . LEU A 1 349 ? 16.260 -20.012 -11.926 1.00 97.88 349 LEU A C 1
ATOM 2720 O O . LEU A 1 349 ? 17.102 -19.290 -12.448 1.00 97.88 349 LEU A O 1
ATOM 2724 N N . PRO A 1 350 ? 15.887 -21.175 -12.507 1.00 97.94 350 PRO A N 1
ATOM 2725 C CA . PRO A 1 350 ? 16.517 -21.663 -13.739 1.00 97.94 350 PRO A CA 1
ATOM 2726 C C . PRO A 1 350 ? 16.326 -20.735 -14.943 1.00 97.94 350 PRO A C 1
ATOM 2728 O O . PRO A 1 350 ? 17.125 -20.764 -15.872 1.00 97.94 350 PRO A O 1
ATOM 2731 N N . PHE A 1 351 ? 15.266 -19.924 -14.927 1.00 97.25 351 PHE A N 1
ATOM 2732 C CA . PHE A 1 351 ? 14.904 -19.027 -16.022 1.00 97.25 351 PHE A CA 1
ATOM 2733 C C . PHE A 1 351 ? 15.353 -17.586 -15.764 1.00 97.25 351 PHE A C 1
ATOM 2735 O O . PHE A 1 351 ? 15.645 -16.867 -16.710 1.00 97.25 351 PHE A O 1
ATOM 2742 N N . LEU A 1 352 ? 15.414 -17.175 -14.492 1.00 97.81 352 LEU A N 1
ATOM 2743 C CA . LEU A 1 352 ? 15.641 -15.794 -14.054 1.00 97.81 352 LEU A CA 1
ATOM 2744 C C . LEU A 1 352 ? 16.886 -15.650 -13.168 1.00 97.81 352 LEU A C 1
ATOM 2746 O O . LEU A 1 352 ? 16.944 -14.742 -12.344 1.00 97.81 352 LEU A O 1
ATOM 2750 N N . LEU A 1 353 ? 17.866 -16.559 -13.261 1.00 97.94 353 LEU A N 1
ATOM 2751 C CA . LEU A 1 353 ? 19.043 -16.544 -12.379 1.00 97.94 353 LEU A CA 1
ATOM 2752 C C . LEU A 1 353 ? 19.755 -15.187 -12.414 1.00 97.94 353 LEU A C 1
ATOM 2754 O O . LEU A 1 353 ? 20.042 -14.618 -11.363 1.00 97.94 353 LEU A O 1
ATOM 2758 N N . ARG A 1 354 ? 19.997 -14.658 -13.619 1.00 97.94 354 ARG A N 1
ATOM 2759 C CA . ARG A 1 354 ? 20.629 -13.348 -13.806 1.00 97.94 354 ARG A CA 1
ATOM 2760 C C . ARG A 1 354 ? 19.805 -12.236 -13.161 1.00 97.94 354 ARG A C 1
ATOM 2762 O O . ARG A 1 354 ? 20.348 -11.468 -12.379 1.00 97.94 354 ARG A O 1
ATOM 2769 N N . ASP A 1 355 ? 18.503 -12.195 -13.426 1.00 98.25 355 ASP A N 1
ATOM 2770 C CA . ASP A 1 355 ? 17.624 -11.162 -12.877 1.00 98.25 355 ASP A CA 1
ATOM 2771 C C . ASP A 1 355 ? 17.511 -11.245 -11.351 1.00 98.25 355 ASP A C 1
ATOM 2773 O O . ASP A 1 355 ? 17.409 -10.223 -10.682 1.00 98.25 355 ASP A O 1
ATOM 2777 N N . TRP A 1 356 ? 17.564 -12.442 -10.765 1.00 98.12 356 TRP A N 1
ATOM 2778 C CA . TRP A 1 356 ? 17.620 -12.597 -9.312 1.00 98.12 356 TRP A CA 1
ATOM 2779 C C . TRP A 1 356 ? 18.908 -12.018 -8.723 1.00 98.12 356 TRP A C 1
ATOM 2781 O O . TRP A 1 356 ? 18.843 -11.328 -7.706 1.00 98.12 356 TRP A O 1
ATOM 2791 N N . LEU A 1 357 ? 20.060 -12.263 -9.354 1.00 98.31 357 LEU A N 1
ATOM 2792 C CA . LEU A 1 357 ? 21.337 -11.682 -8.926 1.00 98.31 357 LEU A CA 1
ATOM 2793 C C . LEU A 1 357 ? 21.323 -10.154 -9.061 1.00 98.31 357 LEU A C 1
ATOM 2795 O O . LEU A 1 357 ? 21.664 -9.454 -8.108 1.00 98.31 357 LEU A O 1
ATOM 2799 N N . ASP A 1 358 ? 20.843 -9.640 -10.193 1.00 98.19 358 ASP A N 1
ATOM 2800 C CA . ASP A 1 358 ? 20.677 -8.205 -10.431 1.00 98.19 358 ASP A CA 1
ATOM 2801 C C . ASP A 1 358 ? 19.716 -7.583 -9.399 1.00 98.19 358 ASP A C 1
ATOM 2803 O O . ASP A 1 358 ? 20.001 -6.535 -8.814 1.00 98.19 358 ASP A O 1
ATOM 2807 N N . TRP A 1 359 ? 18.608 -8.257 -9.075 1.00 97.94 359 TRP A N 1
ATOM 2808 C CA . TRP A 1 359 ? 17.665 -7.788 -8.062 1.00 97.94 359 TRP A CA 1
ATOM 2809 C C . TRP A 1 359 ? 18.278 -7.728 -6.662 1.00 97.94 359 TRP A C 1
ATOM 2811 O O . TRP A 1 359 ? 17.966 -6.804 -5.913 1.00 97.94 359 TRP A O 1
ATOM 2821 N N . LEU A 1 360 ? 19.173 -8.651 -6.292 1.00 97.69 360 LEU A N 1
ATOM 2822 C CA . LEU A 1 360 ? 19.903 -8.564 -5.020 1.00 97.69 360 LEU A CA 1
ATOM 2823 C C . LEU A 1 360 ? 20.811 -7.325 -4.970 1.00 97.69 360 LEU A C 1
ATOM 2825 O O . LEU A 1 360 ? 20.926 -6.699 -3.913 1.00 97.69 360 LEU A O 1
ATOM 2829 N N . VAL A 1 361 ? 21.398 -6.923 -6.103 1.00 97.12 361 VAL A N 1
ATOM 2830 C CA . VAL A 1 361 ? 22.158 -5.665 -6.221 1.00 97.12 361 VAL A CA 1
ATOM 2831 C C . VAL A 1 361 ? 21.231 -4.451 -6.123 1.00 97.12 361 VAL A C 1
ATOM 2833 O O . VAL A 1 361 ? 21.548 -3.485 -5.429 1.00 97.12 361 VAL A O 1
ATOM 2836 N N . VAL A 1 362 ? 20.057 -4.481 -6.762 1.00 96.50 362 VAL A N 1
ATOM 2837 C CA . VAL A 1 362 ? 19.050 -3.419 -6.597 1.00 96.50 362 VAL A CA 1
ATOM 2838 C C . VAL A 1 362 ? 18.611 -3.327 -5.136 1.00 96.50 362 VAL A C 1
ATOM 2840 O O . VAL A 1 362 ? 18.597 -2.237 -4.570 1.00 96.50 362 VAL A O 1
ATOM 2843 N N . LEU A 1 363 ? 18.300 -4.455 -4.498 1.00 95.81 363 LEU A N 1
ATOM 2844 C CA . LEU A 1 363 ? 17.859 -4.514 -3.110 1.00 95.81 363 LEU A CA 1
ATOM 2845 C C . LEU A 1 363 ? 18.920 -3.962 -2.155 1.00 95.81 363 LEU A C 1
ATOM 2847 O O . LEU A 1 363 ? 18.572 -3.191 -1.263 1.00 95.81 363 LEU A O 1
ATOM 2851 N N . SER A 1 364 ? 20.199 -4.296 -2.347 1.00 95.06 364 SER A N 1
ATOM 2852 C CA . SER A 1 364 ? 21.277 -3.759 -1.510 1.00 95.06 364 SER A CA 1
ATOM 2853 C C . SER A 1 364 ? 21.404 -2.238 -1.652 1.00 95.06 364 SER A C 1
ATOM 2855 O O . SER A 1 364 ? 21.503 -1.541 -0.641 1.00 95.06 364 SER A O 1
ATOM 2857 N N . ARG A 1 365 ? 21.277 -1.700 -2.877 1.00 93.25 365 ARG A N 1
ATOM 2858 C CA . ARG A 1 365 ? 21.217 -0.247 -3.119 1.00 93.25 365 ARG A CA 1
ATOM 2859 C C . ARG A 1 365 ? 20.001 0.390 -2.439 1.00 93.25 365 ARG A C 1
ATOM 2861 O O . ARG A 1 365 ? 20.145 1.424 -1.796 1.00 93.25 365 ARG A O 1
ATOM 2868 N N . LEU A 1 366 ? 18.820 -0.234 -2.519 1.00 92.38 366 LEU A N 1
ATOM 2869 C CA . LEU A 1 366 ? 17.596 0.251 -1.864 1.00 92.38 366 LEU A CA 1
ATOM 2870 C C . LEU A 1 366 ? 17.719 0.281 -0.335 1.00 92.38 366 LEU A C 1
ATOM 2872 O O . LEU A 1 366 ? 17.277 1.243 0.292 1.00 92.38 366 LEU A O 1
ATOM 2876 N N . VAL A 1 367 ? 18.326 -0.748 0.263 1.00 91.12 367 VAL A N 1
ATOM 2877 C CA . VAL A 1 367 ? 18.597 -0.809 1.710 1.00 91.12 367 VAL A CA 1
ATOM 2878 C C . VAL A 1 367 ? 19.581 0.284 2.134 1.00 91.12 367 VAL A C 1
ATOM 2880 O O . VAL A 1 367 ? 19.421 0.847 3.215 1.00 91.12 367 VAL A O 1
ATOM 2883 N N . GLY A 1 368 ? 20.539 0.631 1.270 1.00 87.62 368 GLY A N 1
ATOM 2884 C CA . GLY A 1 368 ? 21.473 1.739 1.481 1.00 87.62 368 GLY A CA 1
ATOM 2885 C C . GLY A 1 368 ? 20.842 3.137 1.435 1.00 87.62 368 GLY A C 1
ATOM 2886 O O . GLY A 1 368 ? 21.492 4.091 1.845 1.00 87.62 368 GLY A O 1
ATOM 2887 N N . GLY A 1 369 ? 19.590 3.267 0.978 1.00 86.06 369 GLY A N 1
ATOM 2888 C CA . GLY A 1 369 ? 18.895 4.551 0.861 1.00 86.06 369 GLY A CA 1
ATOM 2889 C C . GLY A 1 369 ? 19.441 5.407 -0.288 1.00 86.06 369 GLY A C 1
ATOM 2890 O O . GLY A 1 369 ? 20.145 6.382 -0.030 1.00 86.06 369 GLY A O 1
ATOM 2891 N N . PRO A 1 370 ? 19.125 5.074 -1.555 1.00 85.56 370 PRO A N 1
ATOM 2892 C CA . PRO A 1 370 ? 19.607 5.833 -2.701 1.00 85.56 370 PRO A CA 1
ATOM 2893 C C . PRO A 1 370 ? 19.116 7.287 -2.663 1.00 85.56 370 PRO A C 1
ATOM 2895 O O . PRO A 1 370 ? 18.078 7.569 -2.049 1.00 85.56 370 PRO A O 1
ATOM 2898 N N . PRO A 1 371 ? 19.798 8.200 -3.375 1.00 85.12 371 PRO A N 1
ATOM 2899 C CA . PRO A 1 371 ? 19.319 9.561 -3.557 1.00 85.12 371 PRO A CA 1
ATOM 2900 C C . PRO A 1 371 ? 17.890 9.573 -4.099 1.00 85.12 371 PRO A C 1
ATOM 2902 O O . PRO A 1 371 ? 17.542 8.820 -5.014 1.00 85.12 371 PRO A O 1
ATOM 2905 N N . THR A 1 372 ? 17.053 10.428 -3.518 1.00 87.75 372 THR A N 1
ATOM 2906 C CA . THR A 1 372 ? 15.706 10.671 -4.022 1.00 87.75 372 THR A CA 1
ATOM 2907 C C . THR A 1 372 ? 15.162 11.993 -3.521 1.00 87.75 372 THR A C 1
ATOM 2909 O O . THR A 1 372 ? 15.100 12.254 -2.319 1.00 87.75 372 THR A O 1
ATOM 2912 N N . SER A 1 373 ? 14.704 12.811 -4.461 1.00 84.75 373 SER A N 1
ATOM 2913 C CA . SER A 1 373 ? 13.952 14.039 -4.193 1.00 84.75 373 SER A CA 1
ATOM 2914 C C . SER A 1 373 ? 12.523 13.789 -3.682 1.00 84.75 373 SER A C 1
ATOM 2916 O O . SER A 1 373 ? 11.825 14.730 -3.297 1.00 84.75 373 SER A O 1
ATOM 2918 N N . SER A 1 374 ? 12.083 12.525 -3.665 1.00 85.94 374 SER A N 1
ATOM 2919 C CA . SER A 1 374 ? 10.726 12.115 -3.283 1.00 85.94 374 SER A CA 1
ATOM 2920 C C . SER A 1 374 ? 10.631 11.497 -1.884 1.00 85.94 374 SER A C 1
ATOM 2922 O O . SER A 1 374 ? 9.552 11.037 -1.506 1.00 85.94 374 SER A O 1
ATOM 2924 N N . ASN A 1 375 ? 11.723 11.464 -1.108 1.00 89.31 375 ASN A N 1
ATOM 2925 C CA . ASN A 1 375 ? 11.675 10.959 0.265 1.00 89.31 375 ASN A CA 1
ATOM 2926 C C . ASN A 1 375 ? 10.852 11.898 1.146 1.00 89.31 375 ASN A C 1
ATOM 2928 O O . ASN A 1 375 ? 11.100 13.101 1.180 1.00 89.31 375 ASN A O 1
ATOM 2932 N N . LEU A 1 376 ? 9.909 11.338 1.895 1.00 89.81 376 LEU A N 1
ATOM 2933 C CA . LEU A 1 376 ? 9.093 12.108 2.828 1.00 89.81 376 LEU A CA 1
ATOM 2934 C C . LEU A 1 376 ? 9.753 12.299 4.187 1.00 89.81 376 LEU A C 1
ATOM 2936 O O . LEU A 1 376 ? 9.342 13.173 4.946 1.00 89.81 376 LEU A O 1
ATOM 2940 N N . LEU A 1 377 ? 10.743 11.470 4.527 1.00 88.25 377 LEU A N 1
ATOM 2941 C CA . LEU A 1 377 ? 11.483 11.643 5.768 1.00 88.25 377 LEU A CA 1
ATOM 2942 C C . LEU A 1 377 ? 12.369 12.896 5.667 1.00 88.25 377 LEU A C 1
ATOM 2944 O O . LEU A 1 377 ? 13.175 12.987 4.737 1.00 88.25 377 LEU A O 1
ATOM 2948 N N . PRO A 1 378 ? 12.280 13.829 6.633 1.00 87.69 378 PRO A N 1
ATOM 2949 C CA . PRO A 1 378 ? 13.230 14.929 6.744 1.00 87.69 378 PRO A CA 1
ATOM 2950 C C . PRO A 1 378 ? 14.679 14.430 6.754 1.00 87.69 378 PRO A C 1
ATOM 2952 O O . PRO A 1 378 ? 14.974 13.383 7.332 1.00 87.69 378 PRO A O 1
ATOM 2955 N N . THR A 1 379 ? 15.596 15.204 6.171 1.00 87.88 379 THR A N 1
ATOM 2956 C CA . THR A 1 379 ? 17.014 14.828 6.002 1.00 87.88 379 THR A CA 1
ATOM 2957 C C . THR A 1 379 ? 17.696 14.414 7.309 1.00 87.88 379 THR A C 1
ATOM 2959 O O . THR A 1 379 ? 18.456 13.448 7.318 1.00 87.88 379 THR A O 1
ATOM 2962 N N . VAL A 1 380 ? 17.355 15.060 8.431 1.00 88.69 380 VAL A N 1
ATOM 2963 C CA . VAL A 1 380 ? 17.852 14.713 9.778 1.00 88.69 380 VAL A CA 1
ATOM 2964 C C . VAL A 1 380 ? 17.532 13.268 10.194 1.00 88.69 380 VAL A C 1
ATOM 2966 O O . VAL A 1 380 ? 18.277 12.664 10.960 1.00 88.69 380 VAL A O 1
ATOM 2969 N N . PHE A 1 381 ? 16.454 12.679 9.668 1.00 89.62 381 PHE A N 1
ATOM 2970 C CA . PHE A 1 381 ? 16.049 11.297 9.946 1.00 89.62 381 PHE A CA 1
ATOM 2971 C C . PHE A 1 381 ? 16.571 10.280 8.923 1.00 89.62 381 PHE A C 1
ATOM 2973 O O . PHE A 1 381 ? 16.360 9.078 9.095 1.00 89.62 381 PHE A O 1
ATOM 2980 N N . LEU A 1 382 ? 17.250 10.734 7.866 1.00 88.75 382 LEU A N 1
ATOM 2981 C CA . LEU A 1 382 ? 17.888 9.854 6.882 1.00 88.75 382 LEU A CA 1
ATOM 2982 C C . LEU A 1 382 ? 19.272 9.381 7.338 1.00 88.75 382 LEU A C 1
ATOM 2984 O O . LEU A 1 382 ? 19.734 8.332 6.901 1.00 88.75 382 LEU A O 1
ATOM 2988 N N . GLN A 1 383 ? 19.914 10.130 8.234 1.00 90.56 383 GLN A N 1
ATOM 2989 C CA . GLN A 1 383 ? 21.266 9.867 8.725 1.00 90.56 383 GLN A CA 1
ATOM 2990 C C . GLN A 1 383 ? 21.251 9.345 10.166 1.00 90.56 383 GLN A C 1
ATOM 2992 O O . GLN A 1 383 ? 20.279 9.527 10.902 1.00 90.56 383 GLN A O 1
ATOM 2997 N N . TRP A 1 384 ? 22.333 8.695 10.599 1.00 91.25 384 TRP A N 1
ATOM 2998 C CA . TRP A 1 384 ? 22.526 8.372 12.015 1.00 91.25 384 TRP A CA 1
ATOM 2999 C C . TRP A 1 384 ? 22.787 9.654 12.827 1.00 91.25 384 TRP A C 1
ATOM 3001 O O . TRP A 1 384 ? 23.520 10.514 12.346 1.00 91.25 384 TRP A O 1
ATOM 3011 N N . PRO A 1 385 ? 22.219 9.806 14.043 1.00 93.75 385 PRO A N 1
ATOM 3012 C CA . PRO A 1 385 ? 21.390 8.845 14.784 1.00 93.75 385 PRO A CA 1
ATOM 3013 C C . PRO A 1 385 ? 19.883 8.885 14.459 1.00 93.75 385 PRO A C 1
ATOM 3015 O O . PRO A 1 385 ? 19.150 7.987 14.879 1.00 93.75 385 PRO A O 1
ATOM 3018 N N . GLY A 1 386 ? 19.401 9.882 13.709 1.00 90.56 386 GLY A N 1
ATOM 3019 C CA . GLY A 1 386 ? 17.973 10.083 13.426 1.00 90.56 386 GLY A CA 1
ATOM 3020 C C . GLY A 1 386 ? 17.292 8.878 12.770 1.00 90.56 386 GLY A C 1
ATOM 3021 O O . GLY A 1 386 ? 16.176 8.512 13.142 1.00 90.56 386 GLY A O 1
ATOM 3022 N N . ARG A 1 387 ? 17.993 8.184 11.869 1.00 90.19 387 ARG A N 1
ATOM 3023 C CA . ARG A 1 387 ? 17.516 6.945 11.247 1.00 90.19 387 ARG A CA 1
ATOM 3024 C C . ARG A 1 387 ? 17.237 5.844 12.271 1.00 90.19 387 ARG A C 1
ATOM 3026 O O . ARG A 1 387 ? 16.229 5.145 12.164 1.00 90.19 387 ARG A O 1
ATOM 3033 N N . GLY A 1 388 ? 18.095 5.720 13.283 1.00 91.06 388 GLY A N 1
ATOM 3034 C CA . GLY A 1 388 ? 17.914 4.791 14.396 1.00 91.06 388 GLY A CA 1
ATOM 3035 C C . GLY A 1 388 ? 16.655 5.082 15.207 1.00 91.06 388 GLY A C 1
ATOM 3036 O O . GLY A 1 388 ? 15.947 4.150 15.579 1.00 91.06 388 GLY A O 1
ATOM 3037 N N . LEU A 1 389 ? 16.328 6.364 15.415 1.00 90.25 389 LEU A N 1
ATOM 3038 C CA . LEU A 1 389 ? 15.103 6.774 16.109 1.00 90.25 389 LEU A CA 1
ATOM 3039 C C . LEU A 1 389 ? 13.846 6.363 15.336 1.00 90.25 389 LEU A C 1
ATOM 3041 O O . LEU A 1 389 ? 12.928 5.798 15.929 1.00 90.25 389 LEU A O 1
ATOM 3045 N N . VAL A 1 390 ? 13.814 6.583 14.016 1.00 88.75 390 VAL A N 1
ATOM 3046 C CA . VAL A 1 390 ? 12.683 6.168 13.164 1.00 88.75 390 VAL A CA 1
ATOM 3047 C C . VAL A 1 390 ? 12.497 4.651 13.202 1.00 88.75 390 VAL A C 1
ATOM 3049 O O . VAL A 1 390 ? 11.380 4.166 13.399 1.00 88.75 390 VAL A O 1
ATOM 3052 N N . LEU A 1 391 ? 13.590 3.894 13.074 1.00 90.50 391 LEU A N 1
ATOM 3053 C CA . LEU A 1 391 ? 13.552 2.432 13.101 1.00 90.50 391 LEU A CA 1
ATOM 3054 C C . LEU A 1 391 ? 13.117 1.900 14.472 1.00 90.50 391 LEU A C 1
ATOM 3056 O O . LEU A 1 391 ? 12.248 1.033 14.558 1.00 90.50 391 LEU A O 1
ATOM 3060 N N . GLY A 1 392 ? 13.686 2.454 15.545 1.00 89.62 392 GLY A N 1
ATOM 3061 C CA . GLY A 1 392 ? 13.334 2.118 16.920 1.00 89.62 392 GLY A CA 1
ATOM 3062 C C . GLY A 1 392 ? 11.860 2.391 17.208 1.00 89.62 392 GLY A C 1
ATOM 3063 O O . GLY A 1 392 ? 11.177 1.531 17.764 1.00 89.62 392 GLY A O 1
ATOM 3064 N N . PHE A 1 393 ? 11.335 3.531 16.749 1.00 88.69 393 PHE A N 1
ATOM 3065 C CA . PHE A 1 393 ? 9.915 3.862 16.859 1.00 88.69 393 PHE A CA 1
ATOM 3066 C C . PHE A 1 393 ? 9.027 2.871 16.093 1.00 88.69 393 PHE A C 1
ATOM 3068 O O . PHE A 1 393 ? 8.026 2.396 16.636 1.00 88.69 393 PHE A O 1
ATOM 3075 N N . ALA A 1 394 ? 9.398 2.497 14.865 1.00 90.62 394 ALA A N 1
ATOM 3076 C CA . ALA A 1 394 ? 8.659 1.515 14.071 1.00 90.62 394 ALA A CA 1
ATOM 3077 C C . ALA A 1 394 ? 8.626 0.131 14.746 1.00 90.62 394 ALA A C 1
ATOM 3079 O O . ALA A 1 394 ? 7.561 -0.473 14.885 1.00 90.62 394 ALA A O 1
ATOM 3080 N N . ILE A 1 395 ? 9.777 -0.351 15.229 1.00 92.06 395 ILE A N 1
ATOM 3081 C CA . ILE A 1 395 ? 9.906 -1.639 15.928 1.00 92.06 395 ILE A CA 1
ATOM 3082 C C . ILE A 1 395 ? 9.116 -1.628 17.239 1.00 92.06 395 ILE A C 1
ATOM 3084 O O . ILE A 1 395 ? 8.353 -2.559 17.504 1.00 92.06 395 ILE A O 1
ATOM 3088 N N . ALA A 1 396 ? 9.237 -0.563 18.037 1.00 90.19 396 ALA A N 1
ATOM 3089 C CA . ALA A 1 396 ? 8.459 -0.398 19.261 1.00 90.19 396 ALA A CA 1
ATOM 3090 C C . ALA A 1 396 ? 6.954 -0.410 18.963 1.00 90.19 396 ALA A C 1
ATOM 3092 O O . ALA A 1 396 ? 6.187 -1.067 19.670 1.00 90.19 396 ALA A O 1
ATOM 3093 N N . SER A 1 397 ? 6.534 0.239 17.872 1.00 89.19 397 SER A N 1
ATOM 3094 C CA . SER A 1 397 ? 5.134 0.267 17.451 1.00 89.19 397 SER A CA 1
ATOM 3095 C C . SER A 1 397 ? 4.596 -1.123 17.112 1.00 89.19 397 SER A C 1
ATOM 3097 O O . SER A 1 397 ? 3.521 -1.510 17.579 1.00 89.19 397 SER A O 1
ATOM 3099 N N . LEU A 1 398 ? 5.369 -1.900 16.349 1.00 91.44 398 LEU A N 1
ATOM 3100 C CA . LEU A 1 398 ? 5.058 -3.293 16.022 1.00 91.44 398 LEU A CA 1
ATOM 3101 C C . LEU A 1 398 ? 5.002 -4.167 17.283 1.00 91.44 398 LEU A C 1
ATOM 3103 O O . LEU A 1 398 ? 4.090 -4.981 17.428 1.00 91.44 398 LEU A O 1
ATOM 3107 N N . GLY A 1 399 ? 5.927 -3.965 18.225 1.00 91.25 399 GLY A N 1
ATOM 3108 C CA . GLY A 1 399 ? 5.954 -4.665 19.510 1.00 91.25 399 GLY A CA 1
ATOM 3109 C C . GLY A 1 399 ? 4.727 -4.371 20.378 1.00 91.25 399 GLY A C 1
ATOM 3110 O O . GLY A 1 399 ? 4.114 -5.294 20.916 1.00 91.25 399 GLY A O 1
ATOM 3111 N N . VAL A 1 400 ? 4.307 -3.106 20.472 1.00 89.75 400 VAL A N 1
ATOM 3112 C CA . VAL A 1 400 ? 3.090 -2.707 21.199 1.00 89.75 400 VAL A CA 1
ATOM 3113 C C . VAL A 1 400 ? 1.840 -3.290 20.540 1.00 89.75 400 VAL A C 1
ATOM 3115 O O . VAL A 1 400 ? 0.978 -3.824 21.242 1.00 89.75 400 VAL A O 1
ATOM 3118 N N . ALA A 1 401 ? 1.748 -3.246 19.208 1.00 90.25 401 ALA A N 1
ATOM 3119 C CA . ALA A 1 401 ? 0.646 -3.854 18.468 1.00 90.25 401 ALA A CA 1
ATOM 3120 C C . ALA A 1 401 ? 0.564 -5.372 18.706 1.00 90.25 401 ALA A C 1
ATOM 3122 O O . ALA A 1 401 ? -0.506 -5.899 19.012 1.00 90.25 401 ALA A O 1
ATOM 3123 N N . ALA A 1 402 ? 1.701 -6.068 18.649 1.00 91.88 402 ALA A N 1
ATOM 3124 C CA . ALA A 1 402 ? 1.813 -7.484 18.979 1.00 91.88 402 ALA A CA 1
ATOM 3125 C C . ALA A 1 402 ? 1.395 -7.779 20.430 1.00 91.88 402 ALA A C 1
ATOM 3127 O O . ALA A 1 402 ? 0.587 -8.675 20.673 1.00 91.88 402 ALA A O 1
ATOM 3128 N N . ALA A 1 403 ? 1.885 -7.003 21.400 1.00 90.12 403 ALA A N 1
ATOM 3129 C CA . ALA A 1 403 ? 1.546 -7.165 22.812 1.00 90.12 403 ALA A CA 1
ATOM 3130 C C . ALA A 1 403 ? 0.052 -6.920 23.092 1.00 90.12 403 ALA A C 1
ATOM 3132 O O . ALA A 1 403 ? -0.530 -7.567 23.966 1.00 90.12 403 ALA A O 1
ATOM 3133 N N . ALA A 1 404 ? -0.586 -6.014 22.345 1.00 87.88 404 ALA A N 1
ATOM 3134 C CA . ALA A 1 404 ? -2.010 -5.725 22.474 1.00 87.88 404 ALA A CA 1
ATOM 3135 C C . ALA A 1 404 ? -2.899 -6.934 22.130 1.00 87.88 404 ALA A C 1
ATOM 3137 O O . ALA A 1 404 ? -3.980 -7.056 22.702 1.00 87.88 404 ALA A O 1
ATOM 3138 N N . LEU A 1 405 ? -2.436 -7.874 21.293 1.00 89.19 405 LEU A N 1
ATOM 3139 C CA . LEU A 1 405 ? -3.173 -9.112 20.988 1.00 89.19 405 LEU A CA 1
ATOM 3140 C C . LEU A 1 405 ? -3.337 -10.048 22.194 1.00 89.19 405 LEU A C 1
ATOM 3142 O O . LEU A 1 405 ? -4.259 -10.862 22.211 1.00 89.19 405 LEU A O 1
ATOM 3146 N N . TYR A 1 406 ? -2.460 -9.944 23.193 1.00 87.94 406 TYR A N 1
ATOM 3147 C CA . TYR A 1 406 ? -2.486 -10.786 24.393 1.00 87.94 406 TYR A CA 1
ATOM 3148 C C . TYR A 1 406 ? -3.283 -10.175 25.543 1.00 87.94 406 TYR A C 1
ATOM 3150 O O . TYR A 1 406 ? -3.473 -10.818 26.576 1.00 87.94 406 TYR A O 1
ATOM 3158 N N . ARG A 1 407 ? -3.744 -8.929 25.399 1.00 81.56 407 ARG A N 1
ATOM 3159 C CA . ARG A 1 407 ? -4.513 -8.262 26.446 1.00 81.56 407 ARG A CA 1
ATOM 3160 C C . ARG A 1 407 ? -5.985 -8.674 26.320 1.00 81.56 407 ARG A C 1
ATOM 3162 O O . ARG A 1 407 ? -6.565 -8.514 25.251 1.00 81.56 407 ARG A O 1
ATOM 3169 N N . PRO A 1 408 ? -6.629 -9.151 27.403 1.00 61.84 408 PRO A N 1
ATOM 3170 C CA . PRO A 1 408 ? -8.046 -9.530 27.391 1.00 61.84 408 PRO A CA 1
ATOM 3171 C C . PRO A 1 408 ? -8.993 -8.328 27.219 1.00 61.84 408 PRO A C 1
ATOM 3173 O O . PRO A 1 408 ? -10.204 -8.505 27.068 1.00 61.84 408 PRO A O 1
ATOM 3176 N N . ALA A 1 409 ? -8.459 -7.100 27.227 1.00 57.12 409 ALA A N 1
ATOM 3177 C CA . ALA A 1 409 ? -9.222 -5.892 26.974 1.00 57.12 409 ALA A CA 1
ATOM 3178 C C . ALA A 1 409 ? -9.799 -5.923 25.550 1.00 57.12 409 ALA A C 1
ATOM 3180 O O . ALA A 1 409 ? -9.074 -5.893 24.560 1.00 57.12 409 ALA A O 1
ATOM 3181 N N . ARG A 1 410 ? -11.134 -5.936 25.459 1.00 55.16 410 ARG A N 1
ATOM 3182 C CA . ARG A 1 410 ? -11.939 -5.948 24.222 1.00 55.16 410 ARG A CA 1
ATOM 3183 C C . ARG A 1 410 ? -11.752 -4.722 23.314 1.00 55.16 410 ARG A C 1
ATOM 3185 O O . ARG A 1 410 ? -12.513 -4.575 22.358 1.00 55.16 410 ARG A O 1
ATOM 3192 N N . LEU A 1 411 ? -10.811 -3.827 23.604 1.00 53.03 411 LEU A N 1
ATOM 3193 C CA . LEU A 1 411 ? -10.630 -2.600 22.842 1.00 53.03 411 LEU A CA 1
ATOM 3194 C C . LEU A 1 411 ? -10.084 -2.947 21.448 1.00 53.03 411 LEU A C 1
ATOM 3196 O O . LEU A 1 411 ? -8.917 -3.269 21.271 1.00 53.03 411 LEU A O 1
ATOM 3200 N N . TYR A 1 412 ? -11.023 -2.936 20.497 1.00 67.69 412 TYR A N 1
ATOM 3201 C CA . TYR A 1 412 ? -10.905 -3.003 19.041 1.00 67.69 412 TYR A CA 1
ATOM 3202 C C . TYR A 1 412 ? -9.880 -4.001 18.489 1.00 67.69 412 TYR A C 1
ATOM 3204 O O . TYR A 1 412 ? -8.706 -3.694 18.286 1.00 67.69 412 TYR A O 1
ATOM 3212 N N . LYS A 1 413 ? -10.389 -5.170 18.084 1.00 84.19 413 LYS A N 1
ATOM 3213 C CA . LYS A 1 413 ? -9.637 -6.260 17.429 1.00 84.19 413 LYS A CA 1
ATOM 3214 C C . LYS A 1 413 ? -8.796 -5.829 16.214 1.00 84.19 413 LYS A C 1
ATOM 3216 O O . LYS A 1 413 ? -7.893 -6.562 15.817 1.00 84.19 413 LYS A O 1
ATOM 3221 N N . GLU A 1 414 ? -9.096 -4.670 15.635 1.00 88.81 414 GLU A N 1
ATOM 3222 C CA . GLU A 1 414 ? -8.473 -4.138 14.423 1.00 88.81 414 GLU A CA 1
ATOM 3223 C C . GLU A 1 414 ? -7.279 -3.200 14.691 1.00 88.81 414 GLU A C 1
ATOM 3225 O O . GLU A 1 414 ? -6.458 -3.011 13.796 1.00 88.81 414 GLU A O 1
ATOM 3230 N N . PHE A 1 415 ? -7.117 -2.653 15.908 1.00 89.94 415 PHE A N 1
ATOM 3231 C CA . PHE A 1 415 ? -6.000 -1.741 16.222 1.00 89.94 415 PHE A CA 1
ATOM 3232 C C . PHE A 1 415 ? -4.621 -2.378 16.036 1.00 89.94 415 PHE A C 1
ATOM 3234 O O . PHE A 1 415 ? -3.772 -1.732 15.426 1.00 89.94 415 PHE A O 1
ATOM 3241 N N . PRO A 1 416 ? -4.363 -3.622 16.492 1.00 92.62 416 PRO A N 1
ATOM 3242 C CA . PRO A 1 416 ? -3.061 -4.251 16.288 1.00 92.62 416 PRO A CA 1
ATOM 3243 C C . PRO A 1 416 ? -2.650 -4.307 14.811 1.00 92.62 416 PRO A C 1
ATOM 3245 O O . PRO A 1 416 ? -1.514 -3.986 14.465 1.00 92.62 416 PRO A O 1
ATOM 3248 N N . LEU A 1 417 ? -3.592 -4.650 13.925 1.00 94.62 417 LEU A N 1
ATOM 3249 C CA . LEU A 1 417 ? -3.353 -4.651 12.482 1.00 94.62 417 LEU A CA 1
ATOM 3250 C C . LEU A 1 417 ? -3.105 -3.233 11.963 1.00 94.62 417 LEU A C 1
ATOM 3252 O O . LEU A 1 417 ? -2.118 -3.013 11.270 1.00 94.62 417 LEU A O 1
ATOM 3256 N N . ALA A 1 418 ? -3.968 -2.280 12.314 1.00 94.75 418 ALA A N 1
ATOM 3257 C CA . ALA A 1 418 ? -3.876 -0.909 11.826 1.00 94.75 418 ALA A CA 1
ATOM 3258 C C . ALA A 1 418 ? -2.575 -0.206 12.262 1.00 94.75 418 ALA A C 1
ATOM 3260 O O . ALA A 1 418 ? -1.929 0.439 11.440 1.00 94.75 418 ALA A O 1
ATOM 3261 N N . ILE A 1 419 ? -2.148 -0.385 13.519 1.00 93.81 419 ILE A N 1
ATOM 3262 C CA . ILE A 1 419 ? -0.867 0.130 14.030 1.00 93.81 419 ILE A CA 1
ATOM 3263 C C . ILE A 1 419 ? 0.299 -0.513 13.284 1.00 93.81 419 ILE A C 1
ATOM 3265 O O . ILE A 1 419 ? 1.213 0.187 12.857 1.00 93.81 419 ILE A O 1
ATOM 3269 N N . SER A 1 420 ? 0.266 -1.835 13.094 1.00 95.12 420 SER A N 1
ATOM 3270 C CA . SER A 1 420 ? 1.363 -2.522 12.415 1.00 95.12 420 SER A CA 1
ATOM 3271 C C . SER A 1 420 ? 1.480 -2.097 10.950 1.00 95.12 420 SER A C 1
ATOM 3273 O O . SER A 1 420 ? 2.589 -1.887 10.469 1.00 95.12 420 SER A O 1
ATOM 3275 N N . LEU A 1 421 ? 0.349 -1.921 10.253 1.00 95.94 421 LEU A N 1
ATOM 3276 C CA . LEU A 1 421 ? 0.322 -1.380 8.894 1.00 95.94 421 LEU A CA 1
ATOM 3277 C C . LEU A 1 421 ? 0.933 0.025 8.860 1.00 95.94 421 LEU A C 1
ATOM 3279 O O . LEU A 1 421 ? 1.869 0.247 8.103 1.00 95.94 421 LEU A O 1
ATOM 3283 N N . ALA A 1 422 ? 0.481 0.933 9.728 1.00 95.19 422 ALA A N 1
ATOM 3284 C CA . ALA A 1 422 ? 0.996 2.300 9.794 1.00 95.19 422 ALA A CA 1
ATOM 3285 C C . ALA A 1 422 ? 2.501 2.371 10.125 1.00 95.19 422 ALA A C 1
ATOM 3287 O O . ALA A 1 422 ? 3.189 3.265 9.640 1.00 95.19 422 ALA A O 1
ATOM 3288 N N . ALA A 1 423 ? 3.024 1.428 10.918 1.00 94.50 423 ALA A N 1
ATOM 3289 C CA . ALA A 1 423 ? 4.436 1.373 11.298 1.00 94.50 423 ALA A CA 1
ATOM 3290 C C . ALA A 1 423 ? 5.341 0.762 10.213 1.00 94.50 423 ALA A C 1
ATOM 3292 O O . ALA A 1 423 ? 6.514 1.123 10.119 1.00 94.50 423 ALA A O 1
ATOM 3293 N N . ALA A 1 424 ? 4.820 -0.155 9.392 1.00 94.75 424 ALA A N 1
ATOM 3294 C CA . ALA A 1 424 ? 5.619 -0.926 8.440 1.00 94.75 424 ALA A CA 1
ATOM 3295 C C . ALA A 1 424 ? 6.443 -0.071 7.446 1.00 94.75 424 ALA A C 1
ATOM 3297 O O . ALA A 1 424 ? 7.615 -0.398 7.242 1.00 94.75 424 ALA A O 1
ATOM 3298 N N . PRO A 1 425 ? 5.924 1.044 6.885 1.00 94.19 425 PRO A N 1
ATOM 3299 C CA . PRO A 1 425 ? 6.704 1.950 6.042 1.00 94.19 425 PRO A CA 1
ATOM 3300 C C . PRO A 1 425 ? 8.005 2.467 6.641 1.00 94.19 425 PRO A C 1
ATOM 3302 O O . PRO A 1 425 ? 8.990 2.605 5.921 1.00 94.19 425 PRO A O 1
ATOM 3305 N N . PHE A 1 426 ? 8.038 2.707 7.949 1.00 93.50 426 PHE A N 1
ATOM 3306 C CA . PHE A 1 426 ? 9.187 3.321 8.616 1.00 93.50 426 PHE A CA 1
ATOM 3307 C C . PHE A 1 426 ? 10.369 2.369 8.805 1.00 93.50 426 PHE A C 1
ATOM 3309 O O . PHE A 1 426 ? 11.472 2.812 9.117 1.00 93.50 426 PHE A O 1
ATOM 3316 N N . VAL A 1 427 ? 10.174 1.071 8.556 1.00 92.75 427 VAL A N 1
ATOM 3317 C CA . VAL A 1 427 ? 11.279 0.106 8.481 1.00 92.75 427 VAL A CA 1
ATOM 3318 C C . VAL A 1 427 ? 12.091 0.303 7.192 1.00 92.75 427 VAL A C 1
ATOM 3320 O O . VAL A 1 427 ? 13.292 0.042 7.176 1.00 92.75 427 VAL A O 1
ATOM 3323 N N . SER A 1 428 ? 11.478 0.820 6.120 1.00 92.12 428 SER A N 1
ATOM 3324 C CA . SER A 1 428 ? 12.162 1.087 4.847 1.00 92.12 428 SER A CA 1
ATOM 3325 C C . SER A 1 428 ? 13.122 2.273 4.953 1.00 92.12 428 SER A C 1
ATOM 3327 O O . SER A 1 428 ? 12.832 3.228 5.678 1.00 92.12 428 SER A O 1
ATOM 3329 N N . ALA A 1 429 ? 14.261 2.217 4.248 1.00 89.88 429 ALA A N 1
ATOM 3330 C CA . ALA A 1 429 ? 15.300 3.260 4.232 1.00 89.88 429 ALA A CA 1
ATOM 3331 C C . ALA A 1 429 ? 14.773 4.634 3.776 1.00 89.88 429 ALA A C 1
ATOM 3333 O O . ALA A 1 429 ? 15.292 5.673 4.177 1.00 89.88 429 ALA A O 1
ATOM 3334 N N . PHE A 1 430 ? 13.699 4.633 2.992 1.00 90.31 430 PHE A N 1
ATOM 3335 C CA . PHE A 1 430 ? 13.006 5.810 2.490 1.00 90.31 430 PHE A CA 1
ATOM 3336 C C . PHE A 1 430 ? 11.493 5.606 2.600 1.00 90.31 430 PHE A C 1
ATOM 3338 O O . PHE A 1 430 ? 11.000 4.478 2.639 1.00 90.31 430 PHE A O 1
ATOM 3345 N N . VAL A 1 431 ? 10.741 6.703 2.630 1.00 90.44 431 VAL A N 1
ATOM 3346 C CA . VAL A 1 431 ? 9.275 6.671 2.673 1.00 90.44 431 VAL A CA 1
ATOM 3347 C C . VAL A 1 431 ? 8.745 7.476 1.499 1.00 90.44 431 VAL A C 1
ATOM 3349 O O . VAL A 1 431 ? 9.039 8.660 1.393 1.00 90.44 431 VAL A O 1
ATOM 3352 N N . PHE A 1 432 ? 7.958 6.842 0.628 1.00 90.25 432 PHE A N 1
ATOM 3353 C CA . PHE A 1 432 ? 7.273 7.520 -0.475 1.00 90.25 432 PHE A CA 1
ATOM 3354 C C . PHE A 1 432 ? 5.799 7.765 -0.163 1.00 90.25 432 PHE A C 1
ATOM 3356 O O . PHE A 1 432 ? 5.206 7.043 0.638 1.00 90.25 432 PHE A O 1
ATOM 3363 N N . TYR A 1 433 ? 5.187 8.733 -0.852 1.00 87.69 433 TYR A N 1
ATOM 3364 C CA . TYR A 1 433 ? 3.759 9.058 -0.716 1.00 87.69 433 TYR A CA 1
ATOM 3365 C C . TYR A 1 433 ? 2.831 7.833 -0.780 1.00 87.69 433 TYR A C 1
ATOM 3367 O O . TYR A 1 433 ? 2.010 7.688 0.129 1.00 87.69 433 TYR A O 1
ATOM 3375 N N . PRO A 1 434 ? 2.990 6.893 -1.741 1.00 90.62 434 PRO A N 1
ATOM 3376 C CA . PRO A 1 434 ? 2.255 5.628 -1.749 1.00 90.62 434 PRO A CA 1
ATOM 3377 C C . PRO A 1 434 ? 2.253 4.868 -0.421 1.00 90.62 434 PRO A C 1
ATOM 3379 O O . PRO A 1 434 ? 1.277 4.209 -0.081 1.00 90.62 434 PRO A O 1
ATOM 3382 N N . TYR A 1 435 ? 3.334 4.937 0.359 1.00 93.31 435 TYR A N 1
ATOM 3383 C CA . TYR A 1 435 ? 3.469 4.135 1.575 1.00 93.31 435 TYR A CA 1
ATOM 3384 C C . TYR A 1 435 ? 2.579 4.657 2.704 1.00 93.31 435 TYR A C 1
ATOM 3386 O O . TYR A 1 435 ? 2.159 3.872 3.553 1.00 93.31 435 TYR A O 1
ATOM 3394 N N . LEU A 1 436 ? 2.222 5.947 2.687 1.00 92.75 436 LEU A N 1
ATOM 3395 C CA . LEU A 1 436 ? 1.299 6.531 3.664 1.00 92.75 436 LEU A CA 1
ATOM 3396 C C . LEU A 1 436 ? -0.106 5.910 3.577 1.00 92.75 436 LEU A C 1
ATOM 3398 O O . LEU A 1 436 ? -0.858 5.947 4.549 1.00 92.75 436 LEU A O 1
ATOM 3402 N N . LEU A 1 437 ? -0.438 5.248 2.461 1.00 95.25 437 LEU A N 1
ATOM 3403 C CA . LEU A 1 437 ? -1.659 4.459 2.306 1.00 95.25 437 LEU A CA 1
ATOM 3404 C C . LEU A 1 437 ? -1.821 3.397 3.409 1.00 95.25 437 LEU A C 1
ATOM 3406 O O . LEU A 1 437 ? -2.936 3.133 3.859 1.00 95.25 437 LEU A O 1
ATOM 3410 N N . PHE A 1 438 ? -0.716 2.821 3.895 1.00 95.81 438 PHE A N 1
ATOM 3411 C CA . PHE A 1 438 ? -0.740 1.830 4.974 1.00 95.81 438 PHE A CA 1
ATOM 3412 C C . PHE A 1 438 ? -1.187 2.422 6.322 1.00 95.81 438 PHE A C 1
ATOM 3414 O O . PHE A 1 438 ? -1.640 1.680 7.193 1.00 95.81 438 PHE A O 1
ATOM 3421 N N . ALA A 1 439 ? -1.117 3.744 6.497 1.00 94.81 439 ALA A N 1
ATOM 3422 C CA . ALA A 1 439 ? -1.584 4.415 7.705 1.00 94.81 439 ALA A CA 1
ATOM 3423 C C . ALA A 1 439 ? -3.093 4.716 7.694 1.00 94.81 439 ALA A C 1
ATOM 3425 O O . ALA A 1 439 ? -3.683 4.887 8.764 1.00 94.81 439 ALA A O 1
ATOM 3426 N N . LEU A 1 440 ? -3.749 4.736 6.524 1.00 94.81 440 LEU A N 1
ATOM 3427 C CA . LEU A 1 440 ? -5.172 5.092 6.422 1.00 94.81 440 LEU A CA 1
ATOM 3428 C C . LEU A 1 440 ? -6.101 4.219 7.279 1.00 94.81 440 LEU A C 1
ATOM 3430 O O . LEU A 1 440 ? -6.980 4.790 7.928 1.00 94.81 440 LEU A O 1
ATOM 3434 N N . PRO A 1 441 ? -5.934 2.881 7.370 1.00 96.19 441 PRO A N 1
ATOM 3435 C CA . PRO A 1 441 ? -6.763 2.070 8.259 1.00 96.19 441 PRO A CA 1
ATOM 3436 C C . PRO A 1 441 ? -6.712 2.537 9.719 1.00 96.19 441 PRO A C 1
ATOM 3438 O O . PRO A 1 441 ? -7.743 2.538 10.387 1.00 96.19 441 PRO A O 1
ATOM 3441 N N . LEU A 1 442 ? -5.541 2.972 10.205 1.00 94.62 442 LEU A N 1
ATOM 3442 C CA . LEU A 1 442 ? -5.392 3.503 11.561 1.00 94.62 442 LEU A CA 1
ATOM 3443 C C . LEU A 1 442 ? -6.079 4.858 11.693 1.00 94.62 442 LEU A C 1
ATOM 3445 O O . LEU A 1 442 ? -6.879 5.037 12.603 1.00 94.62 442 LEU A O 1
ATOM 3449 N N . VAL A 1 443 ? -5.825 5.782 10.769 1.00 93.62 443 VAL A N 1
ATOM 3450 C CA . VAL A 1 443 ? -6.424 7.125 10.782 1.00 93.62 443 VAL A CA 1
ATOM 3451 C C . VAL A 1 443 ? -7.955 7.051 10.796 1.00 93.62 443 VAL A C 1
ATOM 3453 O O . VAL A 1 443 ? -8.600 7.640 11.663 1.00 93.62 443 VAL A O 1
ATOM 3456 N N . VAL A 1 444 ? -8.550 6.250 9.908 1.00 94.50 444 VAL A N 1
ATOM 3457 C CA . VAL A 1 444 ? -10.009 6.057 9.841 1.00 94.50 444 VAL A CA 1
ATOM 3458 C C . VAL A 1 444 ? -10.545 5.426 11.134 1.00 94.50 444 VAL A C 1
ATOM 3460 O O . VAL A 1 444 ? -11.600 5.825 11.633 1.00 94.50 444 VAL A O 1
ATOM 3463 N N . LEU A 1 445 ? -9.811 4.475 11.717 1.00 92.50 445 LEU A N 1
ATOM 3464 C CA . LEU A 1 445 ? -10.177 3.830 12.976 1.00 92.50 445 LEU A CA 1
ATOM 3465 C C . LEU A 1 445 ? -10.105 4.789 14.176 1.00 92.50 445 LEU A C 1
ATOM 3467 O O . LEU A 1 445 ? -10.970 4.719 15.048 1.00 92.50 445 LEU A O 1
ATOM 3471 N N . LEU A 1 446 ? -9.137 5.710 14.206 1.00 91.69 446 LEU A N 1
ATOM 3472 C CA . LEU A 1 446 ? -9.042 6.754 15.230 1.00 91.69 446 LEU A CA 1
ATOM 3473 C C . LEU A 1 446 ? -10.208 7.748 15.137 1.00 91.69 446 LEU A C 1
ATOM 3475 O O . LEU A 1 446 ? -10.711 8.178 16.170 1.00 91.69 446 LEU A O 1
ATOM 3479 N N . ILE A 1 447 ? -10.680 8.078 13.930 1.00 92.94 447 ILE A N 1
ATOM 3480 C CA . ILE A 1 447 ? -11.796 9.019 13.725 1.00 92.94 447 ILE A CA 1
ATOM 3481 C C . ILE A 1 447 ? -13.152 8.383 14.069 1.00 92.94 447 ILE A C 1
ATOM 3483 O O . ILE A 1 447 ? -13.971 9.000 14.755 1.00 92.94 447 ILE A O 1
ATOM 3487 N N . PHE A 1 448 ? -13.419 7.163 13.586 1.00 92.25 448 PHE A N 1
ATOM 3488 C CA . PHE A 1 448 ? -14.762 6.560 13.649 1.00 92.25 448 PHE A CA 1
ATOM 3489 C C . PHE A 1 448 ? -14.920 5.411 14.637 1.00 92.25 448 PHE A C 1
ATOM 3491 O O . PHE A 1 448 ? -16.062 5.003 14.890 1.00 92.25 448 PHE A O 1
ATOM 3498 N N . GLY A 1 449 ? -13.822 4.892 15.188 1.00 87.56 449 GLY A N 1
ATOM 3499 C CA . GLY A 1 449 ? -13.864 3.923 16.277 1.00 87.56 449 GLY A CA 1
ATOM 3500 C C . GLY A 1 449 ? -14.554 4.508 17.508 1.00 87.56 449 GLY A C 1
ATOM 3501 O O . GLY A 1 449 ? -14.681 5.727 17.657 1.00 87.56 449 GLY A O 1
ATOM 3502 N N . ASP A 1 450 ? -15.004 3.655 18.427 1.00 84.94 450 ASP A N 1
ATOM 3503 C CA . ASP A 1 450 ? -15.667 4.123 19.654 1.00 84.94 450 ASP A CA 1
ATOM 3504 C C . ASP A 1 450 ? -14.662 4.613 20.721 1.00 84.94 450 ASP A C 1
ATOM 3506 O O . ASP A 1 450 ? -14.750 4.306 21.903 1.00 84.94 450 ASP A O 1
ATOM 3510 N N . VAL A 1 451 ? -13.686 5.402 20.284 1.00 83.69 451 VAL A N 1
ATOM 3511 C CA . VAL A 1 451 ? -12.612 5.978 21.097 1.00 83.69 451 VAL A CA 1
ATOM 3512 C C . VAL A 1 451 ? -13.015 7.338 21.694 1.00 83.69 451 VAL A C 1
ATOM 3514 O O . VAL A 1 451 ? -13.977 7.953 21.205 1.00 83.69 451 VAL A O 1
ATOM 3517 N N . PRO A 1 452 ? -12.308 7.826 22.737 1.00 83.88 452 PRO A N 1
ATOM 3518 C CA . PRO A 1 452 ? -12.523 9.155 23.316 1.00 83.88 452 PRO A CA 1
ATOM 3519 C C . PRO A 1 452 ? -12.430 10.296 22.292 1.00 83.88 452 PRO A C 1
ATOM 3521 O O . PRO A 1 452 ? -11.746 10.181 21.278 1.00 83.88 452 PRO A O 1
ATOM 3524 N N . ALA A 1 453 ? -13.075 11.431 22.575 1.00 85.81 453 ALA A N 1
ATOM 3525 C CA . ALA A 1 453 ? -13.143 12.565 21.646 1.00 85.81 453 ALA A CA 1
ATOM 3526 C C . ALA A 1 453 ? -11.761 13.114 21.242 1.00 85.81 453 ALA A C 1
ATOM 3528 O O . ALA A 1 453 ? -11.540 13.383 20.064 1.00 85.81 453 ALA A O 1
ATOM 3529 N N . TRP A 1 454 ? -10.816 13.206 22.184 1.00 84.31 454 TRP A N 1
ATOM 3530 C CA . TRP A 1 454 ? -9.455 13.679 21.903 1.00 84.31 454 TRP A CA 1
ATOM 3531 C C . TRP A 1 454 ? -8.703 12.766 20.919 1.00 84.31 454 TRP A C 1
ATOM 3533 O O . TRP A 1 454 ? -7.936 13.250 20.093 1.00 84.31 454 TRP A O 1
ATOM 3543 N N . VAL A 1 455 ? -8.974 11.454 20.940 1.00 86.25 455 VAL A N 1
ATOM 3544 C CA . VAL A 1 455 ? -8.415 10.498 19.972 1.00 86.25 455 VAL A CA 1
ATOM 3545 C C . VAL A 1 455 ? -8.974 10.755 18.581 1.00 86.25 455 VAL A C 1
ATOM 3547 O O . VAL A 1 455 ? -8.225 10.752 17.608 1.00 86.25 455 VAL A O 1
ATOM 3550 N N . ARG A 1 456 ? -10.288 10.986 18.481 1.00 88.56 456 ARG A N 1
ATOM 3551 C CA . ARG A 1 456 ? -10.933 11.292 17.197 1.00 88.56 456 ARG A CA 1
ATOM 3552 C C . ARG A 1 456 ? -10.404 12.590 16.617 1.00 88.56 456 ARG A C 1
ATOM 3554 O O . ARG A 1 456 ? -10.141 12.643 15.422 1.00 88.56 456 ARG A O 1
ATOM 3561 N N . ALA A 1 457 ? -10.212 13.599 17.468 1.00 87.31 457 ALA A N 1
ATOM 3562 C CA . ALA A 1 457 ? -9.585 14.855 17.082 1.00 87.31 457 ALA A CA 1
ATOM 3563 C C . ALA A 1 457 ? -8.172 14.613 16.537 1.00 87.31 457 ALA A C 1
ATOM 3565 O O . ALA A 1 457 ? -7.863 15.080 15.447 1.00 87.31 457 ALA A O 1
ATOM 3566 N N . ALA A 1 458 ? -7.352 13.805 17.217 1.00 86.50 458 ALA A N 1
ATOM 3567 C CA . ALA A 1 458 ? -6.024 13.461 16.719 1.00 86.50 458 ALA A CA 1
ATOM 3568 C C . ALA A 1 458 ? -6.064 12.685 15.391 1.00 86.50 458 ALA A C 1
ATOM 3570 O O . ALA A 1 458 ? -5.295 12.990 14.489 1.00 86.50 458 ALA A O 1
ATOM 3571 N N . GLY A 1 459 ? -6.996 11.740 15.228 1.00 90.12 459 GLY A N 1
ATOM 3572 C CA . GLY A 1 459 ? -7.218 11.054 13.954 1.00 90.12 459 GLY A CA 1
ATOM 3573 C C . GLY A 1 459 ? -7.603 12.017 12.826 1.00 90.12 459 GLY A C 1
ATOM 3574 O O . GLY A 1 459 ? -7.072 11.911 11.725 1.00 90.12 459 GLY A O 1
ATOM 3575 N N . ALA A 1 460 ? -8.480 12.987 13.100 1.00 90.62 460 ALA A N 1
ATOM 3576 C CA . ALA A 1 460 ? -8.891 13.999 12.129 1.00 90.62 460 ALA A CA 1
ATOM 3577 C C . ALA A 1 460 ? -7.736 14.944 11.762 1.00 90.62 460 ALA A C 1
ATOM 3579 O O . ALA A 1 460 ? -7.546 15.240 10.585 1.00 90.62 460 ALA A O 1
ATOM 3580 N N . VAL A 1 461 ? -6.928 15.353 12.746 1.00 89.25 461 VAL A N 1
ATOM 3581 C CA . VAL A 1 461 ? -5.699 16.128 12.522 1.00 89.25 461 VAL A CA 1
ATOM 3582 C C . VAL A 1 461 ? -4.716 15.330 11.667 1.00 89.25 461 VAL A C 1
ATOM 3584 O O . VAL A 1 461 ? -4.228 15.856 10.675 1.00 89.25 461 VAL A O 1
ATOM 3587 N N . SER A 1 462 ? -4.476 14.051 11.975 1.00 89.38 462 SER A N 1
ATOM 3588 C CA . SER A 1 462 ? -3.645 13.178 11.139 1.00 89.38 462 SER A CA 1
ATOM 3589 C C . SER A 1 462 ? -4.173 13.079 9.709 1.00 89.38 462 SER A C 1
ATOM 3591 O O . SER A 1 462 ? -3.394 13.191 8.773 1.00 89.38 462 SER A O 1
ATOM 3593 N N . TRP A 1 463 ? -5.482 12.909 9.507 1.00 92.62 463 TRP A N 1
ATOM 3594 C CA . TRP A 1 463 ? -6.054 12.893 8.158 1.00 92.62 463 TRP A CA 1
ATOM 3595 C C . TRP A 1 463 ? -5.818 14.222 7.427 1.00 92.62 463 TRP A C 1
ATOM 3597 O O . TRP A 1 463 ? -5.321 14.223 6.309 1.00 92.62 463 TRP A O 1
ATOM 3607 N N . MET A 1 464 ? -6.074 15.357 8.081 1.00 90.12 464 MET A N 1
ATOM 3608 C CA . MET A 1 464 ? -5.855 16.683 7.494 1.00 90.12 464 MET A CA 1
ATOM 3609 C C . MET A 1 464 ? -4.383 16.925 7.129 1.00 90.12 464 MET A C 1
ATOM 3611 O O . MET A 1 464 ? -4.096 17.470 6.070 1.00 90.12 464 MET A O 1
ATOM 3615 N N . LEU A 1 465 ? -3.442 16.497 7.973 1.00 88.50 465 LEU A N 1
ATOM 3616 C CA . LEU A 1 465 ? -2.009 16.613 7.691 1.00 88.50 465 LEU A CA 1
ATOM 3617 C C . LEU A 1 465 ? -1.576 15.728 6.507 1.00 88.50 465 LEU A C 1
ATOM 3619 O O . LEU A 1 465 ? -0.684 16.126 5.763 1.00 88.50 465 LEU A O 1
ATOM 3623 N N . LEU A 1 466 ? -2.218 14.569 6.293 1.00 88.50 466 LEU A N 1
ATOM 3624 C CA . LEU A 1 466 ? -2.011 13.762 5.081 1.00 88.50 466 LEU A CA 1
ATOM 3625 C C . LEU A 1 466 ? -2.502 14.479 3.815 1.00 88.50 466 LEU A C 1
ATOM 3627 O O . LEU A 1 466 ? -1.895 14.301 2.764 1.00 88.50 466 LEU A O 1
ATOM 3631 N N . GLU A 1 467 ? -3.562 15.285 3.904 1.00 89.12 467 GLU A N 1
ATOM 3632 C CA . GLU A 1 467 ? -4.047 16.094 2.775 1.00 89.12 467 GLU A CA 1
ATOM 3633 C C . GLU A 1 467 ? -3.144 17.298 2.490 1.00 89.12 467 GLU A C 1
ATOM 3635 O O . GLU A 1 467 ? -2.863 17.609 1.334 1.00 89.12 467 GLU A O 1
ATOM 3640 N N . LEU A 1 468 ? -2.655 17.972 3.538 1.00 87.06 468 LEU A N 1
ATOM 3641 C CA . LEU A 1 468 ? -1.770 19.136 3.399 1.00 87.06 468 LEU A CA 1
ATOM 3642 C C . LEU A 1 468 ? -0.435 18.793 2.731 1.00 87.06 468 LEU A C 1
ATOM 3644 O O . LEU A 1 468 ? 0.167 19.653 2.095 1.00 87.06 468 LEU A O 1
ATOM 3648 N N . GLU A 1 469 ? -0.013 17.534 2.814 1.00 81.31 469 GLU A N 1
ATOM 3649 C CA . GLU A 1 469 ? 1.158 16.996 2.123 1.00 81.31 469 GLU A CA 1
ATOM 3650 C C . GLU A 1 469 ? 1.080 17.169 0.587 1.00 81.31 469 GLU A C 1
ATOM 3652 O O . GLU A 1 469 ? 2.106 17.230 -0.089 1.00 81.31 469 GLU A O 1
ATOM 3657 N N . ALA A 1 470 ? -0.124 17.323 0.019 1.00 77.94 470 ALA A N 1
ATOM 3658 C CA . ALA A 1 470 ? -0.319 17.637 -1.398 1.00 77.94 470 ALA A CA 1
ATOM 3659 C C . ALA A 1 470 ? 0.146 19.057 -1.791 1.00 77.94 470 ALA A C 1
ATOM 3661 O O . ALA A 1 470 ? 0.290 19.360 -2.979 1.00 77.94 470 ALA A O 1
ATOM 3662 N N . ILE A 1 471 ? 0.355 19.949 -0.817 1.00 78.06 471 ILE A N 1
ATOM 3663 C CA . ILE A 1 471 ? 0.633 21.373 -1.027 1.00 78.06 471 ILE A CA 1
ATOM 3664 C C . ILE A 1 471 ? 2.151 21.602 -0.981 1.00 78.06 471 ILE A C 1
ATOM 3666 O O . ILE A 1 471 ? 2.805 21.394 0.034 1.00 78.06 471 ILE A O 1
ATOM 3670 N N . ALA A 1 472 ? 2.727 22.050 -2.101 1.00 59.28 472 ALA A N 1
ATOM 3671 C CA . ALA A 1 472 ? 4.168 22.019 -2.388 1.00 59.28 472 ALA A CA 1
ATOM 3672 C C . ALA A 1 472 ? 5.163 22.568 -1.327 1.00 59.28 472 ALA A C 1
ATOM 3674 O O . ALA A 1 472 ? 6.250 21.997 -1.247 1.00 59.28 472 ALA A O 1
ATOM 3675 N N . PRO A 1 473 ? 4.887 23.612 -0.514 1.00 66.25 473 PRO A N 1
ATOM 3676 C CA . PRO A 1 473 ? 5.798 24.016 0.567 1.00 66.25 473 PRO A CA 1
ATOM 3677 C C . PRO A 1 473 ? 5.756 23.116 1.814 1.00 66.25 473 PRO A C 1
ATOM 3679 O O . PRO A 1 473 ? 6.608 23.254 2.684 1.00 66.25 473 PRO A O 1
ATOM 3682 N N . LEU A 1 474 ? 4.783 22.210 1.922 1.00 68.69 474 LEU A N 1
ATOM 3683 C CA . LEU A 1 474 ? 4.499 21.414 3.120 1.00 68.69 474 LEU A CA 1
ATOM 3684 C C . LEU A 1 474 ? 4.985 19.958 3.016 1.00 68.69 474 LEU A C 1
ATOM 3686 O O . LEU A 1 474 ? 4.480 19.090 3.724 1.00 68.69 474 LEU A O 1
ATOM 3690 N N . ARG A 1 475 ? 5.962 19.673 2.144 1.00 68.12 475 ARG A N 1
ATOM 3691 C CA . ARG A 1 475 ? 6.506 18.315 1.974 1.00 68.12 475 ARG A CA 1
ATOM 3692 C C . ARG A 1 475 ? 7.095 17.778 3.283 1.00 68.12 475 ARG A C 1
ATOM 3694 O O . ARG A 1 475 ? 7.865 18.468 3.950 1.00 68.12 475 ARG A O 1
ATOM 3701 N N . GLY A 1 476 ? 6.769 16.531 3.616 1.00 65.56 476 GLY A N 1
ATOM 3702 C CA . GLY A 1 476 ? 7.214 15.840 4.830 1.00 65.56 476 GLY A CA 1
ATOM 3703 C C . GLY A 1 476 ? 6.278 15.989 6.039 1.00 65.56 476 GLY A C 1
ATOM 3704 O O . GLY A 1 476 ? 6.481 15.321 7.056 1.00 65.56 476 GLY A O 1
ATOM 3705 N N . ILE A 1 477 ? 5.209 16.786 5.943 1.00 68.19 477 ILE A N 1
ATOM 3706 C CA . ILE A 1 477 ? 4.175 16.895 6.987 1.00 68.19 477 ILE A CA 1
ATOM 3707 C C . ILE A 1 477 ? 3.346 15.607 7.094 1.00 68.19 477 ILE A C 1
ATOM 3709 O O . ILE A 1 477 ? 2.928 15.225 8.189 1.00 68.19 477 ILE A O 1
ATOM 3713 N N . GLY A 1 478 ? 3.183 14.863 6.004 1.00 61.03 478 GLY A N 1
ATOM 3714 C CA . GLY A 1 478 ? 2.541 13.551 5.981 1.00 61.03 478 GLY A CA 1
ATOM 3715 C C . GLY A 1 478 ? 3.247 12.531 6.880 1.00 61.03 478 GLY A C 1
ATOM 3716 O O . GLY A 1 478 ? 2.595 11.680 7.483 1.00 61.03 478 GLY A O 1
ATOM 3717 N N . VAL A 1 479 ? 4.565 12.649 7.072 1.00 67.69 479 VAL A N 1
ATOM 3718 C CA . VAL A 1 479 ? 5.299 11.829 8.052 1.00 67.69 479 VAL A CA 1
ATOM 3719 C C . VAL A 1 479 ? 4.910 12.206 9.477 1.00 67.69 479 VAL A C 1
ATOM 3721 O O . VAL A 1 479 ? 4.656 11.317 10.291 1.00 67.69 479 VAL A O 1
ATOM 3724 N N . ALA A 1 480 ? 4.788 13.502 9.775 1.00 66.19 480 ALA A N 1
ATOM 3725 C CA . ALA A 1 480 ? 4.287 13.966 11.067 1.00 66.19 480 ALA A CA 1
ATOM 3726 C C . ALA A 1 480 ? 2.841 13.496 11.310 1.00 66.19 480 ALA A C 1
ATOM 3728 O O . ALA A 1 480 ? 2.505 13.069 12.413 1.00 66.19 480 ALA A O 1
ATOM 3729 N N . ALA A 1 481 ? 2.007 13.475 10.268 1.00 62.22 481 ALA A N 1
ATOM 3730 C CA . ALA A 1 481 ? 0.641 12.966 10.321 1.00 62.22 481 ALA A CA 1
ATOM 3731 C C . ALA A 1 481 ? 0.575 11.504 10.788 1.00 62.22 481 ALA A C 1
ATOM 3733 O O . ALA A 1 481 ? -0.202 11.163 11.689 1.00 62.22 481 ALA A O 1
ATOM 3734 N N . VAL A 1 482 ? 1.413 10.646 10.196 1.00 68.44 482 VAL A N 1
ATOM 3735 C CA . VAL A 1 482 ? 1.490 9.229 10.564 1.00 68.44 482 VAL A CA 1
ATOM 3736 C C . VAL A 1 482 ? 2.148 9.047 11.928 1.00 68.44 482 VAL A C 1
ATOM 3738 O O . VAL A 1 482 ? 1.691 8.208 12.700 1.00 68.44 482 VAL A O 1
ATOM 3741 N N . ALA A 1 483 ? 3.149 9.857 12.275 1.00 68.81 483 ALA A N 1
ATOM 3742 C CA . ALA A 1 483 ? 3.753 9.842 13.603 1.00 68.81 483 ALA A CA 1
ATOM 3743 C C . ALA A 1 483 ? 2.726 10.169 14.700 1.00 68.81 483 ALA A C 1
ATOM 3745 O O . ALA A 1 483 ? 2.666 9.458 15.701 1.00 68.81 483 ALA A O 1
ATOM 3746 N N . ILE A 1 484 ? 1.860 11.168 14.490 1.00 69.56 484 ILE A N 1
ATOM 3747 C CA . ILE A 1 484 ? 0.758 11.502 15.408 1.00 69.56 484 ILE A CA 1
ATOM 3748 C C . ILE A 1 484 ? -0.232 10.336 15.508 1.00 69.56 484 ILE A C 1
ATOM 3750 O O . ILE A 1 484 ? -0.572 9.909 16.613 1.00 69.56 484 ILE A O 1
ATOM 3754 N N . ALA A 1 485 ? -0.657 9.774 14.371 1.00 65.88 485 ALA A N 1
ATOM 3755 C CA . ALA A 1 485 ? -1.597 8.653 14.354 1.00 65.88 485 ALA A CA 1
ATOM 3756 C C . ALA A 1 485 ? -1.027 7.433 15.093 1.00 65.88 485 ALA A C 1
ATOM 3758 O O . ALA A 1 485 ? -1.726 6.798 15.886 1.00 65.88 485 ALA A O 1
ATOM 3759 N N . LEU A 1 486 ? 0.253 7.129 14.870 1.00 69.44 486 LEU A N 1
ATOM 3760 C CA . LEU A 1 486 ? 0.972 6.064 15.556 1.00 69.44 486 LEU A CA 1
ATOM 3761 C C . LEU A 1 486 ? 1.094 6.360 17.046 1.00 69.44 486 LEU A C 1
ATOM 3763 O O . LEU A 1 486 ? 0.678 5.529 17.842 1.00 69.44 486 LEU A O 1
ATOM 3767 N N . ALA A 1 487 ? 1.573 7.537 17.446 1.00 70.31 487 ALA A N 1
ATOM 3768 C CA . ALA A 1 487 ? 1.718 7.904 18.853 1.00 70.31 487 ALA A CA 1
ATOM 3769 C C . ALA A 1 487 ? 0.397 7.748 19.624 1.00 70.31 487 ALA A C 1
ATOM 3771 O O . ALA A 1 487 ? 0.368 7.164 20.707 1.00 70.31 487 ALA A O 1
ATOM 3772 N N . VAL A 1 488 ? -0.718 8.179 19.033 1.00 66.25 488 VAL A N 1
ATOM 3773 C CA . VAL A 1 488 ? -2.050 8.047 19.634 1.00 66.25 488 VAL A CA 1
ATOM 3774 C C . VAL A 1 488 ? -2.540 6.599 19.624 1.00 66.25 488 VAL A C 1
ATOM 3776 O O . VAL A 1 488 ? -3.037 6.112 20.641 1.00 66.25 488 VAL A O 1
ATOM 3779 N N . GLY A 1 489 ? -2.370 5.876 18.516 1.00 66.06 489 GLY A N 1
ATOM 3780 C CA . GLY A 1 489 ? -2.703 4.452 18.432 1.00 66.06 489 GLY A CA 1
ATOM 3781 C C . GLY A 1 489 ? -1.948 3.620 19.472 1.00 66.06 489 GLY A C 1
ATOM 3782 O O . GLY A 1 489 ? -2.532 2.760 20.134 1.00 66.06 489 GLY A O 1
ATOM 3783 N N . LEU A 1 490 ? -0.670 3.933 19.681 1.00 66.00 490 LEU A N 1
ATOM 3784 C CA . LEU A 1 490 ? 0.182 3.320 20.693 1.00 66.00 490 LEU A CA 1
ATOM 3785 C C . LEU A 1 490 ? -0.245 3.702 22.099 1.00 66.00 490 LEU A C 1
ATOM 3787 O O . LEU A 1 490 ? -0.344 2.819 22.946 1.00 66.00 490 LEU A O 1
ATOM 3791 N N . ALA A 1 491 ? -0.555 4.975 22.348 1.00 67.62 491 ALA A N 1
ATOM 3792 C CA . ALA A 1 491 ? -1.068 5.424 23.636 1.00 67.62 491 ALA A CA 1
ATOM 3793 C C . ALA A 1 491 ? -2.362 4.687 24.010 1.00 67.62 491 ALA A C 1
ATOM 3795 O O . ALA A 1 491 ? -2.550 4.328 25.169 1.00 67.62 491 ALA A O 1
ATOM 3796 N N . LEU A 1 492 ? -3.223 4.373 23.040 1.00 64.31 492 LEU A N 1
ATOM 3797 C CA . LEU A 1 492 ? -4.442 3.594 23.275 1.00 64.31 492 LEU A CA 1
ATOM 3798 C C . LEU A 1 492 ? -4.158 2.115 23.513 1.00 64.31 492 LEU A C 1
ATOM 3800 O O . LEU A 1 492 ? -4.674 1.534 24.470 1.00 64.31 492 LEU A O 1
ATOM 3804 N N . ALA A 1 493 ? -3.301 1.514 22.689 1.00 62.53 493 ALA A N 1
ATOM 3805 C CA . ALA A 1 493 ? -2.882 0.128 22.860 1.00 62.53 493 ALA A CA 1
ATOM 3806 C C . ALA A 1 493 ? -2.170 -0.090 24.212 1.00 62.53 493 ALA A C 1
ATOM 3808 O O . ALA A 1 493 ? -2.392 -1.098 24.893 1.00 62.53 493 ALA A O 1
ATOM 3809 N N . ALA A 1 494 ? -1.358 0.881 24.641 1.00 59.50 494 ALA A N 1
ATOM 3810 C CA . ALA A 1 494 ? -0.635 0.880 25.906 1.00 59.50 494 ALA A CA 1
ATOM 3811 C C . ALA A 1 494 ? -1.544 1.220 27.102 1.00 59.50 494 ALA A C 1
ATOM 3813 O O . ALA A 1 494 ? -1.512 0.500 28.105 1.00 59.50 494 ALA A O 1
ATOM 3814 N N . GLY A 1 495 ? -2.368 2.264 26.970 1.00 56.25 495 GLY A N 1
ATOM 3815 C CA . GLY A 1 495 ? -3.216 2.873 28.001 1.00 56.25 495 GLY A CA 1
ATOM 3816 C C . GLY A 1 495 ? -4.511 2.124 28.322 1.00 56.25 495 GLY A C 1
ATOM 3817 O O . GLY A 1 495 ? -5.095 2.363 29.379 1.00 56.25 495 GLY A O 1
ATOM 3818 N N . ALA A 1 496 ? -4.902 1.133 27.512 1.00 53.72 496 ALA A N 1
ATOM 3819 C CA . ALA A 1 496 ? -6.002 0.200 27.798 1.00 53.72 496 ALA A CA 1
ATOM 3820 C C . ALA A 1 496 ? -5.904 -0.522 29.166 1.00 53.72 496 ALA A C 1
ATOM 3822 O O . ALA A 1 496 ? -6.842 -1.205 29.567 1.00 53.72 496 ALA A O 1
ATOM 3823 N N . ARG A 1 497 ? -4.793 -0.368 29.902 1.00 47.34 497 ARG A N 1
ATOM 3824 C CA . ARG A 1 497 ? -4.624 -0.848 31.281 1.00 47.34 497 ARG A CA 1
ATOM 3825 C C . ARG A 1 497 ? -5.376 -0.037 32.343 1.00 47.34 497 ARG A C 1
ATOM 3827 O O . ARG A 1 497 ? -5.647 -0.597 33.394 1.00 47.34 497 ARG A O 1
ATOM 3834 N N . ARG A 1 498 ? -5.696 1.246 32.124 1.00 47.69 498 ARG A N 1
ATOM 3835 C CA . ARG A 1 498 ? -6.202 2.117 33.211 1.00 47.69 498 ARG A CA 1
ATOM 3836 C C . ARG A 1 498 ? -7.726 2.252 33.300 1.00 47.69 498 ARG A C 1
ATOM 3838 O O . ARG A 1 498 ? -8.211 2.807 34.273 1.00 47.69 498 ARG A O 1
ATOM 3845 N N . ALA A 1 499 ? -8.485 1.743 32.329 1.00 44.31 499 ALA A N 1
ATOM 3846 C CA . ALA A 1 499 ? -9.927 2.003 32.256 1.00 44.31 499 ALA A CA 1
ATOM 3847 C C . ALA A 1 499 ? -10.827 1.012 33.022 1.00 44.31 499 ALA A C 1
ATOM 3849 O O . ALA A 1 499 ? -12.027 1.250 33.088 1.00 44.31 499 ALA A O 1
ATOM 3850 N N . VAL A 1 500 ? -10.315 -0.088 33.593 1.00 43.94 500 VAL A N 1
ATOM 3851 C CA . VAL A 1 500 ? -11.167 -1.033 34.342 1.00 43.94 500 VAL A CA 1
ATOM 3852 C C . VAL A 1 500 ? -10.440 -1.605 35.555 1.00 43.94 500 VAL A C 1
ATOM 3854 O O . VAL A 1 500 ? -9.844 -2.675 35.504 1.00 43.94 500 VAL A O 1
ATOM 3857 N N . ALA A 1 501 ? -10.556 -0.879 36.656 1.00 38.62 501 ALA A N 1
ATOM 3858 C CA . ALA A 1 501 ? -10.957 -1.443 37.936 1.00 38.62 501 ALA A CA 1
ATOM 3859 C C . ALA A 1 501 ? -11.679 -0.320 38.686 1.00 38.62 501 ALA A C 1
ATOM 3861 O O . ALA A 1 501 ? -11.135 0.270 39.610 1.00 38.62 501 ALA A O 1
ATOM 3862 N N . VAL A 1 502 ? -12.886 0.041 38.232 1.00 42.97 502 VAL A N 1
ATOM 3863 C CA . VAL A 1 502 ? -13.834 0.665 39.162 1.00 42.97 502 VAL A CA 1
ATOM 3864 C C . VAL A 1 502 ? -14.153 -0.455 40.149 1.00 42.97 502 VAL A C 1
ATOM 3866 O O . VAL A 1 502 ? -14.672 -1.483 39.699 1.00 42.97 502 VAL A O 1
ATOM 3869 N N . PRO A 1 503 ? -13.776 -0.343 41.435 1.00 45.06 503 PRO A N 1
ATOM 3870 C CA . PRO A 1 503 ? -14.225 -1.300 42.426 1.00 45.06 503 PRO A CA 1
ATOM 3871 C C . PRO A 1 503 ? -15.744 -1.265 42.351 1.00 45.06 503 PRO A C 1
ATOM 3873 O O . PRO A 1 503 ? -16.348 -0.203 42.494 1.00 45.06 503 PRO A O 1
ATOM 3876 N N . ILE A 1 504 ? -16.370 -2.398 42.048 1.00 47.34 504 ILE A N 1
ATOM 3877 C CA . ILE A 1 504 ? -17.785 -2.547 42.354 1.00 47.34 504 ILE A CA 1
ATOM 3878 C C . ILE A 1 504 ? -17.808 -2.459 43.873 1.00 47.34 504 ILE A C 1
ATOM 3880 O O . ILE A 1 504 ? -17.409 -3.413 44.540 1.00 47.34 504 ILE A O 1
ATOM 3884 N N . SER A 1 505 ? -18.131 -1.279 44.403 1.00 47.31 505 SER A N 1
ATOM 3885 C CA . SER A 1 505 ? -18.328 -1.080 45.828 1.00 47.31 505 SER A CA 1
ATOM 3886 C C . SER A 1 505 ? -19.268 -2.183 46.283 1.00 47.31 505 SER A C 1
ATOM 3888 O O . SER A 1 505 ? -20.392 -2.291 45.788 1.00 47.31 505 SER A O 1
ATOM 3890 N N . ALA A 1 506 ? -18.776 -3.042 47.172 1.00 49.97 506 ALA A N 1
ATOM 3891 C CA . ALA A 1 506 ? -19.550 -4.060 47.865 1.00 49.97 506 ALA A CA 1
ATOM 3892 C C . ALA A 1 506 ? -20.483 -3.383 48.882 1.00 49.97 506 ALA A C 1
ATOM 3894 O O . ALA A 1 506 ? -20.467 -3.687 50.069 1.00 49.97 506 ALA A O 1
ATOM 3895 N N . GLU A 1 507 ? -21.254 -2.403 48.425 1.00 53.69 507 GLU A N 1
ATOM 3896 C CA . GLU A 1 507 ? -22.177 -1.643 49.239 1.00 53.69 507 GLU A CA 1
ATOM 3897 C C . GLU A 1 507 ? -23.581 -2.167 48.933 1.00 53.69 507 GLU A C 1
ATOM 3899 O O . GLU A 1 507 ? -24.079 -2.041 47.814 1.00 53.69 507 GLU A O 1
ATOM 3904 N N . LYS A 1 508 ? -24.185 -2.781 49.956 1.00 47.88 508 LYS A N 1
ATOM 3905 C CA . LYS A 1 508 ? -25.507 -3.434 50.002 1.00 47.88 508 LYS A CA 1
ATOM 3906 C C . LYS A 1 508 ? -25.555 -4.924 49.655 1.00 47.88 508 LYS A C 1
ATOM 3908 O O . LYS A 1 508 ? -26.363 -5.367 48.845 1.00 47.88 508 LYS A O 1
ATOM 3913 N N . ILE A 1 509 ? -24.801 -5.724 50.402 1.00 52.38 509 ILE A N 1
ATOM 3914 C CA . ILE A 1 509 ? -25.316 -7.015 50.875 1.00 52.38 509 ILE A CA 1
ATOM 3915 C C . ILE A 1 509 ? -25.267 -6.972 52.404 1.00 52.38 509 ILE A C 1
ATOM 3917 O O . ILE A 1 509 ? -24.186 -7.006 52.978 1.00 52.38 509 ILE A O 1
ATOM 3921 N N . GLY A 1 510 ? -26.436 -6.870 53.043 1.00 51.12 510 GLY A N 1
ATOM 3922 C CA . GLY A 1 510 ? -26.601 -7.140 54.475 1.00 51.12 510 GLY A CA 1
ATOM 3923 C C . GLY A 1 510 ? -26.907 -5.934 55.364 1.00 51.12 510 GLY A C 1
ATOM 3924 O O . GLY A 1 510 ? -26.066 -5.528 56.155 1.00 51.12 510 GLY A O 1
ATOM 3925 N N . GLN A 1 511 ? -28.139 -5.422 55.309 1.00 43.50 511 GLN A N 1
ATOM 3926 C CA . GLN A 1 511 ? -28.822 -5.022 56.544 1.00 43.50 511 GLN A CA 1
ATOM 3927 C C . GLN A 1 511 ? -29.718 -6.203 56.949 1.00 43.50 511 GLN A C 1
ATOM 3929 O O . GLN A 1 511 ? -30.559 -6.594 56.134 1.00 43.50 511 GLN A O 1
ATOM 3934 N N . PRO A 1 512 ? -29.520 -6.821 58.126 1.00 62.72 512 PRO A N 1
ATOM 3935 C CA . PRO A 1 512 ? -30.509 -7.724 58.698 1.00 62.72 512 PRO A CA 1
ATOM 3936 C C . PRO A 1 512 ? -31.695 -6.910 59.238 1.00 62.72 512 PRO A C 1
ATOM 3938 O O . PRO A 1 512 ? -31.495 -5.826 59.790 1.00 62.72 512 PRO A O 1
ATOM 3941 N N . ALA A 1 513 ? -32.905 -7.431 59.030 1.00 61.97 513 ALA A N 1
ATOM 3942 C CA . ALA A 1 513 ? -34.119 -6.997 59.717 1.00 61.97 513 ALA A CA 1
ATOM 3943 C C . ALA A 1 513 ? -34.289 -7.792 61.013 1.00 61.97 513 ALA A C 1
ATOM 3945 O O . ALA A 1 513 ? -33.897 -8.986 61.001 1.00 61.97 513 ALA A O 1
#

Foldseek 3Di:
DDDDDDDDDDDDDDDDDDDDDDDDDDDDDDDDDDDDDDDDDDDDDDDDDDDDDDDDDDDDDDDDDDDDDDDDDDDDDDDDDDDDDDDDDDDDDDPPPPPPPPDDDDDDDDDDDDDDDDDPDPDPDPDDPPPPPPPPDDPPVVLVVLQVVLQVLVVVLVVVLVVLCVVQPQLGQFLQQVVLLLLVLLVCLVVVHANAVQVVPPADAPPPGNGDQAASVSSVVCNVLNVDDSSVSSNVLLVVLLVLQQVVQQVLLVPFDPSNSSNSSSLSSNFPLSSVCSSNNACLSVLLSLLVVLVVVLVPQQSSLCSLLVSCRRPVLSVLCVLQCVLVVSVSSVVSNVVVNVVVCVVCCVVCVVNNVVSVVSVVCQQLPGHYPFFLADPCCLDPPNVVVLQVLLNVQLVLLSVLSVDPLPQDPCLSQLSNQLSSQSNGSGHGSNSLSSNSSLLSCQQRPPDDPVSNVLSVVLSVQSVCCVPVVSRNSNVVSSVSSSVSSSCCSVVSVPPDDPPPPPPDDDDDD